Protein AF-0000000065867847 (afdb_homodimer)

Solvent-accessible surface area (backbone atoms only — not comparable to full-atom values): 26052 Å² total; per-residue (Å²): 119,19,42,40,33,36,26,6,38,6,36,16,68,46,39,30,23,50,47,39,52,52,51,56,52,70,34,74,40,40,34,34,45,67,56,89,46,85,42,88,63,54,46,64,68,50,50,22,69,75,50,74,44,76,64,41,81,28,45,65,56,43,55,71,71,40,41,62,62,57,48,52,43,28,74,72,52,37,27,36,26,41,36,22,58,10,28,38,37,70,42,68,63,51,45,54,48,44,36,54,42,40,75,72,60,28,46,66,44,76,40,67,28,38,24,68,70,54,44,50,42,33,68,47,36,39,63,61,52,34,30,27,49,38,40,58,48,62,77,57,57,95,83,38,75,74,63,60,43,58,53,49,48,37,54,23,43,76,70,51,14,22,25,47,35,42,50,35,69,50,96,89,42,73,46,44,62,27,59,50,48,46,53,51,43,51,50,29,70,73,69,60,80,76,69,64,49,56,80,37,56,32,35,41,36,24,32,62,65,43,95,81,40,41,40,41,67,43,36,40,60,63,40,53,75,46,86,71,74,64,71,58,36,38,37,33,42,59,29,89,71,65,52,70,66,32,56,46,25,43,68,62,45,90,117,18,41,39,35,35,26,6,38,6,38,17,68,44,39,31,25,50,48,38,52,53,52,56,54,69,33,73,42,40,34,34,46,67,56,89,46,84,42,88,63,55,47,65,68,50,50,23,69,74,49,72,44,76,64,42,80,28,44,65,56,42,55,74,70,40,43,62,61,58,48,52,42,27,74,72,51,36,27,36,28,43,37,21,58,10,26,37,37,70,42,69,63,49,45,54,48,44,38,53,41,40,75,74,59,29,47,64,45,75,39,68,29,38,23,67,70,53,42,49,42,34,70,46,37,38,64,61,52,36,30,24,48,38,40,58,49,63,79,59,55,95,83,37,76,77,62,60,42,58,53,48,46,37,56,23,43,77,69,52,14,20,25,47,37,42,51,34,69,47,96,88,41,72,46,44,62,27,57,51,48,46,53,51,43,49,50,30,70,72,71,60,78,75,68,62,48,55,80,37,58,34,36,40,36,25,29,64,66,41,95,82,40,41,40,39,67,44,37,39,58,63,41,54,73,45,85,70,74,64,71,59,37,39,37,34,43,57,30,89,72,65,52,70,64,32,55,46,25,43,69,64,44,92

Nearest PDB structures (foldseek):
  2e07-assembly1_B  TM=9.415E-01  e=4.630E-27  Pyrococcus horikoshii OT3
  2dek-assembly1_A  TM=9.414E-01  e=4.630E-27  Pyrococcus horikoshii OT3
  2egl-assembly1_B  TM=9.397E-01  e=9.757E-27  Pyrococcus horikoshii OT3
  2ehl-assembly1_B  TM=9.394E-01  e=4.073E-26  Pyrococcus horikoshii OT3
  1wde-assembly1_A  TM=8.751E-01  e=3.514E-20  Aeropyrum pernix

Structure (mmCIF, N/CA/C/O backbone):
data_AF-0000000065867847-model_v1
#
loop_
_entity.id
_entity.type
_entity.pdbx_description
1 polymer 'Diphthine synthase'
#
loop_
_atom_site.group_PDB
_atom_site.id
_atom_site.type_symbol
_atom_site.label_atom_id
_atom_site.label_alt_id
_atom_site.label_comp_id
_atom_site.label_asym_id
_atom_site.label_entity_id
_atom_site.label_seq_id
_atom_site.pdbx_PDB_ins_code
_atom_site.Cartn_x
_atom_site.Cartn_y
_atom_site.Cartn_z
_atom_site.occupancy
_atom_site.B_iso_or_equiv
_atom_site.auth_seq_id
_atom_site.auth_comp_id
_atom_site.auth_asym_id
_atom_site.auth_atom_id
_atom_site.pdbx_PDB_model_num
ATOM 1 N N . MET A 1 1 ? 9.438 -19.25 -25.078 1 91.31 1 MET A N 1
ATOM 2 C CA . MET A 1 1 ? 9.273 -18.547 -23.812 1 91.31 1 MET A CA 1
ATOM 3 C C . MET A 1 1 ? 8.547 -17.219 -24.016 1 91.31 1 MET A C 1
ATOM 5 O O . MET A 1 1 ? 8.844 -16.469 -24.953 1 91.31 1 MET A O 1
ATOM 9 N N . ALA A 1 2 ? 7.453 -17.047 -23.375 1 97.12 2 ALA A N 1
ATOM 10 C CA . ALA A 1 2 ? 6.664 -15.82 -23.469 1 97.12 2 ALA A CA 1
ATOM 11 C C . ALA A 1 2 ? 6.562 -15.117 -22.109 1 97.12 2 ALA A C 1
ATOM 13 O O . ALA A 1 2 ? 7.09 -15.609 -21.109 1 97.12 2 ALA A O 1
ATOM 14 N N . ASP A 1 3 ? 6.012 -13.891 -22.203 1 97.75 3 ASP A N 1
ATOM 15 C CA . ASP A 1 3 ? 5.871 -13.117 -20.969 1 97.75 3 ASP A CA 1
ATOM 16 C C . ASP A 1 3 ? 4.414 -13.07 -20.516 1 97.75 3 ASP A C 1
ATOM 18 O O . ASP A 1 3 ? 3.504 -12.938 -21.344 1 97.75 3 ASP A O 1
ATOM 22 N N . ILE A 1 4 ? 4.258 -13.25 -19.25 1 97.88 4 ILE A N 1
ATOM 23 C CA . ILE A 1 4 ? 2.973 -12.922 -18.641 1 97.88 4 ILE A CA 1
ATOM 24 C C . ILE A 1 4 ? 3.129 -11.719 -17.719 1 97.88 4 ILE A C 1
ATOM 26 O O . ILE A 1 4 ? 4.059 -11.672 -16.906 1 97.88 4 ILE A O 1
ATOM 30 N N . TYR A 1 5 ? 2.227 -10.773 -17.906 1 98.06 5 TYR A N 1
ATOM 31 C CA . TYR A 1 5 ? 2.238 -9.547 -17.125 1 98.06 5 TYR A CA 1
ATOM 32 C C . TYR A 1 5 ? 1.003 -9.453 -16.234 1 98.06 5 TYR A C 1
ATOM 34 O O . TYR A 1 5 ? -0.123 -9.625 -16.703 1 98.06 5 TYR A O 1
ATOM 42 N N . PHE A 1 6 ? 1.246 -9.258 -15 1 97.69 6 PHE A N 1
ATOM 43 C CA . PHE A 1 6 ? 0.174 -8.898 -14.078 1 97.69 6 PHE A CA 1
ATOM 44 C C . PHE A 1 6 ? 0.155 -7.395 -13.828 1 97.69 6 PHE A C 1
ATOM 46 O O . PHE A 1 6 ? 1.041 -6.859 -13.164 1 97.69 6 PHE A O 1
ATOM 53 N N . VAL A 1 7 ? -0.908 -6.793 -14.305 1 97.94 7 VAL A N 1
ATOM 54 C CA . VAL A 1 7 ? -0.878 -5.34 -14.43 1 97.94 7 VAL A CA 1
ATOM 55 C C . VAL A 1 7 ? -1.904 -4.719 -13.484 1 97.94 7 VAL A C 1
ATOM 57 O O . VAL A 1 7 ? -3.107 -4.945 -13.633 1 97.94 7 VAL A O 1
ATOM 60 N N . GLY A 1 8 ? -1.404 -3.918 -12.531 1 97.69 8 GLY A N 1
ATOM 61 C CA . GLY A 1 8 ? -2.287 -3.131 -11.68 1 97.69 8 GLY A CA 1
ATOM 62 C C . GLY A 1 8 ? -2.785 -1.865 -12.352 1 97.69 8 GLY A C 1
ATOM 63 O O . GLY A 1 8 ? -1.987 -1.031 -12.789 1 97.69 8 GLY A O 1
ATOM 64 N N . LEU A 1 9 ? -4.066 -1.638 -12.336 1 97.69 9 LEU A N 1
ATOM 65 C CA . LEU A 1 9 ? -4.672 -0.511 -13.039 1 97.69 9 LEU A CA 1
ATOM 66 C C . LEU A 1 9 ? -4.953 0.641 -12.078 1 97.69 9 LEU A C 1
ATOM 68 O O . LEU A 1 9 ? -5.355 1.726 -12.508 1 97.69 9 LEU A O 1
ATOM 72 N N . GLY A 1 10 ? -4.734 0.391 -10.82 1 97.19 10 GLY A N 1
ATOM 73 C CA . GLY A 1 10 ? -5.23 1.342 -9.836 1 97.19 10 GLY A CA 1
ATOM 74 C C . GLY A 1 10 ? -6.734 1.259 -9.633 1 97.19 10 GLY A C 1
ATOM 75 O O . GLY A 1 10 ? -7.398 0.401 -10.219 1 97.19 10 GLY A O 1
ATOM 76 N N . LEU A 1 11 ? -7.254 2.189 -8.844 1 97.31 11 LEU A N 1
ATOM 77 C CA . LEU A 1 11 ? -8.641 2.049 -8.398 1 97.31 11 LEU A CA 1
ATOM 78 C C . LEU A 1 11 ? -9.594 2.666 -9.414 1 97.31 11 LEU A C 1
ATOM 80 O O . LEU A 1 11 ? -10.797 2.373 -9.398 1 97.31 11 LEU A O 1
ATOM 84 N N . SER A 1 12 ? -9.164 3.555 -10.188 1 97.31 12 SER A N 1
ATOM 85 C CA . SER A 1 12 ? -9.93 4.223 -11.234 1 97.31 12 SER A CA 1
ATOM 86 C C . SER A 1 12 ? -9.016 4.738 -12.344 1 97.31 12 SER A C 1
ATOM 88 O O . SER A 1 12 ? -7.789 4.672 -12.227 1 97.31 12 SER A O 1
ATOM 90 N N . LYS A 1 13 ? -9.594 5.293 -13.383 1 96.31 13 LYS A N 1
ATOM 91 C CA . LYS A 1 13 ? -8.828 5.832 -14.5 1 96.31 13 LYS A CA 1
ATOM 92 C C . LYS A 1 13 ? -7.863 6.922 -14.031 1 96.31 13 LYS A C 1
ATOM 94 O O . LYS A 1 13 ? -6.781 7.082 -14.602 1 96.31 13 LYS A O 1
ATOM 99 N N . ARG A 1 14 ? -8.234 7.504 -12.984 1 96.81 14 ARG A N 1
ATOM 100 C CA . ARG A 1 14 ? -7.41 8.578 -12.438 1 96.81 14 ARG A CA 1
ATOM 101 C C . ARG A 1 14 ? -6.074 8.047 -11.938 1 96.81 14 ARG A C 1
ATOM 103 O O . ARG A 1 14 ? -5.086 8.781 -11.891 1 96.81 14 ARG A O 1
ATOM 110 N N . PHE A 1 15 ? -6.039 6.77 -11.68 1 97.94 15 PHE A N 1
ATOM 111 C CA . PHE A 1 15 ? -4.852 6.242 -11.016 1 97.94 15 PHE A CA 1
ATOM 112 C C . PHE A 1 15 ? -4.129 5.242 -11.914 1 97.94 15 PHE A C 1
ATOM 114 O O . PHE A 1 15 ? -3.332 4.434 -11.43 1 97.94 15 PHE A O 1
ATOM 121 N N . LEU A 1 16 ? -4.465 5.281 -13.172 1 97.5 16 LEU A N 1
ATOM 122 C CA . LEU A 1 16 ? -3.666 4.547 -14.148 1 97.5 16 LEU A CA 1
ATOM 123 C C . LEU A 1 16 ? -2.24 5.086 -14.203 1 97.5 16 LEU A C 1
ATOM 125 O O . LEU A 1 16 ? -2.025 6.297 -14.133 1 97.5 16 LEU A O 1
ATOM 129 N N . THR A 1 17 ? -1.284 4.156 -14.312 1 97.38 17 THR A N 1
ATOM 130 C CA . THR A 1 17 ? 0.112 4.566 -14.406 1 97.38 17 THR A CA 1
ATOM 131 C C . THR A 1 17 ? 0.62 4.434 -15.844 1 97.38 17 THR A C 1
ATOM 133 O O . THR A 1 17 ? 0.03 3.719 -16.656 1 97.38 17 THR A O 1
ATOM 136 N N . ASN A 1 18 ? 1.753 5.117 -16.156 1 95.88 18 ASN A N 1
ATOM 137 C CA . ASN A 1 18 ? 2.389 4.961 -17.453 1 95.88 18 ASN A CA 1
ATOM 138 C C . ASN A 1 18 ? 2.848 3.525 -17.688 1 95.88 18 ASN A C 1
ATOM 140 O O . ASN A 1 18 ? 2.752 3.012 -18.797 1 95.88 18 ASN A O 1
ATOM 144 N N . ALA A 1 19 ? 3.301 2.91 -16.656 1 97.31 19 ALA A N 1
ATOM 145 C CA . ALA A 1 19 ? 3.781 1.535 -16.75 1 97.31 19 ALA A CA 1
ATOM 146 C C . ALA A 1 19 ? 2.656 0.587 -17.156 1 97.31 19 ALA A C 1
ATOM 148 O O . ALA A 1 19 ? 2.838 -0.267 -18.031 1 97.31 19 ALA A O 1
ATOM 149 N N . SER A 1 20 ? 1.491 0.756 -16.453 1 97.81 20 SER A N 1
ATOM 150 C CA . SER A 1 20 ? 0.362 -0.113 -16.766 1 97.81 20 SER A CA 1
ATOM 151 C C . SER A 1 20 ? -0.088 0.071 -18.219 1 97.81 20 SER A C 1
ATOM 153 O O . SER A 1 20 ? -0.344 -0.907 -18.922 1 97.81 20 SER A O 1
ATOM 155 N N . LEU A 1 21 ? -0.145 1.297 -18.703 1 97 21 LEU A N 1
ATOM 156 C CA . LEU A 1 21 ? -0.57 1.593 -20.062 1 97 21 LEU A CA 1
ATOM 157 C C . LEU A 1 21 ? 0.403 1.001 -21.078 1 97 21 LEU A C 1
ATOM 159 O O . LEU A 1 21 ? -0.015 0.375 -22.047 1 97 21 LEU A O 1
ATOM 163 N N . GLU A 1 22 ? 1.654 1.201 -20.812 1 97.06 22 GLU A N 1
ATOM 164 C CA . GLU A 1 22 ? 2.693 0.713 -21.719 1 97.06 22 GLU A CA 1
ATOM 165 C C . GLU A 1 22 ? 2.633 -0.805 -21.859 1 97.06 22 GLU A C 1
ATOM 167 O O . GLU A 1 22 ? 2.654 -1.331 -22.969 1 97.06 22 GLU A O 1
ATOM 172 N N . VAL A 1 23 ? 2.529 -1.495 -20.766 1 97.94 23 VAL A N 1
ATOM 173 C CA . VAL A 1 23 ? 2.545 -2.955 -20.766 1 97.94 23 VAL A CA 1
ATOM 174 C C . VAL A 1 23 ? 1.278 -3.482 -21.438 1 97.94 23 VAL A C 1
ATOM 176 O O . VAL A 1 23 ? 1.336 -4.426 -22.234 1 97.94 23 VAL A O 1
ATOM 179 N N . LEU A 1 24 ? 0.141 -2.873 -21.156 1 98.12 24 LEU A N 1
ATOM 180 C CA . LEU A 1 24 ? -1.104 -3.311 -21.766 1 98.12 24 LEU A CA 1
ATOM 181 C C . LEU A 1 24 ? -1.035 -3.156 -23.281 1 98.12 24 LEU A C 1
ATOM 183 O O . LEU A 1 24 ? -1.349 -4.094 -24.031 1 98.12 24 LEU A O 1
ATOM 187 N N . LYS A 1 25 ? -0.609 -2.047 -23.75 1 97.75 25 LYS A N 1
ATOM 188 C CA . LYS A 1 25 ? -0.525 -1.769 -25.188 1 97.75 25 LYS A CA 1
ATOM 189 C C . LYS A 1 25 ? 0.481 -2.691 -25.859 1 97.75 25 LYS A C 1
ATOM 191 O O . LYS A 1 25 ? 0.323 -3.033 -27.031 1 97.75 25 LYS A O 1
ATOM 196 N N . GLY A 1 26 ? 1.477 -3.104 -25.141 1 97.69 26 GLY A N 1
ATOM 197 C CA . GLY A 1 26 ? 2.535 -3.924 -25.703 1 97.69 26 GLY A CA 1
ATOM 198 C C . GLY A 1 26 ? 2.23 -5.41 -25.656 1 97.69 26 GLY A C 1
ATOM 199 O O . GLY A 1 26 ? 2.98 -6.219 -26.203 1 97.69 26 GLY A O 1
ATOM 200 N N . SER A 1 27 ? 1.202 -5.828 -25.062 1 98.12 27 SER A N 1
ATOM 201 C CA . SER A 1 27 ? 0.863 -7.238 -24.906 1 98.12 27 SER A CA 1
ATOM 202 C C . SER A 1 27 ? 0.049 -7.746 -26.094 1 98.12 27 SER A C 1
ATOM 204 O O . SER A 1 27 ? -0.672 -6.977 -26.734 1 98.12 27 SER A O 1
ATOM 206 N N . ASP A 1 28 ? 0.19 -9.031 -26.391 1 98.19 28 ASP A N 1
ATOM 207 C CA . ASP A 1 28 ? -0.556 -9.633 -27.5 1 98.19 28 ASP A CA 1
ATOM 208 C C . ASP A 1 28 ? -2.012 -9.883 -27.109 1 98.19 28 ASP A C 1
ATOM 210 O O . ASP A 1 28 ? -2.92 -9.672 -27.906 1 98.19 28 ASP A O 1
ATOM 214 N N . VAL A 1 29 ? -2.223 -10.406 -25.953 1 97.94 29 VAL A N 1
ATOM 215 C CA . VAL A 1 29 ? -3.547 -10.727 -25.438 1 97.94 29 VAL A CA 1
ATOM 216 C C . VAL A 1 29 ? -3.748 -10.055 -24.078 1 97.94 29 VAL A C 1
ATOM 218 O O . VAL A 1 29 ? -2.834 -10.023 -23.25 1 97.94 29 VAL A O 1
ATOM 221 N N . ILE A 1 30 ? -4.945 -9.508 -23.875 1 98.19 30 ILE A N 1
ATOM 222 C CA . ILE A 1 30 ? -5.242 -8.836 -22.609 1 98.19 30 ILE A CA 1
ATOM 223 C C . ILE A 1 30 ? -6.48 -9.469 -21.969 1 98.19 30 ILE A C 1
ATOM 225 O O . ILE A 1 30 ? -7.559 -9.477 -22.562 1 98.19 30 ILE A O 1
ATOM 229 N N . TYR A 1 31 ? -6.277 -10.031 -20.781 1 97 31 TYR A N 1
ATOM 230 C CA . TYR A 1 31 ? -7.379 -10.453 -19.922 1 97 31 TYR A CA 1
ATOM 231 C C . TYR A 1 31 ? -7.711 -9.383 -18.891 1 97 31 TYR A C 1
ATOM 233 O O . TYR A 1 31 ? -6.809 -8.797 -18.281 1 97 31 TYR A O 1
ATOM 241 N N . ALA A 1 32 ? -8.984 -9.086 -18.719 1 96.56 32 ALA A N 1
ATOM 242 C CA . ALA A 1 32 ? -9.438 -8.18 -17.656 1 96.56 32 ALA A CA 1
ATOM 243 C C . ALA A 1 32 ? -10.078 -8.953 -16.516 1 96.56 32 ALA A C 1
ATOM 245 O O . ALA A 1 32 ? -11.109 -9.602 -16.703 1 96.56 32 ALA A O 1
ATOM 246 N N . ASP A 1 33 ? -9.43 -8.844 -15.344 1 93.88 33 ASP A N 1
ATOM 247 C CA . ASP A 1 33 ? -10.031 -9.445 -14.156 1 93.88 33 ASP A CA 1
ATOM 248 C C . ASP A 1 33 ? -11.312 -8.719 -13.758 1 93.88 33 ASP A C 1
ATOM 250 O O . ASP A 1 33 ? -11.273 -7.539 -13.383 1 93.88 33 ASP A O 1
ATOM 254 N N . ILE A 1 34 ? -12.484 -9.398 -13.75 1 87.19 34 ILE A N 1
ATOM 255 C CA . ILE A 1 34 ? -13.75 -8.719 -13.477 1 87.19 34 ILE A CA 1
ATOM 256 C C . ILE A 1 34 ? -14.375 -9.297 -12.211 1 87.19 34 ILE A C 1
ATOM 258 O O . ILE A 1 34 ? -15.57 -9.102 -11.953 1 87.19 34 ILE A O 1
ATOM 262 N N . TYR A 1 35 ? -13.578 -9.906 -11.469 1 82.5 35 TYR A N 1
ATOM 263 C CA . TYR A 1 35 ? -14.234 -10.562 -10.336 1 82.5 35 TYR A CA 1
ATOM 264 C C . TYR A 1 35 ? -13.562 -10.18 -9.023 1 82.5 35 TYR A C 1
ATOM 266 O O . TYR A 1 35 ? -14.203 -10.203 -7.969 1 82.5 35 TYR A O 1
ATOM 274 N N . THR A 1 36 ? -12.289 -9.797 -8.961 1 79.38 36 THR A N 1
ATOM 275 C CA . THR A 1 36 ? -11.562 -9.57 -7.711 1 79.38 36 THR A CA 1
ATOM 276 C C . THR A 1 36 ? -11.82 -8.172 -7.18 1 79.38 36 THR A C 1
ATOM 278 O O . THR A 1 36 ? -11.641 -7.906 -5.988 1 79.38 36 THR A O 1
ATOM 281 N N . SER A 1 37 ? -12.109 -7.262 -8.039 1 83.38 37 SER A N 1
ATOM 282 C CA . SER A 1 37 ? -12.344 -5.883 -7.629 1 83.38 37 SER A CA 1
ATOM 283 C C . SER A 1 37 ? -13.242 -5.156 -8.625 1 83.38 37 SER A C 1
ATOM 285 O O . SER A 1 37 ? -13.461 -5.641 -9.742 1 83.38 37 SER A O 1
ATOM 287 N N . ILE A 1 38 ? -13.797 -4.055 -8.125 1 86.62 38 ILE A N 1
ATOM 288 C CA . ILE A 1 38 ? -14.703 -3.258 -8.938 1 86.62 38 ILE A CA 1
ATOM 289 C C . ILE A 1 38 ? -14.242 -1.803 -8.953 1 86.62 38 ILE A C 1
ATOM 291 O O . ILE A 1 38 ? -13.852 -1.257 -7.922 1 86.62 38 ILE A O 1
ATOM 295 N N . SER A 1 39 ? -14.203 -1.267 -10.172 1 93.12 39 SER A N 1
ATOM 296 C CA . SER A 1 39 ? -13.914 0.154 -10.352 1 93.12 39 SER A CA 1
ATOM 297 C C . SER A 1 39 ? -15.148 0.906 -10.836 1 93.12 39 SER A C 1
ATOM 299 O O . SER A 1 39 ? -16.031 0.323 -11.484 1 93.12 39 SER A O 1
ATOM 301 N N . CYS A 1 40 ? -15.156 2.152 -10.547 1 93.5 40 CYS A N 1
ATOM 302 C CA . CYS A 1 40 ? -16.281 2.967 -11 1 93.5 40 CYS A CA 1
ATOM 303 C C . CYS A 1 40 ? -16.172 3.256 -12.492 1 93.5 40 CYS A C 1
ATOM 305 O O . CYS A 1 40 ? -17.172 3.561 -13.141 1 93.5 40 CYS A O 1
ATOM 307 N N . ASP A 1 41 ? -14.953 3.146 -13.047 1 95.44 41 ASP A N 1
ATOM 308 C CA . ASP A 1 41 ? -14.867 3.633 -14.414 1 95.44 41 ASP A CA 1
ATOM 309 C C . ASP A 1 41 ? -13.852 2.828 -15.227 1 95.44 41 ASP A C 1
ATOM 311 O O . ASP A 1 41 ? -13.492 3.207 -16.344 1 95.44 41 ASP A O 1
ATOM 315 N N . ILE A 1 42 ? -13.312 1.814 -14.648 1 95.88 42 ILE A N 1
ATOM 316 C CA . ILE A 1 42 ? -12.469 0.889 -15.398 1 95.88 42 ILE A CA 1
ATOM 317 C C . ILE A 1 42 ? -13.25 -0.389 -15.695 1 95.88 42 ILE A C 1
ATOM 319 O O . ILE A 1 42 ? -13.641 -1.115 -14.781 1 95.88 42 ILE A O 1
ATOM 323 N N . ASN A 1 43 ? -13.5 -0.597 -16.922 1 94.75 43 ASN A N 1
ATOM 324 C CA . ASN A 1 43 ? -14.164 -1.802 -17.422 1 94.75 43 ASN A CA 1
ATOM 325 C C . ASN A 1 43 ? -13.633 -2.219 -18.781 1 94.75 43 ASN A C 1
ATOM 327 O O . ASN A 1 43 ? -12.656 -1.648 -19.281 1 94.75 43 ASN A O 1
ATOM 331 N N . GLU A 1 44 ? -14.25 -3.254 -19.328 1 95.25 44 GLU A N 1
ATOM 332 C CA . GLU A 1 44 ? -13.773 -3.77 -20.594 1 95.25 44 GLU A CA 1
ATOM 333 C C . GLU A 1 44 ? -13.797 -2.689 -21.672 1 95.25 44 GLU A C 1
ATOM 335 O O . GLU A 1 44 ? -12.852 -2.564 -22.469 1 95.25 44 GLU A O 1
ATOM 340 N N . LYS A 1 45 ? -14.852 -1.947 -21.688 1 95.69 45 LYS A N 1
ATOM 341 C CA . LYS A 1 45 ? -15 -0.894 -22.688 1 95.69 45 LYS A CA 1
ATOM 342 C C . LYS A 1 45 ? -13.883 0.135 -22.578 1 95.69 45 LYS A C 1
ATOM 344 O O . LYS A 1 45 ? -13.258 0.487 -23.578 1 95.69 45 LYS A O 1
ATOM 349 N N . THR A 1 46 ? -13.672 0.568 -21.375 1 95.75 46 THR A N 1
ATOM 350 C CA . THR A 1 46 ? -12.633 1.57 -21.156 1 95.75 46 THR A CA 1
ATOM 351 C C . THR A 1 46 ? -11.266 1.014 -21.531 1 95.75 46 THR A C 1
ATOM 353 O O . THR A 1 46 ? -10.438 1.722 -22.109 1 95.75 46 THR A O 1
ATOM 356 N N . LEU A 1 47 ? -10.953 -0.237 -21.203 1 97.12 47 LEU A N 1
ATOM 357 C CA . LEU A 1 47 ? -9.672 -0.86 -21.516 1 97.12 47 LEU A CA 1
ATOM 358 C C . LEU A 1 47 ? -9.484 -0.976 -23.031 1 97.12 47 LEU A C 1
ATOM 360 O O . LEU A 1 47 ? -8.383 -0.78 -23.531 1 97.12 47 LEU A O 1
ATOM 364 N N . ARG A 1 48 ? -10.562 -1.271 -23.719 1 97.38 48 ARG A N 1
ATOM 365 C CA . ARG A 1 48 ? -10.5 -1.321 -25.188 1 97.38 48 ARG A CA 1
ATOM 366 C C . ARG A 1 48 ? -10.156 0.045 -25.766 1 97.38 48 ARG A C 1
ATOM 368 O O . ARG A 1 48 ? -9.336 0.145 -26.688 1 97.38 48 ARG A O 1
ATOM 375 N N . GLU A 1 49 ? -10.758 1.013 -25.219 1 96.69 49 GLU A N 1
ATOM 376 C CA . GLU A 1 49 ? -10.531 2.373 -25.703 1 96.69 49 GLU A CA 1
ATOM 377 C C . GLU A 1 49 ? -9.086 2.807 -25.453 1 96.69 49 GLU A C 1
ATOM 379 O O . GLU A 1 49 ? -8.469 3.441 -26.328 1 96.69 49 GLU A O 1
ATOM 384 N N . ILE A 1 50 ? -8.594 2.441 -24.359 1 94.5 50 ILE A N 1
ATOM 385 C CA . ILE A 1 50 ? -7.27 2.895 -23.938 1 94.5 50 ILE A CA 1
ATOM 386 C C . ILE A 1 50 ? -6.191 2.125 -24.703 1 94.5 50 ILE A C 1
ATOM 388 O O . ILE A 1 50 ? -5.16 2.688 -25.062 1 94.5 50 ILE A O 1
ATOM 392 N N . THR A 1 51 ? -6.453 0.847 -25.031 1 96.25 51 THR A N 1
ATOM 393 C CA . THR A 1 51 ? -5.398 -0.006 -25.578 1 96.25 51 THR A CA 1
ATOM 394 C C . THR A 1 51 ? -5.574 -0.192 -27.078 1 96.25 51 THR A C 1
ATOM 396 O O . THR A 1 51 ? -4.625 -0.542 -27.781 1 96.25 51 THR A O 1
ATOM 399 N N . GLY A 1 52 ? -6.801 -0.043 -27.5 1 95.94 52 GLY A N 1
ATOM 400 C CA . GLY A 1 52 ? -7.125 -0.347 -28.891 1 95.94 52 GLY A CA 1
ATOM 401 C C . GLY A 1 52 ? -7.129 -1.835 -29.188 1 95.94 52 GLY A C 1
ATOM 402 O O . GLY A 1 52 ? -6.98 -2.242 -30.344 1 95.94 52 GLY A O 1
ATOM 403 N N . LYS A 1 53 ? -7.227 -2.609 -28.188 1 96.88 53 LYS A N 1
ATOM 404 C CA . LYS A 1 53 ? -7.145 -4.059 -28.344 1 96.88 53 LYS A CA 1
ATOM 405 C C . LYS A 1 53 ? -8.406 -4.738 -27.828 1 96.88 53 LYS A C 1
ATOM 407 O O . LYS A 1 53 ? -9.219 -4.117 -27.141 1 96.88 53 LYS A O 1
ATOM 412 N N . GLU A 1 54 ? -8.539 -5.941 -28.281 1 96.19 54 GLU A N 1
ATOM 413 C CA . GLU A 1 54 ? -9.617 -6.746 -27.703 1 96.19 54 GLU A CA 1
ATOM 414 C C . GLU A 1 54 ? -9.32 -7.105 -26.25 1 96.19 54 GLU A C 1
ATOM 416 O O . GLU A 1 54 ? -8.172 -7.395 -25.891 1 96.19 54 GLU A O 1
ATOM 421 N N . ILE A 1 55 ? -10.359 -7.078 -25.453 1 97.69 55 ILE A N 1
ATOM 422 C CA . ILE A 1 55 ? -10.242 -7.395 -24.031 1 97.69 55 ILE A CA 1
ATOM 423 C C . ILE A 1 55 ? -11.062 -8.648 -23.719 1 97.69 55 ILE A C 1
ATOM 425 O O . ILE A 1 55 ? -12.25 -8.719 -24.047 1 97.69 55 ILE A O 1
ATOM 429 N N . ILE A 1 56 ? -10.445 -9.602 -23.109 1 96.31 56 ILE A N 1
ATOM 430 C CA . ILE A 1 56 ? -11.133 -10.836 -22.719 1 96.31 56 ILE A CA 1
ATOM 431 C C . ILE A 1 56 ? -11.484 -10.773 -21.234 1 96.31 56 ILE A C 1
ATOM 433 O O . ILE A 1 56 ? -10.602 -10.719 -20.375 1 96.31 56 ILE A O 1
ATOM 437 N N . PRO A 1 57 ? -12.781 -10.797 -20.906 1 94.44 57 PRO A N 1
ATOM 438 C CA . PRO A 1 57 ? -13.133 -10.828 -19.5 1 94.44 57 PRO A CA 1
ATOM 439 C C . PRO A 1 57 ? -12.672 -12.102 -18.797 1 94.44 57 PRO A C 1
ATOM 441 O O . PRO A 1 57 ? -12.875 -13.203 -19.312 1 94.44 57 PRO A O 1
ATOM 444 N N . ALA A 1 58 ? -12.016 -11.93 -17.719 1 92.81 58 ALA A N 1
ATOM 445 C CA . ALA A 1 58 ? -11.562 -13.078 -16.938 1 92.81 58 ALA A CA 1
ATOM 446 C C . ALA A 1 58 ? -12.367 -13.203 -15.648 1 92.81 58 ALA A C 1
ATOM 448 O O . ALA A 1 58 ? -12.219 -12.391 -14.734 1 92.81 58 ALA A O 1
ATOM 449 N N . THR A 1 59 ? -13.18 -14.211 -15.547 1 87.62 59 THR A N 1
ATOM 450 C CA . THR A 1 59 ? -13.938 -14.547 -14.352 1 87.62 59 THR A CA 1
ATOM 451 C C . THR A 1 59 ? -13.117 -15.422 -13.414 1 87.62 59 THR A C 1
ATOM 453 O O . THR A 1 59 ? -11.953 -15.719 -13.695 1 87.62 59 THR A O 1
ATOM 456 N N . ARG A 1 60 ? -13.695 -15.75 -12.312 1 85.06 60 ARG A N 1
ATOM 457 C CA . ARG A 1 60 ? -13.062 -16.672 -11.375 1 85.06 60 ARG A CA 1
ATOM 458 C C . ARG A 1 60 ? -12.711 -17.984 -12.062 1 85.06 60 ARG A C 1
ATOM 460 O O . ARG A 1 60 ? -11.625 -18.531 -11.844 1 85.06 60 ARG A O 1
ATOM 467 N N . GLU A 1 61 ? -13.539 -18.406 -12.867 1 85.25 61 GLU A N 1
ATOM 468 C CA . GLU A 1 61 ? -13.336 -19.672 -13.57 1 85.25 61 GLU A CA 1
ATOM 469 C C . GLU A 1 61 ? -12.102 -19.609 -14.469 1 85.25 61 GLU A C 1
ATOM 471 O O . GLU A 1 61 ? -11.273 -20.516 -14.469 1 85.25 61 GLU A O 1
ATOM 476 N N . VAL A 1 62 ? -11.914 -18.562 -15.141 1 85.88 62 VAL A N 1
ATOM 477 C CA . VAL A 1 62 ? -10.812 -18.406 -16.078 1 85.88 62 VAL A CA 1
ATOM 478 C C . VAL A 1 62 ? -9.492 -18.297 -15.312 1 85.88 62 VAL A C 1
ATOM 480 O O . VAL A 1 62 ? -8.516 -18.953 -15.664 1 85.88 62 VAL A O 1
ATOM 483 N N . LEU A 1 63 ? -9.484 -17.578 -14.211 1 86.31 63 LEU A N 1
ATOM 484 C CA . LEU A 1 63 ? -8.25 -17.266 -13.508 1 86.31 63 LEU A CA 1
ATOM 485 C C . LEU A 1 63 ? -7.859 -18.375 -12.539 1 86.31 63 LEU A C 1
ATOM 487 O O . LEU A 1 63 ? -6.684 -18.531 -12.211 1 86.31 63 LEU A O 1
ATOM 491 N N . GLU A 1 64 ? -8.82 -19.156 -12.109 1 83.12 64 GLU A N 1
ATOM 492 C CA . GLU A 1 64 ? -8.516 -20.109 -11.039 1 83.12 64 GLU A CA 1
ATOM 493 C C . GLU A 1 64 ? -8.734 -21.547 -11.508 1 83.12 64 GLU A C 1
ATOM 495 O O . GLU A 1 64 ? -8.117 -22.469 -10.984 1 83.12 64 GLU A O 1
ATOM 500 N N . THR A 1 65 ? -9.641 -21.797 -12.539 1 83.12 65 THR A N 1
ATOM 501 C CA . THR A 1 65 ? -10 -23.156 -12.914 1 83.12 65 THR A CA 1
ATOM 502 C C . THR A 1 65 ? -9.562 -23.453 -14.344 1 83.12 65 THR A C 1
ATOM 504 O O . THR A 1 65 ? -9.242 -24.609 -14.672 1 83.12 65 THR A O 1
ATOM 507 N N . LYS A 1 66 ? -9.539 -22.438 -15.148 1 86.88 66 LYS A N 1
ATOM 508 C CA . LYS A 1 66 ? -9.188 -22.641 -16.547 1 86.88 66 LYS A CA 1
ATOM 509 C C . LYS A 1 66 ? -7.898 -21.906 -16.906 1 86.88 66 LYS A C 1
ATOM 511 O O . LYS A 1 66 ? -7.789 -21.312 -17.984 1 86.88 66 LYS A O 1
ATOM 516 N N . GLU A 1 67 ? -6.992 -21.875 -16 1 90.19 67 GLU A N 1
ATOM 517 C CA . GLU A 1 67 ? -5.711 -21.203 -16.203 1 90.19 67 GLU A CA 1
ATOM 518 C C . GLU A 1 67 ? -4.98 -21.766 -17.422 1 90.19 67 GLU A C 1
ATOM 520 O O . GLU A 1 67 ? -4.152 -21.094 -18.031 1 90.19 67 GLU A O 1
ATOM 525 N N . LYS A 1 68 ? -5.305 -23.031 -17.766 1 91.94 68 LYS A N 1
ATOM 526 C CA . LYS A 1 68 ? -4.664 -23.734 -18.875 1 91.94 68 LYS A CA 1
ATOM 527 C C . LYS A 1 68 ? -4.832 -22.969 -20.188 1 91.94 68 LYS A C 1
ATOM 529 O O . LYS A 1 68 ? -3.953 -23 -21.047 1 91.94 68 LYS A O 1
ATOM 534 N N . GLU A 1 69 ? -5.922 -22.328 -20.281 1 93.81 69 GLU A N 1
ATOM 535 C CA . GLU A 1 69 ? -6.156 -21.531 -21.484 1 93.81 69 GLU A CA 1
ATOM 536 C C . GLU A 1 69 ? -5.137 -20.391 -21.609 1 93.81 69 GLU A C 1
ATOM 538 O O . GLU A 1 69 ? -4.676 -20.094 -22.703 1 93.81 69 GLU A O 1
ATOM 543 N N . ILE A 1 70 ? -4.797 -19.797 -20.547 1 95.62 70 ILE A N 1
ATOM 544 C CA . ILE A 1 70 ? -3.809 -18.734 -20.531 1 95.62 70 ILE A CA 1
ATOM 545 C C . ILE A 1 70 ? -2.42 -19.297 -20.797 1 95.62 70 ILE A C 1
ATOM 547 O O . ILE A 1 70 ? -1.656 -18.734 -21.594 1 95.62 70 ILE A O 1
ATOM 551 N N . TYR A 1 71 ? -2.158 -20.453 -20.219 1 96.62 71 TYR A N 1
ATOM 552 C CA . TYR A 1 71 ? -0.862 -21.094 -20.422 1 96.62 71 TYR A CA 1
ATOM 553 C C . TYR A 1 71 ? -0.676 -21.5 -21.875 1 96.62 71 TYR A C 1
ATOM 555 O O . TYR A 1 71 ? 0.433 -21.422 -22.406 1 96.62 71 TYR A O 1
ATOM 563 N N . LYS A 1 72 ? -1.729 -21.969 -22.438 1 96.56 72 LYS A N 1
ATOM 564 C CA . LYS A 1 72 ? -1.657 -22.359 -23.844 1 96.56 72 LYS A CA 1
ATOM 565 C C . LYS A 1 72 ? -1.252 -21.172 -24.719 1 96.56 72 LYS A C 1
ATOM 567 O O . LYS A 1 72 ? -0.479 -21.328 -25.672 1 96.56 72 LYS A O 1
ATOM 572 N N . LEU A 1 73 ? -1.813 -20.031 -24.453 1 97.19 73 LEU A N 1
ATOM 573 C CA . LEU A 1 73 ? -1.435 -18.812 -25.172 1 97.19 73 LEU A CA 1
ATOM 574 C C . LEU A 1 73 ? 0.047 -18.516 -24.984 1 97.19 73 LEU A C 1
ATOM 576 O O . LEU A 1 73 ? 0.755 -18.219 -25.953 1 97.19 73 LEU A O 1
ATOM 580 N N . LEU A 1 74 ? 0.527 -18.578 -23.766 1 97.88 74 LEU A N 1
ATOM 581 C CA . LEU A 1 74 ? 1.938 -18.344 -23.469 1 97.88 74 LEU A CA 1
ATOM 582 C C . LEU A 1 74 ? 2.814 -19.359 -24.203 1 97.88 74 LEU A C 1
ATOM 584 O O . LEU A 1 74 ? 3.826 -18.969 -24.797 1 97.88 74 LEU A O 1
ATOM 588 N N . ASP A 1 75 ? 2.387 -20.609 -24.188 1 97.38 75 ASP A N 1
ATOM 589 C CA . ASP A 1 75 ? 3.131 -21.672 -24.844 1 97.38 75 ASP A CA 1
ATOM 590 C C . ASP A 1 75 ? 3.244 -21.422 -26.344 1 97.38 75 ASP A C 1
ATOM 592 O O . ASP A 1 75 ? 4.199 -21.859 -26.984 1 97.38 75 ASP A O 1
ATOM 596 N N . SER A 1 76 ? 2.303 -20.75 -26.859 1 97.75 76 SER A N 1
ATOM 597 C CA . SER A 1 76 ? 2.303 -20.453 -28.297 1 97.75 76 SER A CA 1
ATOM 598 C C . SER A 1 76 ? 3.17 -19.234 -28.609 1 97.75 76 SER A C 1
ATOM 600 O O . SER A 1 76 ? 3.285 -18.828 -29.766 1 97.75 76 SER A O 1
ATOM 602 N N . GLY A 1 77 ? 3.645 -18.547 -27.578 1 97.75 77 GLY A N 1
ATOM 603 C CA . GLY A 1 77 ? 4.582 -17.453 -27.766 1 97.75 77 GLY A CA 1
ATOM 604 C C . GLY A 1 77 ? 3.939 -16.078 -27.609 1 97.75 77 GLY A C 1
ATOM 605 O O . GLY A 1 77 ? 4.582 -15.055 -27.844 1 97.75 77 GLY A O 1
ATOM 606 N N . LYS A 1 78 ? 2.711 -16.078 -27.219 1 98.25 78 LYS A N 1
ATOM 607 C CA . LYS A 1 78 ? 1.996 -14.82 -27.047 1 98.25 78 LYS A CA 1
ATOM 608 C C . LYS A 1 78 ? 2.229 -14.234 -25.656 1 98.25 78 LYS A C 1
ATOM 610 O O . LYS A 1 78 ? 2.139 -14.945 -24.656 1 98.25 78 LYS A O 1
ATOM 615 N N . ASN A 1 79 ? 2.518 -12.961 -25.641 1 98.5 79 ASN A N 1
ATOM 616 C CA . ASN A 1 79 ? 2.572 -12.25 -24.359 1 98.5 79 ASN A CA 1
ATOM 617 C C . ASN A 1 79 ? 1.178 -11.898 -23.859 1 98.5 79 ASN A C 1
ATOM 619 O O . ASN A 1 79 ? 0.372 -11.32 -24.594 1 98.5 79 ASN A O 1
ATOM 623 N N . VAL A 1 80 ? 0.984 -12.273 -22.609 1 98.25 80 VAL A N 1
ATOM 624 C CA . VAL A 1 80 ? -0.356 -12.125 -22.062 1 98.25 80 VAL A CA 1
ATOM 625 C C . VAL A 1 80 ? -0.321 -11.148 -20.891 1 98.25 80 VAL A C 1
ATOM 627 O O . VAL A 1 80 ? 0.562 -11.227 -20.031 1 98.25 80 VAL A O 1
ATOM 630 N N . ALA A 1 81 ? -1.256 -10.234 -20.875 1 98.31 81 ALA A N 1
ATOM 631 C CA . ALA A 1 81 ? -1.437 -9.336 -19.734 1 98.31 81 ALA A CA 1
ATOM 632 C C . ALA A 1 81 ? -2.734 -9.648 -19 1 98.31 81 ALA A C 1
ATOM 634 O O . ALA A 1 81 ? -3.787 -9.812 -19.625 1 98.31 81 ALA A O 1
ATOM 635 N N . ILE A 1 82 ? -2.58 -9.789 -17.719 1 97.5 82 ILE A N 1
ATOM 636 C CA . ILE A 1 82 ? -3.736 -9.859 -16.828 1 97.5 82 ILE A CA 1
ATOM 637 C C . ILE A 1 82 ? -3.947 -8.5 -16.156 1 97.5 82 ILE A C 1
ATOM 639 O O . ILE A 1 82 ? -3.193 -8.125 -15.25 1 97.5 82 ILE A O 1
ATOM 643 N N . ALA A 1 83 ? -5.004 -7.793 -16.578 1 97.5 83 ALA A N 1
ATOM 644 C CA . ALA A 1 83 ? -5.301 -6.465 -16.047 1 97.5 83 ALA A CA 1
ATOM 645 C C . ALA A 1 83 ? -6.203 -6.551 -14.82 1 97.5 83 ALA A C 1
ATOM 647 O O . ALA A 1 83 ? -7.262 -7.18 -14.859 1 97.5 83 ALA A O 1
ATOM 648 N N . VAL A 1 84 ? -5.754 -5.926 -13.766 1 96.62 84 VAL A N 1
ATOM 649 C CA . VAL A 1 84 ? -6.445 -6.062 -12.484 1 96.62 84 VAL A CA 1
ATOM 650 C C . VAL A 1 84 ? -6.73 -4.68 -11.906 1 96.62 84 VAL A C 1
ATOM 652 O O . VAL A 1 84 ? -5.832 -3.838 -11.82 1 96.62 84 VAL A O 1
ATOM 655 N N . VAL A 1 85 ? -8.039 -4.398 -11.508 1 95.94 85 VAL A N 1
ATOM 656 C CA . VAL A 1 85 ? -8.352 -3.176 -10.766 1 95.94 85 VAL A CA 1
ATOM 657 C C . VAL A 1 85 ? -7.609 -3.178 -9.43 1 95.94 85 VAL A C 1
ATOM 659 O O . VAL A 1 85 ? -7.668 -4.156 -8.688 1 95.94 85 VAL A O 1
ATOM 662 N N . GLY A 1 86 ? -6.922 -2.111 -9.133 1 96.19 86 GLY A N 1
ATOM 663 C CA . GLY A 1 86 ? -6.055 -2.061 -7.965 1 96.19 86 GLY A CA 1
ATOM 664 C C . GLY A 1 86 ? -4.656 -2.586 -8.234 1 96.19 86 GLY A C 1
ATOM 665 O O . GLY A 1 86 ? -3.988 -2.133 -9.172 1 96.19 86 GLY A O 1
ATOM 666 N N . ASP A 1 87 ? -4.207 -3.488 -7.477 1 96.44 87 ASP A N 1
ATOM 667 C CA . ASP A 1 87 ? -2.916 -4.156 -7.582 1 96.44 87 ASP A CA 1
ATOM 668 C C . ASP A 1 87 ? -3.084 -5.672 -7.645 1 96.44 87 ASP A C 1
ATOM 670 O O . ASP A 1 87 ? -3.791 -6.258 -6.824 1 96.44 87 ASP A O 1
ATOM 674 N N . PRO A 1 88 ? -2.432 -6.309 -8.609 1 95.12 88 PRO A N 1
ATOM 675 C CA . PRO A 1 88 ? -2.709 -7.723 -8.875 1 95.12 88 PRO A CA 1
ATOM 676 C C . PRO A 1 88 ? -2.32 -8.625 -7.703 1 95.12 88 PRO A C 1
ATOM 678 O O . PRO A 1 88 ? -2.957 -9.656 -7.48 1 95.12 88 PRO A O 1
ATOM 681 N N . MET A 1 89 ? -1.329 -8.219 -6.926 1 93 89 MET A N 1
ATOM 682 C CA . MET A 1 89 ? -0.771 -9.188 -5.984 1 93 89 MET A CA 1
ATOM 683 C C . MET A 1 89 ? -1.382 -9.008 -4.598 1 93 89 MET A C 1
ATOM 685 O O . MET A 1 89 ? -0.987 -9.688 -3.652 1 93 89 MET A O 1
ATOM 689 N N . ILE A 1 90 ? -2.359 -8.141 -4.461 1 87.88 90 ILE A N 1
ATOM 690 C CA . ILE A 1 90 ? -3.111 -8.016 -3.217 1 87.88 90 ILE A CA 1
ATOM 691 C C . ILE A 1 90 ? -4.074 -9.195 -3.076 1 87.88 90 ILE A C 1
ATOM 693 O O . ILE A 1 90 ? -4.406 -9.602 -1.961 1 87.88 90 ILE A O 1
ATOM 697 N N . ALA A 1 91 ? -4.402 -9.766 -4.215 1 79.75 91 ALA A N 1
ATOM 698 C CA . ALA A 1 91 ? -5.242 -10.961 -4.223 1 79.75 91 ALA A CA 1
ATOM 699 C C . ALA A 1 91 ? -4.406 -12.219 -4.469 1 79.75 91 ALA A C 1
ATOM 701 O O . ALA A 1 91 ? -3.504 -12.211 -5.312 1 79.75 91 ALA A O 1
ATOM 702 N N . THR A 1 92 ? -4.773 -13.328 -3.889 1 77.12 92 THR A N 1
ATOM 703 C CA . THR A 1 92 ? -4.02 -14.578 -3.916 1 77.12 92 THR A CA 1
ATOM 704 C C . THR A 1 92 ? -4.156 -15.266 -5.273 1 77.12 92 THR A C 1
ATOM 706 O O . THR A 1 92 ? -3.23 -15.938 -5.727 1 77.12 92 THR A O 1
ATOM 709 N N . THR A 1 93 ? -5.184 -15.102 -5.898 1 80.81 93 THR A N 1
ATOM 710 C CA . THR A 1 93 ? -5.461 -15.797 -7.152 1 80.81 93 THR A CA 1
ATOM 711 C C . THR A 1 93 ? -4.406 -15.461 -8.203 1 80.81 93 THR A C 1
ATOM 713 O O . THR A 1 93 ? -3.984 -16.328 -8.969 1 80.81 93 THR A O 1
ATOM 716 N N . HIS A 1 94 ? -3.898 -14.359 -8.25 1 90.69 94 HIS A N 1
ATOM 717 C CA . HIS A 1 94 ? -2.951 -13.945 -9.273 1 90.69 94 HIS A CA 1
ATOM 718 C C . HIS A 1 94 ? -1.561 -14.508 -9 1 90.69 94 HIS A C 1
ATOM 720 O O . HIS A 1 94 ? -0.794 -14.758 -9.938 1 90.69 94 HIS A O 1
ATOM 726 N N . VAL A 1 95 ? -1.324 -14.766 -7.734 1 91.06 95 VAL A N 1
ATOM 727 C CA . VAL A 1 95 ? -0.04 -15.367 -7.387 1 91.06 95 VAL A CA 1
ATOM 728 C C . VAL A 1 95 ? 0.022 -16.797 -7.91 1 91.06 95 VAL A C 1
ATOM 730 O O . VAL A 1 95 ? 1.05 -17.234 -8.438 1 91.06 95 VAL A O 1
ATOM 733 N N . SER A 1 96 ? -1.071 -17.484 -7.812 1 90.81 96 SER A N 1
ATOM 734 C CA . SER A 1 96 ? -1.13 -18.859 -8.312 1 90.81 96 SER A CA 1
ATOM 735 C C . SER A 1 96 ? -0.903 -18.906 -9.82 1 90.81 96 SER A C 1
ATOM 737 O O . SER A 1 96 ? -0.151 -19.75 -10.32 1 90.81 96 SER A O 1
ATOM 739 N N . LEU A 1 97 ? -1.532 -18.047 -10.484 1 93.62 97 LEU A 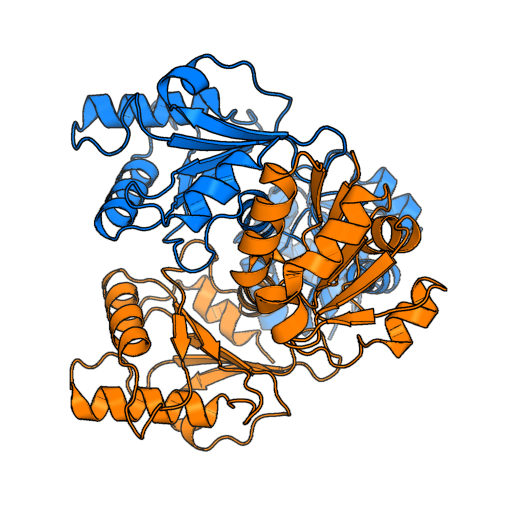N 1
ATOM 740 C CA . LEU A 1 97 ? -1.372 -17.969 -11.938 1 93.62 97 LEU A CA 1
ATOM 741 C C . LEU A 1 97 ? 0.069 -17.625 -12.305 1 93.62 97 LEU A C 1
ATOM 743 O O . LEU A 1 97 ? 0.63 -18.219 -13.234 1 93.62 97 LEU A O 1
ATOM 747 N N . ALA A 1 98 ? 0.684 -16.734 -11.602 1 95.12 98 ALA A N 1
ATOM 748 C CA . ALA A 1 98 ? 2.07 -16.328 -11.828 1 95.12 98 ALA A CA 1
ATOM 749 C C . ALA A 1 98 ? 3.023 -17.5 -11.625 1 95.12 98 ALA A C 1
ATOM 751 O O . ALA A 1 98 ? 3.896 -17.766 -12.461 1 95.12 98 ALA A O 1
ATOM 752 N N . THR A 1 99 ? 2.814 -18.203 -10.562 1 93.94 99 THR A N 1
ATOM 753 C CA . THR A 1 99 ? 3.717 -19.297 -10.227 1 93.94 99 THR A CA 1
ATOM 754 C C . THR A 1 99 ? 3.561 -20.453 -11.219 1 93.94 99 THR A C 1
ATOM 756 O O . THR A 1 99 ? 4.535 -21.125 -11.555 1 93.94 99 THR A O 1
ATOM 759 N N . GLY A 1 100 ? 2.35 -20.688 -11.648 1 93.19 100 GLY A N 1
ATOM 760 C CA . GLY A 1 100 ? 2.129 -21.703 -12.68 1 93.19 100 GLY A CA 1
ATOM 761 C C . GLY A 1 100 ? 2.818 -21.375 -13.984 1 93.19 100 GLY A C 1
ATOM 762 O O . GLY A 1 100 ? 3.393 -22.25 -14.633 1 93.19 100 GLY A O 1
ATOM 763 N N . ALA A 1 101 ? 2.744 -20.125 -14.375 1 95.88 101 ALA A N 1
ATOM 764 C CA . ALA A 1 101 ? 3.412 -19.672 -15.594 1 95.88 101 ALA A CA 1
ATOM 765 C C . ALA A 1 101 ? 4.926 -19.812 -15.477 1 95.88 101 ALA A C 1
ATOM 767 O O . ALA A 1 101 ? 5.586 -20.281 -16.406 1 95.88 101 ALA A O 1
ATOM 768 N N . ARG A 1 102 ? 5.449 -19.422 -14.312 1 94.94 102 ARG A N 1
ATOM 769 C CA . ARG A 1 102 ? 6.883 -19.547 -14.07 1 94.94 102 ARG A CA 1
ATOM 770 C C . ARG A 1 102 ? 7.34 -21 -14.164 1 94.94 102 ARG A C 1
ATOM 772 O O . ARG A 1 102 ? 8.383 -21.281 -14.75 1 94.94 102 ARG A O 1
ATOM 779 N N . ALA A 1 103 ? 6.562 -21.859 -13.578 1 93.25 103 ALA A N 1
ATOM 780 C CA . ALA A 1 103 ? 6.879 -23.281 -13.57 1 93.25 103 ALA A CA 1
ATOM 781 C C . ALA A 1 103 ? 6.938 -23.844 -14.984 1 93.25 103 ALA A C 1
ATOM 783 O O . ALA A 1 103 ? 7.652 -24.812 -15.25 1 93.25 103 ALA A O 1
ATOM 784 N N . ARG A 1 104 ? 6.277 -23.203 -15.891 1 94.81 104 ARG A N 1
ATOM 785 C CA . ARG A 1 104 ? 6.219 -23.656 -17.281 1 94.81 104 ARG A CA 1
ATOM 786 C C . ARG A 1 104 ? 7.32 -23 -18.109 1 94.81 104 ARG A C 1
ATOM 788 O O . ARG A 1 104 ? 7.406 -23.219 -19.328 1 94.81 104 ARG A O 1
ATOM 795 N N . GLY A 1 105 ? 8.086 -22.078 -17.422 1 95.31 105 GLY A N 1
ATOM 796 C CA . GLY A 1 105 ? 9.258 -21.516 -18.078 1 95.31 105 GLY A CA 1
ATOM 797 C C . GLY A 1 105 ? 9.016 -20.125 -18.641 1 95.31 105 GLY A C 1
ATOM 798 O O . GLY A 1 105 ? 9.859 -19.578 -19.344 1 95.31 105 GLY A O 1
ATOM 799 N N . HIS A 1 106 ? 7.887 -19.578 -18.406 1 97.19 106 HIS A N 1
ATOM 800 C CA . HIS A 1 106 ? 7.578 -18.234 -18.922 1 97.19 106 HIS A CA 1
ATOM 801 C C . HIS A 1 106 ? 8.055 -17.156 -17.953 1 97.19 106 HIS A C 1
ATOM 803 O O . HIS A 1 106 ? 8.312 -17.438 -16.781 1 97.19 106 HIS A O 1
ATOM 809 N N . ARG A 1 107 ? 8.258 -16.031 -18.5 1 96.06 107 ARG A N 1
ATOM 810 C CA . ARG A 1 107 ? 8.688 -14.898 -17.672 1 96.06 107 ARG A CA 1
ATOM 811 C C . ARG A 1 107 ? 7.484 -14.211 -17.031 1 96.06 107 ARG A C 1
ATOM 813 O O . ARG A 1 107 ? 6.473 -13.969 -17.703 1 96.06 107 ARG A O 1
ATOM 820 N N . VAL A 1 108 ? 7.625 -13.953 -15.727 1 96.69 108 VAL A N 1
ATOM 821 C CA . VAL A 1 108 ? 6.551 -13.32 -14.969 1 96.69 108 VAL A CA 1
ATOM 822 C C . VAL A 1 108 ? 6.961 -11.898 -14.594 1 96.69 108 VAL A C 1
ATOM 824 O O . VAL A 1 108 ? 8.039 -11.68 -14.039 1 96.69 108 VAL A O 1
ATOM 827 N N . SER A 1 109 ? 6.129 -10.977 -14.938 1 96.25 109 SER A N 1
ATOM 828 C CA . SER A 1 109 ? 6.355 -9.586 -14.562 1 96.25 109 SER A CA 1
ATOM 829 C C . SER A 1 109 ? 5.133 -8.992 -13.867 1 96.25 109 SER A C 1
ATOM 831 O O . SER A 1 109 ? 4.004 -9.156 -14.344 1 96.25 109 SER A O 1
ATOM 833 N N . VAL A 1 110 ? 5.398 -8.328 -12.766 1 97 110 VAL A N 1
ATOM 834 C CA . VAL A 1 110 ? 4.324 -7.691 -12.016 1 97 110 VAL A CA 1
ATOM 835 C C . VAL A 1 110 ? 4.461 -6.172 -12.109 1 97 110 VAL A C 1
ATOM 837 O O . VAL A 1 110 ? 5.523 -5.617 -11.828 1 97 110 VAL A O 1
ATOM 840 N N . ILE A 1 111 ? 3.449 -5.527 -12.562 1 97.56 111 ILE A N 1
ATOM 841 C CA . ILE A 1 111 ? 3.338 -4.074 -12.578 1 97.56 111 ILE A CA 1
ATOM 842 C C . ILE A 1 111 ? 2.365 -3.613 -11.5 1 97.56 111 ILE A C 1
ATOM 844 O O . ILE A 1 111 ? 1.151 -3.59 -11.711 1 97.56 111 ILE A O 1
ATOM 848 N N . PRO A 1 112 ? 2.893 -3.176 -10.367 1 97.5 112 PRO A N 1
ATOM 849 C CA . PRO A 1 112 ? 2.021 -2.793 -9.258 1 97.5 112 PRO A CA 1
ATOM 850 C C . PRO A 1 112 ? 1.138 -1.591 -9.586 1 97.5 112 PRO A C 1
ATOM 852 O O . PRO A 1 112 ? 1.478 -0.793 -10.461 1 97.5 112 PRO A O 1
ATOM 855 N N . GLY A 1 113 ? 0.02 -1.492 -9 1 97.5 113 GLY A N 1
ATOM 856 C CA . GLY A 1 113 ? -0.875 -0.348 -9.062 1 97.5 113 GLY A CA 1
ATOM 857 C C . GLY A 1 113 ? -1.282 0.172 -7.699 1 97.5 113 GLY A C 1
ATOM 858 O O . GLY A 1 113 ? -0.907 -0.399 -6.676 1 97.5 113 GLY A O 1
ATOM 859 N N . VAL A 1 114 ? -2.023 1.284 -7.703 1 97 114 VAL A N 1
ATOM 860 C CA . VAL A 1 114 ? -2.543 1.829 -6.453 1 97 114 VAL A CA 1
ATOM 861 C C . VAL A 1 114 ? -3.662 0.935 -5.926 1 97 114 VAL A C 1
ATOM 863 O O . VAL A 1 114 ? -4.797 1.009 -6.398 1 97 114 VAL A O 1
ATOM 866 N N . SER A 1 115 ? -3.318 0.161 -4.992 1 95.31 115 SER A N 1
ATOM 867 C CA . SER A 1 115 ? -4.281 -0.772 -4.414 1 95.31 115 SER A CA 1
ATOM 868 C C . SER A 1 115 ? -5.191 -0.074 -3.41 1 95.31 115 SER A C 1
ATOM 870 O O . SER A 1 115 ? -4.863 1.004 -2.91 1 95.31 115 SER A O 1
ATOM 872 N N . VAL A 1 116 ? -6.316 -0.706 -3.098 1 95.62 116 VAL A N 1
ATOM 873 C CA . VAL A 1 116 ? -7.227 -0.185 -2.084 1 95.62 116 VAL A CA 1
ATOM 874 C C . VAL A 1 116 ? -6.527 -0.157 -0.727 1 95.62 116 VAL A C 1
ATOM 876 O O . VAL A 1 116 ? -6.773 0.736 0.087 1 95.62 116 VAL A O 1
ATOM 879 N N . HIS A 1 117 ? -5.66 -1.121 -0.486 1 94.75 117 HIS A N 1
ATOM 880 C CA . HIS A 1 117 ? -4.902 -1.231 0.754 1 94.75 117 HIS A CA 1
ATOM 881 C C . HIS A 1 117 ? -4.066 0.019 1.001 1 94.75 117 HIS A C 1
ATOM 883 O O . HIS A 1 117 ? -4.195 0.661 2.047 1 94.75 117 HIS A O 1
ATOM 889 N N . CYS A 1 118 ? -3.32 0.364 0.064 1 94.06 118 CYS A N 1
ATOM 890 C CA . CYS A 1 118 ? -2.416 1.498 0.217 1 94.06 118 CYS A CA 1
ATOM 891 C C . CYS A 1 118 ? -3.172 2.816 0.119 1 94.06 118 CYS A C 1
ATOM 893 O O . CYS A 1 118 ? -2.84 3.781 0.811 1 94.06 118 CYS A O 1
ATOM 895 N N . TYR A 1 119 ? -4.16 2.83 -0.789 1 97.38 119 TYR A N 1
ATOM 896 C CA . TYR A 1 119 ? -4.984 4.027 -0.938 1 97.38 119 TYR A CA 1
ATOM 897 C C . TYR A 1 119 ? -5.641 4.406 0.384 1 97.38 119 TYR A C 1
ATOM 899 O O . TYR A 1 119 ? -5.613 5.57 0.786 1 97.38 119 TYR A O 1
ATOM 907 N N . MET A 1 120 ? -6.145 3.406 1.083 1 97.38 120 MET A N 1
ATOM 908 C CA . MET A 1 120 ? -6.875 3.65 2.322 1 97.38 120 MET A CA 1
ATOM 909 C C . MET A 1 120 ? -5.922 4.043 3.447 1 97.38 120 MET A C 1
ATOM 911 O O . MET A 1 120 ? -6.254 4.891 4.281 1 97.38 120 MET A O 1
ATOM 915 N N . ILE A 1 121 ? -4.77 3.463 3.498 1 96.62 121 ILE A N 1
ATOM 916 C CA . ILE A 1 121 ? -3.771 3.889 4.473 1 96.62 121 ILE A CA 1
ATOM 917 C C . ILE A 1 121 ? -3.451 5.367 4.27 1 96.62 121 ILE A C 1
ATOM 919 O O . ILE A 1 121 ? -3.463 6.148 5.223 1 96.62 121 ILE A O 1
ATOM 923 N N . SER A 1 122 ? -3.27 5.715 3.066 1 96.5 122 SER A N 1
ATOM 924 C CA . SER A 1 122 ? -2.906 7.09 2.736 1 96.5 122 SER A CA 1
ATOM 925 C C . SER A 1 122 ? -4.035 8.055 3.076 1 96.5 122 SER A C 1
ATOM 927 O O . SER A 1 122 ? -3.834 9.016 3.828 1 96.5 122 SER A O 1
ATOM 929 N N . ARG A 1 123 ? -5.188 7.77 2.639 1 96.75 123 ARG A N 1
ATOM 930 C CA . ARG A 1 123 ? -6.336 8.656 2.795 1 96.75 123 ARG A CA 1
ATOM 931 C C . ARG A 1 123 ? -6.762 8.75 4.258 1 96.75 123 ARG A C 1
ATOM 933 O O . ARG A 1 123 ? -7.348 9.75 4.676 1 96.75 123 ARG A O 1
ATOM 940 N N . SER A 1 124 ? -6.473 7.734 5.02 1 96.69 124 SER A N 1
ATOM 941 C CA . SER A 1 124 ? -6.867 7.738 6.422 1 96.69 124 SER A CA 1
ATOM 942 C C . SER A 1 124 ? -5.957 8.641 7.25 1 96.69 124 SER A C 1
ATOM 944 O O . SER A 1 124 ? -6.293 9 8.383 1 96.69 124 SER A O 1
ATOM 946 N N . MET A 1 125 ? -4.766 8.82 6.801 1 94.5 125 MET A N 1
ATOM 947 C CA . MET A 1 125 ? -3.73 9.617 7.445 1 94.5 125 MET A CA 1
ATOM 948 C C . MET A 1 125 ? -3.283 8.977 8.758 1 94.5 125 MET A C 1
ATOM 950 O O . MET A 1 125 ? -2.658 9.633 9.594 1 94.5 125 MET A O 1
ATOM 954 N N . LEU A 1 126 ? -3.715 7.723 8.953 1 96.06 126 LEU A N 1
ATOM 955 C CA . LEU A 1 126 ? -3.156 6.949 10.062 1 96.06 126 LEU A CA 1
ATOM 956 C C . LEU A 1 126 ? -1.74 6.488 9.734 1 96.06 126 LEU A C 1
ATOM 958 O O . LEU A 1 126 ? -1.39 6.32 8.562 1 96.06 126 LEU A O 1
ATOM 962 N N . SER A 1 127 ? -0.967 6.309 10.758 1 94.81 127 SER A N 1
ATOM 963 C CA . SER A 1 127 ? 0.426 5.93 10.547 1 94.81 127 SER A CA 1
ATOM 964 C C . SER A 1 127 ? 0.533 4.547 9.914 1 94.81 127 SER A C 1
ATOM 966 O O . SER A 1 127 ? 0.01 3.568 10.445 1 94.81 127 SER A O 1
ATOM 968 N N . SER A 1 128 ? 1.248 4.473 8.805 1 93.62 128 SER A N 1
ATOM 969 C CA . SER A 1 128 ? 1.467 3.205 8.117 1 93.62 128 SER A CA 1
ATOM 970 C C . SER A 1 128 ? 2.254 2.234 8.984 1 93.62 128 SER A C 1
ATOM 972 O O . SER A 1 128 ? 2.182 1.019 8.797 1 93.62 128 SER A O 1
ATOM 974 N N . TYR A 1 129 ? 2.936 2.697 10 1 94.62 129 TYR A N 1
ATOM 975 C CA . TYR A 1 129 ? 3.773 1.899 10.883 1 94.62 129 TYR A CA 1
ATOM 976 C C . TYR A 1 129 ? 2.928 1.184 11.93 1 94.62 129 TYR A C 1
ATOM 978 O O . TYR A 1 129 ? 3.43 0.326 12.664 1 94.62 129 TYR A O 1
ATOM 986 N N . LYS A 1 130 ? 1.698 1.488 11.969 1 96.38 130 LYS A N 1
ATOM 987 C CA . LYS A 1 130 ? 0.875 0.984 13.062 1 96.38 130 LYS A CA 1
ATOM 988 C C . LYS A 1 130 ? -0.201 0.033 12.547 1 96.38 130 LYS A C 1
ATOM 990 O O . LYS A 1 130 ? -1.193 -0.221 13.234 1 96.38 130 LYS A O 1
ATOM 995 N N . PHE A 1 131 ? -0.032 -0.449 11.391 1 97.62 131 PHE A N 1
ATOM 996 C CA . PHE A 1 131 ? -0.993 -1.426 10.891 1 97.62 131 PHE A CA 1
ATOM 997 C C . PHE A 1 131 ? -0.532 -2.846 11.203 1 97.62 131 PHE A C 1
ATOM 999 O O . PHE A 1 131 ? 0.657 -3.154 11.094 1 97.62 131 PHE A O 1
ATOM 1006 N N . GLY A 1 132 ? -1.423 -3.674 11.602 1 98.25 132 GLY A N 1
ATOM 1007 C CA . GLY A 1 132 ? -1.172 -5.094 11.797 1 98.25 132 GLY A CA 1
ATOM 1008 C C . GLY A 1 132 ? -1.779 -5.961 10.711 1 98.25 132 GLY A C 1
ATOM 1009 O O . GLY A 1 132 ? -1.979 -5.504 9.586 1 98.25 132 GLY A O 1
ATOM 1010 N N . LYS A 1 133 ? -1.943 -7.219 11.117 1 98.06 133 LYS A N 1
ATOM 1011 C CA . LYS A 1 133 ? -2.539 -8.203 10.211 1 98.06 133 LYS A CA 1
ATOM 1012 C C . LYS A 1 133 ? -3.877 -7.707 9.664 1 98.06 133 LYS A C 1
ATOM 1014 O O . LYS A 1 133 ? -4.684 -7.141 10.406 1 98.06 133 LYS A O 1
ATOM 1019 N N . SER A 1 134 ? -4.113 -7.828 8.359 1 97.69 134 SER A N 1
ATOM 1020 C CA . SER A 1 134 ? -5.391 -7.484 7.742 1 97.69 134 SER A CA 1
ATOM 1021 C C . SER A 1 134 ? -6.34 -8.68 7.738 1 97.69 134 SER A C 1
ATOM 1023 O O . SER A 1 134 ? -5.918 -9.812 7.941 1 97.69 134 SER A O 1
ATOM 1025 N N . VAL A 1 135 ? -7.605 -8.344 7.453 1 97.81 135 VAL A N 1
ATOM 1026 C CA . VAL A 1 135 ? -8.586 -9.43 7.473 1 97.81 135 VAL A CA 1
ATOM 1027 C C . VAL A 1 135 ? -9.781 -9.062 6.602 1 97.81 135 VAL A C 1
ATOM 1029 O O . VAL A 1 135 ? -10.008 -7.887 6.312 1 97.81 135 VAL A O 1
ATOM 1032 N N . THR A 1 136 ? -10.492 -10.062 6.141 1 96.19 136 THR A N 1
ATOM 1033 C CA . THR A 1 136 ? -11.711 -9.875 5.371 1 96.19 136 THR A CA 1
ATOM 1034 C C . THR A 1 136 ? -12.93 -10.336 6.164 1 96.19 136 THR A C 1
ATOM 1036 O O . THR A 1 136 ? -12.922 -11.414 6.754 1 96.19 136 THR A O 1
ATOM 1039 N N . VAL A 1 137 ? -13.922 -9.516 6.277 1 97.69 137 VAL A N 1
ATOM 1040 C CA . VAL A 1 137 ? -15.227 -9.977 6.734 1 97.69 137 VAL A CA 1
ATOM 1041 C C . VAL A 1 137 ? -16 -10.586 5.562 1 97.69 137 VAL A C 1
ATOM 1043 O O . VAL A 1 137 ? -16.219 -9.922 4.547 1 97.69 137 VAL A O 1
ATOM 1046 N N . THR A 1 138 ? -16.375 -11.812 5.688 1 95.88 138 THR A N 1
ATOM 1047 C CA . THR A 1 138 ? -17.078 -12.508 4.613 1 95.88 138 THR A CA 1
ATOM 1048 C C . THR A 1 138 ? -18.547 -12.727 4.969 1 95.88 138 THR A C 1
ATOM 1050 O O . THR A 1 138 ? -18.906 -12.703 6.148 1 95.88 138 THR A O 1
ATOM 1053 N N . PHE A 1 139 ? -19.328 -12.891 3.908 1 95.88 139 PHE A N 1
ATOM 1054 C CA . PHE A 1 139 ? -20.703 -13.305 4.145 1 95.88 139 PHE A CA 1
ATOM 1055 C C . PHE A 1 139 ? -20.75 -14.656 4.852 1 95.88 139 PHE A C 1
ATOM 1057 O O . PHE A 1 139 ? -19.906 -15.516 4.605 1 95.88 139 PHE A O 1
ATOM 1064 N N . PRO A 1 140 ? -21.766 -14.836 5.723 1 94.31 140 PRO A N 1
ATOM 1065 C CA . PRO A 1 140 ? -21.906 -16.141 6.371 1 94.31 140 PRO A CA 1
ATOM 1066 C C . PRO A 1 140 ? -22.125 -17.281 5.375 1 94.31 140 PRO A C 1
ATOM 1068 O O . PRO A 1 140 ? -22.75 -17.078 4.328 1 94.31 140 PRO A O 1
ATOM 1071 N N . VAL A 1 141 ? -21.5 -18.391 5.652 1 91.94 141 VAL A N 1
ATOM 1072 C CA . VAL A 1 141 ? -21.719 -19.609 4.883 1 91.94 141 VAL A CA 1
ATOM 1073 C C . VAL A 1 141 ? -22.562 -20.594 5.691 1 91.94 141 VAL A C 1
ATOM 1075 O O . VAL A 1 141 ? -22.219 -20.953 6.816 1 91.94 141 VAL A O 1
ATOM 1078 N N . LEU A 1 142 ? -23.625 -21.062 5.062 1 93.38 142 LEU A N 1
ATOM 1079 C CA . LEU A 1 142 ? -24.547 -21.938 5.766 1 93.38 142 LEU A CA 1
ATOM 1080 C C . LEU A 1 142 ? -24.938 -21.344 7.117 1 93.38 142 LEU A C 1
ATOM 1082 O O . LEU A 1 142 ? -24.875 -22.031 8.141 1 93.38 142 LEU A O 1
ATOM 1086 N N . ASP A 1 143 ? -25.016 -20.094 7.219 1 90.5 143 ASP A N 1
ATOM 1087 C CA . ASP A 1 143 ? -25.469 -19.328 8.375 1 90.5 143 ASP A CA 1
ATOM 1088 C C . ASP A 1 143 ? -24.422 -19.312 9.477 1 90.5 143 ASP A C 1
ATOM 1090 O O . ASP A 1 143 ? -24.734 -19.125 10.648 1 90.5 143 ASP A O 1
ATOM 1094 N N . LYS A 1 144 ? -23.328 -19.625 9.062 1 95.38 144 LYS A N 1
ATOM 1095 C CA . LYS A 1 144 ? -22.234 -19.609 10.031 1 95.38 144 LYS A CA 1
ATOM 1096 C C . LYS A 1 144 ? -21.266 -18.453 9.742 1 95.38 144 LYS A C 1
ATOM 1098 O O . LYS A 1 144 ? -20.781 -18.312 8.617 1 95.38 144 LYS A O 1
ATOM 1103 N N . LEU A 1 145 ? -21.047 -17.688 10.828 1 96.12 145 LEU A N 1
ATOM 1104 C CA . LEU A 1 145 ? -20.125 -16.547 10.719 1 96.12 145 LEU A CA 1
ATOM 1105 C C . LEU A 1 145 ? -18.688 -17.016 10.898 1 96.12 145 LEU A C 1
ATOM 1107 O O . LEU A 1 145 ? -18.406 -17.922 11.68 1 96.12 145 LEU A O 1
ATOM 1111 N N . ASP A 1 146 ? -17.781 -16.453 10.125 1 97.38 146 ASP A N 1
ATOM 1112 C CA . ASP A 1 146 ? -16.344 -16.594 10.352 1 97.38 146 ASP A CA 1
ATOM 1113 C C . ASP A 1 146 ? -15.844 -15.617 11.414 1 97.38 146 ASP A C 1
ATOM 1115 O O . ASP A 1 146 ? -15.883 -14.406 11.211 1 97.38 146 ASP A O 1
ATOM 1119 N N . TYR A 1 147 ? -15.273 -16.094 12.539 1 98.38 147 TYR A N 1
ATOM 1120 C CA . TYR A 1 147 ? -14.914 -15.242 13.672 1 98.38 147 TYR A CA 1
ATOM 1121 C C . TYR A 1 147 ? -13.469 -14.766 13.555 1 98.38 147 TYR A C 1
ATOM 1123 O O . TYR A 1 147 ? -12.969 -14.062 14.438 1 98.38 147 TYR A O 1
ATOM 1131 N N . THR A 1 148 ? -12.812 -15.094 12.445 1 98.19 148 THR A N 1
ATOM 1132 C CA . THR A 1 148 ? -11.414 -14.727 12.234 1 98.19 148 THR A CA 1
ATOM 1133 C C . THR A 1 148 ? -11.242 -13.211 12.281 1 98.19 148 THR A C 1
ATOM 1135 O O . THR A 1 148 ? -10.328 -12.711 12.945 1 98.19 148 THR A O 1
ATOM 1138 N N . PRO A 1 149 ? -12.133 -12.43 11.695 1 98.56 149 PRO A N 1
ATOM 1139 C CA . PRO A 1 149 ? -11.953 -10.977 11.766 1 98.56 149 PRO A CA 1
ATOM 1140 C C . PRO A 1 149 ? -11.961 -10.445 13.195 1 98.56 149 PRO A C 1
ATOM 1142 O O . PRO A 1 149 ? -11.133 -9.602 13.539 1 98.56 149 PRO A O 1
ATOM 1145 N N . TYR A 1 150 ? -12.82 -10.984 14.023 1 98.81 150 TYR A N 1
ATOM 1146 C CA . TYR A 1 150 ? -12.898 -10.57 15.422 1 98.81 150 TYR A CA 1
ATOM 1147 C C . TYR A 1 150 ? -11.602 -10.883 16.156 1 98.81 150 TYR A C 1
ATOM 1149 O O . TYR A 1 150 ? -11.086 -10.039 16.906 1 98.81 150 TYR A O 1
ATOM 1157 N N . ARG A 1 151 ? -11.086 -12.016 15.914 1 98.56 151 ARG A N 1
ATOM 1158 C CA . ARG A 1 151 ? -9.867 -12.445 16.594 1 98.56 151 ARG A CA 1
ATOM 1159 C C . ARG A 1 151 ? -8.664 -11.633 16.125 1 98.56 151 ARG A C 1
ATOM 1161 O O . ARG A 1 151 ? -7.793 -11.297 16.922 1 98.56 151 ARG A O 1
ATOM 1168 N N . VAL A 1 152 ? -8.633 -11.344 14.836 1 98.62 152 VAL A N 1
ATOM 1169 C CA . VAL A 1 152 ? -7.535 -10.555 14.289 1 98.62 152 VAL A CA 1
ATOM 1170 C C . VAL A 1 152 ? -7.586 -9.141 14.859 1 98.62 152 VAL A C 1
ATOM 1172 O O . VAL A 1 152 ? -6.562 -8.602 15.289 1 98.62 152 VAL A O 1
ATOM 1175 N N . ILE A 1 153 ? -8.719 -8.531 14.922 1 98.81 153 ILE A N 1
ATOM 1176 C CA . ILE A 1 153 ? -8.867 -7.191 15.469 1 98.81 153 ILE A CA 1
ATOM 1177 C C . ILE A 1 153 ? -8.445 -7.184 16.938 1 98.81 153 ILE A C 1
ATOM 1179 O O . ILE A 1 153 ? -7.777 -6.258 17.391 1 98.81 153 ILE A O 1
ATOM 1183 N N . LYS A 1 154 ? -8.828 -8.219 17.609 1 98.75 154 LYS A N 1
ATOM 1184 C CA . LYS A 1 154 ? -8.445 -8.344 19.016 1 98.75 154 LYS A CA 1
ATOM 1185 C C . LYS A 1 154 ? -6.926 -8.344 19.172 1 98.75 154 LYS A C 1
ATOM 1187 O O . LYS A 1 154 ? -6.375 -7.57 19.969 1 98.75 154 LYS A O 1
ATOM 1192 N N . THR A 1 155 ? -6.297 -9.227 18.438 1 98.44 155 THR A N 1
ATOM 1193 C CA . THR A 1 155 ? -4.844 -9.352 18.516 1 98.44 155 THR A CA 1
ATOM 1194 C C . THR A 1 155 ? -4.172 -8.023 18.172 1 98.44 155 THR A C 1
ATOM 1196 O O . THR A 1 155 ? -3.248 -7.598 18.875 1 98.44 155 THR A O 1
ATOM 1199 N N . ASN A 1 156 ? -4.633 -7.359 17.125 1 98.62 156 ASN A N 1
ATOM 1200 C CA . ASN A 1 156 ? -4.074 -6.066 16.734 1 98.62 156 ASN A CA 1
ATOM 1201 C C . ASN A 1 156 ? -4.273 -5.023 17.828 1 98.62 156 ASN A C 1
ATOM 1203 O O . ASN A 1 156 ? -3.363 -4.25 18.125 1 98.62 156 ASN A O 1
ATOM 1207 N N . ARG A 1 157 ? -5.426 -5.008 18.406 1 97.94 157 ARG A N 1
ATOM 1208 C CA . ARG A 1 157 ? -5.707 -4.055 19.484 1 97.94 157 ARG A CA 1
ATOM 1209 C C . ARG A 1 157 ? -4.766 -4.27 20.656 1 97.94 157 ARG A C 1
ATOM 1211 O O . ARG A 1 157 ? -4.289 -3.303 21.266 1 97.94 157 ARG A O 1
ATOM 1218 N N . GLU A 1 158 ? -4.551 -5.453 21 1 97.5 158 GLU A N 1
ATOM 1219 C CA . GLU A 1 158 ? -3.662 -5.785 22.125 1 97.5 158 GLU A CA 1
ATOM 1220 C C . GLU A 1 158 ? -2.238 -5.305 21.844 1 97.5 158 GLU A C 1
ATOM 1222 O O . GLU A 1 158 ? -1.488 -5.012 22.781 1 97.5 158 GLU A O 1
ATOM 1227 N N . LEU A 1 159 ? -1.93 -5.168 20.594 1 97.56 159 LEU A N 1
ATOM 1228 C CA . LEU A 1 159 ? -0.589 -4.742 20.219 1 97.56 159 LEU A CA 1
ATOM 1229 C C . LEU A 1 159 ? -0.566 -3.252 19.891 1 97.56 159 LEU A C 1
ATOM 1231 O O . LEU A 1 159 ? 0.464 -2.719 19.469 1 97.56 159 LEU A O 1
ATOM 1235 N N . GLY A 1 160 ? -1.708 -2.576 20.031 1 97.69 160 GLY A N 1
ATOM 1236 C CA . GLY A 1 160 ? -1.796 -1.156 19.734 1 97.69 160 GLY A CA 1
ATOM 1237 C C . GLY A 1 160 ? -1.748 -0.859 18.25 1 97.69 160 GLY A C 1
ATOM 1238 O O . GLY A 1 160 ? -1.191 0.159 17.828 1 97.69 160 GLY A O 1
ATOM 1239 N N . LEU A 1 161 ? -2.309 -1.762 17.422 1 98.62 161 LEU A N 1
ATOM 1240 C CA . LEU A 1 161 ? -2.193 -1.638 15.977 1 98.62 161 LEU A CA 1
ATOM 1241 C C . LEU A 1 161 ? -3.559 -1.4 15.344 1 98.62 161 LEU A C 1
ATOM 1243 O O . LEU A 1 161 ? -4.586 -1.765 15.914 1 98.62 161 LEU A O 1
ATOM 1247 N N . HIS A 1 162 ? -3.58 -0.714 14.211 1 98.69 162 HIS A N 1
ATOM 1248 C CA . HIS A 1 162 ? -4.766 -0.595 13.375 1 98.69 162 HIS A CA 1
ATOM 1249 C C . HIS A 1 162 ? -5.039 -1.892 12.617 1 98.69 162 HIS A C 1
ATOM 1251 O O . HIS A 1 162 ? -4.117 -2.668 12.359 1 98.69 162 HIS A O 1
ATOM 1257 N N . THR A 1 163 ? -6.281 -2.127 12.242 1 98.88 163 THR A N 1
ATOM 1258 C CA . THR A 1 163 ? -6.645 -3.281 11.422 1 98.88 163 THR A CA 1
ATOM 1259 C C . THR A 1 163 ? -7.324 -2.842 10.133 1 98.88 163 THR A C 1
ATOM 1261 O O . THR A 1 163 ? -8.32 -2.109 10.164 1 98.88 163 THR A O 1
ATOM 1264 N N . MET A 1 164 ? -6.719 -3.219 9.016 1 98.44 164 MET A N 1
ATOM 1265 C CA . MET A 1 164 ? -7.406 -3.098 7.734 1 98.44 164 MET A CA 1
ATOM 1266 C C . MET A 1 164 ? -8.43 -4.211 7.559 1 98.44 164 MET A C 1
ATOM 1268 O O . MET A 1 164 ? -8.094 -5.395 7.641 1 98.44 164 MET A O 1
ATOM 1272 N N . VAL A 1 165 ? -9.68 -3.855 7.293 1 98.62 165 VAL A N 1
ATOM 1273 C CA . VAL A 1 165 ? -10.758 -4.832 7.156 1 98.62 165 VAL A CA 1
ATOM 1274 C C . VAL A 1 165 ? -11.352 -4.75 5.754 1 98.62 165 VAL A C 1
ATOM 1276 O O . VAL A 1 165 ? -12.07 -3.801 5.426 1 98.62 165 VAL A O 1
ATOM 1279 N N . TYR A 1 166 ? -11.047 -5.766 4.988 1 96.56 166 TYR A N 1
ATOM 1280 C CA . TYR A 1 166 ? -11.641 -5.902 3.66 1 96.56 166 TYR A CA 1
ATOM 1281 C C . TYR A 1 166 ? -13.047 -6.477 3.748 1 96.56 166 TYR A C 1
ATOM 128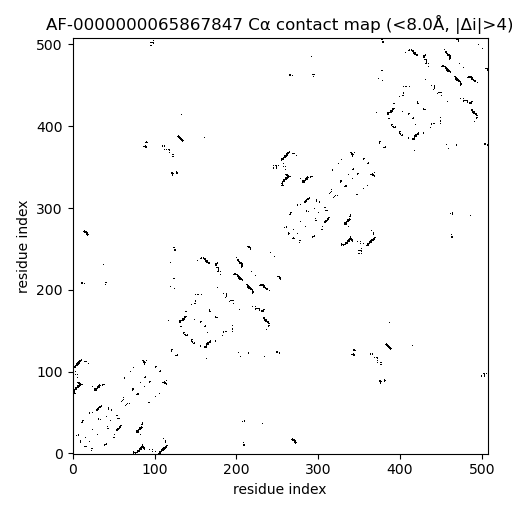3 O O . TYR A 1 166 ? -13.383 -7.172 4.711 1 96.56 1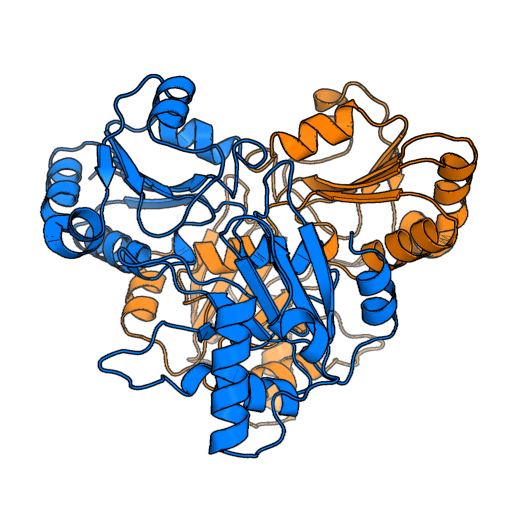66 TYR A O 1
ATOM 1291 N N . LEU A 1 167 ? -13.82 -6.156 2.746 1 96.19 167 LEU A N 1
ATOM 1292 C CA . LEU A 1 167 ? -15.195 -6.625 2.746 1 96.19 167 LEU A CA 1
ATOM 1293 C C . LEU A 1 167 ? -15.469 -7.52 1.541 1 96.19 167 LEU A C 1
ATOM 1295 O O . LEU A 1 167 ? -14.977 -7.254 0.441 1 96.19 167 LEU A O 1
ATOM 1299 N N . ASP A 1 168 ? -16.188 -8.43 1.719 1 91.44 168 ASP A N 1
ATOM 1300 C CA . ASP A 1 168 ? -16.484 -9.484 0.75 1 91.44 168 ASP A CA 1
ATOM 1301 C C . ASP A 1 168 ? -17.219 -8.922 -0.469 1 91.44 168 ASP A C 1
ATOM 1303 O O . ASP A 1 168 ? -18.109 -8.078 -0.332 1 91.44 168 ASP A O 1
ATOM 1307 N N . LEU A 1 169 ? -16.656 -9.328 -1.604 1 83.94 169 LEU A N 1
ATOM 1308 C CA . LEU A 1 169 ? -17.297 -9.062 -2.889 1 83.94 169 LEU A CA 1
ATOM 1309 C C . LEU A 1 169 ? -17.672 -10.367 -3.586 1 83.94 169 LEU A C 1
ATOM 1311 O O . LEU A 1 169 ? -16.797 -11.172 -3.914 1 83.94 169 LEU A O 1
ATOM 1315 N N . LYS A 1 170 ? -18.875 -10.828 -3.539 1 73.31 170 LYS A N 1
ATOM 1316 C CA . LYS A 1 170 ? -19.25 -12.094 -4.168 1 73.31 170 LYS A CA 1
ATOM 1317 C C . LYS A 1 170 ? -20.297 -11.875 -5.258 1 73.31 170 LYS A C 1
ATOM 1319 O O . LYS A 1 170 ? -20.797 -10.766 -5.434 1 73.31 170 LYS A O 1
ATOM 1324 N N . GLU A 1 171 ? -20.344 -12.969 -5.957 1 63.72 171 GLU A N 1
ATOM 1325 C CA . GLU A 1 171 ? -21.359 -12.992 -7.004 1 63.72 171 GLU A CA 1
ATOM 1326 C C . GLU A 1 171 ? -22.75 -12.727 -6.43 1 63.72 171 GLU A C 1
ATOM 1328 O O . GLU A 1 171 ? -23.594 -12.117 -7.09 1 63.72 171 GLU A O 1
ATOM 1333 N N . THR A 1 172 ? -22.844 -13.039 -5.242 1 64.31 172 THR A N 1
ATOM 1334 C CA . THR A 1 172 ? -24.172 -12.992 -4.621 1 64.31 172 THR A CA 1
ATOM 1335 C C . THR A 1 172 ? -24.422 -11.625 -3.996 1 64.31 172 THR A C 1
ATOM 1337 O O . THR A 1 172 ? -25.562 -11.289 -3.674 1 64.31 172 THR A O 1
ATOM 1340 N N . GLY A 1 173 ? -23.328 -10.875 -3.875 1 81.44 173 GLY A N 1
ATOM 1341 C CA . GLY A 1 173 ? -23.547 -9.562 -3.285 1 81.44 173 GLY A CA 1
ATOM 1342 C C . GLY A 1 173 ? -22.266 -8.844 -2.918 1 81.44 173 GLY A C 1
ATOM 1343 O O . GLY A 1 173 ? -21.188 -9.461 -2.865 1 81.44 173 GLY A O 1
ATOM 1344 N N . ILE A 1 174 ? -22.422 -7.531 -2.752 1 90.94 174 ILE A N 1
ATOM 1345 C CA . ILE A 1 174 ? -21.328 -6.664 -2.314 1 90.94 174 ILE A CA 1
ATOM 1346 C C . ILE A 1 174 ? -21.594 -6.184 -0.888 1 90.94 174 ILE A C 1
ATOM 1348 O O . ILE A 1 174 ? -22.594 -5.52 -0.625 1 90.94 174 ILE A O 1
ATOM 1352 N N . MET A 1 175 ? -20.719 -6.605 0.003 1 94.94 175 MET A N 1
ATOM 1353 C CA . MET A 1 175 ? -20.922 -6.273 1.41 1 94.94 175 MET A CA 1
ATOM 1354 C C . MET A 1 175 ? -20.719 -4.781 1.653 1 94.94 175 MET A C 1
ATOM 1356 O O . MET A 1 175 ? -19.766 -4.195 1.146 1 94.94 175 MET A O 1
ATOM 1360 N N . THR A 1 176 ? -21.609 -4.215 2.406 1 95.62 176 THR A N 1
ATOM 1361 C CA . THR A 1 176 ? -21.5 -2.814 2.793 1 95.62 176 THR A CA 1
ATOM 1362 C C . THR A 1 176 ? -20.891 -2.686 4.184 1 95.62 176 THR A C 1
ATOM 1364 O O . THR A 1 176 ? -20.859 -3.652 4.949 1 95.62 176 THR A O 1
ATOM 1367 N N . ALA A 1 177 ? -20.438 -1.478 4.461 1 97.81 177 ALA A N 1
ATOM 1368 C CA . ALA A 1 177 ? -19.719 -1.248 5.719 1 97.81 177 ALA A CA 1
ATOM 1369 C C . ALA A 1 177 ? -20.656 -1.478 6.914 1 97.81 177 ALA A C 1
ATOM 1371 O O . ALA A 1 177 ? -20.234 -2.062 7.918 1 97.81 177 ALA A O 1
ATOM 1372 N N . ASP A 1 178 ? -21.891 -1.01 6.781 1 97.5 178 ASP A N 1
ATOM 1373 C CA . ASP A 1 178 ? -22.828 -1.188 7.887 1 97.5 178 ASP A CA 1
ATOM 1374 C C . ASP A 1 178 ? -23.094 -2.668 8.148 1 97.5 178 ASP A C 1
ATOM 1376 O O . ASP A 1 178 ? -23.141 -3.102 9.305 1 97.5 178 ASP A O 1
ATOM 1380 N N . LEU A 1 179 ? -23.234 -3.416 7.086 1 96.56 179 LEU A N 1
ATOM 1381 C CA . LEU A 1 179 ? -23.469 -4.848 7.234 1 96.56 179 LEU A CA 1
ATOM 1382 C C . LEU A 1 179 ? -22.281 -5.531 7.895 1 96.56 179 LEU A C 1
ATOM 1384 O O . LEU A 1 179 ? -22.438 -6.352 8.797 1 96.56 179 LEU A O 1
ATOM 1388 N N . ALA A 1 180 ? -21.078 -5.215 7.465 1 98 180 ALA A N 1
ATOM 1389 C CA . ALA A 1 180 ? -19.859 -5.785 8.039 1 98 180 ALA A CA 1
ATOM 1390 C C . ALA A 1 180 ? -19.75 -5.477 9.531 1 98 180 ALA A C 1
ATOM 1392 O O . ALA A 1 180 ? -19.422 -6.352 10.336 1 98 180 ALA A O 1
ATOM 1393 N N . LEU A 1 181 ? -20.047 -4.258 9.883 1 98.56 181 LEU A N 1
ATOM 1394 C CA . LEU A 1 181 ? -19.969 -3.846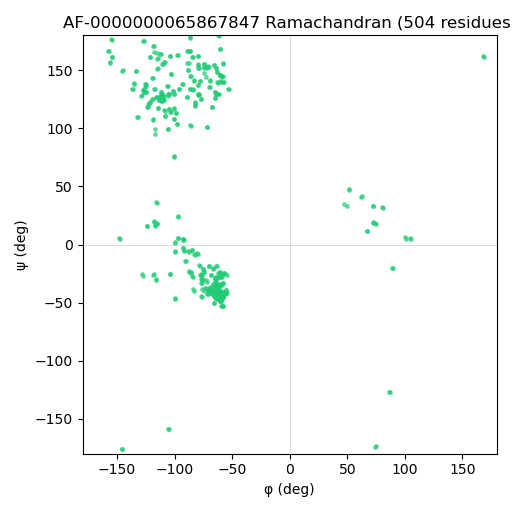 11.281 1 98.56 181 LEU A CA 1
ATOM 1395 C C . LEU A 1 181 ? -21.016 -4.559 12.117 1 98.56 181 LEU A C 1
ATOM 1397 O O . LEU A 1 181 ? -20.797 -4.863 13.289 1 98.56 181 LEU A O 1
ATOM 1401 N N . ASN A 1 182 ? -22.172 -4.793 11.516 1 98.19 182 ASN A N 1
ATOM 1402 C CA . ASN A 1 182 ? -23.172 -5.578 12.211 1 98.19 182 ASN A CA 1
ATOM 1403 C C . ASN A 1 182 ? -22.703 -7 12.484 1 98.19 182 ASN A C 1
ATOM 1405 O O . ASN A 1 182 ? -22.953 -7.555 13.555 1 98.19 182 ASN A O 1
ATOM 1409 N N . TYR A 1 183 ? -22.031 -7.609 11.508 1 98.25 183 TYR A N 1
ATOM 1410 C CA . TYR A 1 183 ? -21.438 -8.922 11.734 1 98.25 183 TYR A CA 1
ATOM 1411 C C . TYR A 1 183 ? -20.422 -8.883 12.867 1 98.25 183 TYR A C 1
ATOM 1413 O O . TYR A 1 183 ? -20.422 -9.758 13.742 1 98.25 183 TYR A O 1
ATOM 1421 N N . LEU A 1 184 ? -19.578 -7.848 12.867 1 98.69 184 LEU A N 1
ATOM 1422 C CA . LEU A 1 184 ? -18.562 -7.723 13.914 1 98.69 184 LEU A CA 1
ATOM 1423 C C . LEU A 1 184 ? -19.203 -7.527 15.281 1 98.69 184 LEU A C 1
ATOM 1425 O O . LEU A 1 184 ? -18.75 -8.086 16.281 1 98.69 184 LEU A O 1
ATOM 1429 N N . LYS A 1 185 ? -20.266 -6.738 15.305 1 98.56 185 LYS A N 1
ATOM 1430 C CA . LYS A 1 185 ? -20.984 -6.527 16.562 1 98.56 185 LYS A CA 1
ATOM 1431 C C . LYS A 1 185 ? -21.656 -7.812 17.031 1 98.56 185 LYS A C 1
ATOM 1433 O O . LYS A 1 185 ? -21.719 -8.07 18.234 1 98.56 185 LYS A O 1
ATOM 1438 N N . LYS A 1 186 ? -22.172 -8.539 16.125 1 98.19 186 LYS A N 1
ATOM 1439 C CA . LYS A 1 186 ? -22.719 -9.844 16.484 1 98.19 186 LYS A CA 1
ATOM 1440 C C . LYS A 1 186 ? -21.641 -10.734 17.094 1 98.19 186 LYS A C 1
ATOM 1442 O O . LYS A 1 186 ? -21.875 -11.398 18.109 1 98.19 186 LYS A O 1
ATOM 1447 N N . MET A 1 187 ? -20.438 -10.758 16.516 1 98.38 187 MET A N 1
ATOM 1448 C CA . MET A 1 187 ? -19.328 -11.516 17.062 1 98.38 187 MET A CA 1
ATOM 1449 C C . MET A 1 187 ? -19 -11.039 18.484 1 98.38 187 MET A C 1
ATOM 1451 O O . MET A 1 187 ? -18.703 -11.852 19.359 1 98.38 187 MET A O 1
ATOM 1455 N N . GLU A 1 188 ? -19.016 -9.703 18.641 1 98.62 188 GLU A N 1
ATOM 1456 C CA . GLU A 1 188 ? -18.766 -9.125 19.953 1 98.62 188 GLU A CA 1
ATOM 1457 C C . GLU A 1 188 ? -19.797 -9.609 20.969 1 98.62 188 GLU A C 1
ATOM 1459 O O . GLU A 1 188 ? -19.453 -9.961 22.094 1 98.62 188 GLU A O 1
ATOM 1464 N N . SER A 1 189 ? -21.031 -9.617 20.547 1 98.12 189 SER A N 1
ATOM 1465 C CA . SER A 1 189 ? -22.094 -10.094 21.438 1 98.12 189 SER A CA 1
ATOM 1466 C C . SER A 1 189 ? -21.906 -11.555 21.797 1 98.12 189 SER A C 1
ATOM 1468 O O . SER A 1 189 ? -22.172 -11.961 22.938 1 98.12 189 SER A O 1
ATOM 1470 N N . ASP A 1 190 ? -21.453 -12.344 20.891 1 98.12 190 ASP A N 1
ATOM 1471 C CA . ASP A 1 190 ? -21.266 -13.781 21.078 1 98.12 190 ASP A CA 1
ATOM 1472 C C . ASP A 1 190 ? -20.094 -14.07 22.016 1 98.12 190 ASP A C 1
ATOM 1474 O O . ASP A 1 190 ? -20.172 -14.961 22.859 1 98.12 190 ASP A O 1
ATOM 1478 N N . ILE A 1 191 ? -19 -13.367 21.859 1 97.94 191 ILE A N 1
ATOM 1479 C CA . ILE A 1 191 ? -17.75 -13.711 22.531 1 97.94 191 ILE A CA 1
ATOM 1480 C C . ILE A 1 191 ? -17.562 -12.828 23.766 1 97.94 191 ILE A C 1
ATOM 1482 O O . ILE A 1 191 ? -17.125 -13.305 24.812 1 97.94 191 ILE A O 1
ATOM 1486 N N . GLY A 1 192 ? -17.766 -11.555 23.656 1 97.94 192 GLY A N 1
ATOM 1487 C CA . GLY A 1 192 ? -17.781 -10.641 24.781 1 97.94 192 GLY A CA 1
ATOM 1488 C C . GLY A 1 192 ? -16.375 -10.234 25.234 1 97.94 192 GLY A C 1
ATOM 1489 O O . GLY A 1 192 ? -16.156 -10 26.422 1 97.94 192 GLY A O 1
ATOM 1490 N N . ASP A 1 193 ? -15.375 -10.141 24.375 1 98.19 193 ASP A N 1
ATOM 1491 C CA . ASP A 1 193 ? -14.008 -9.789 24.75 1 98.19 193 ASP A CA 1
ATOM 1492 C C . ASP A 1 193 ? -13.773 -8.289 24.656 1 98.19 193 ASP A C 1
ATOM 1494 O O . ASP A 1 193 ? -12.641 -7.824 24.75 1 98.19 193 ASP A O 1
ATOM 1498 N N . LYS A 1 194 ? -14.82 -7.492 24.344 1 98.31 194 LYS A N 1
ATOM 1499 C CA . LYS A 1 194 ? -14.773 -6.035 24.25 1 98.31 194 LYS A CA 1
ATOM 1500 C C . LYS A 1 194 ? -13.82 -5.582 23.156 1 98.31 194 LYS A C 1
ATOM 1502 O O . LYS A 1 194 ? -13.008 -4.68 23.359 1 98.31 194 LYS A O 1
ATOM 1507 N N . VAL A 1 195 ? -13.805 -6.211 22.047 1 98.12 195 VAL A N 1
ATOM 1508 C CA . VAL A 1 195 ? -12.922 -5.961 20.906 1 98.12 195 VAL A CA 1
ATOM 1509 C C . VAL A 1 195 ? -13.484 -4.828 20.062 1 98.12 195 VAL A C 1
ATOM 1511 O O . VAL A 1 195 ? -12.734 -4.016 19.516 1 98.12 195 VAL A O 1
ATOM 1514 N N . ILE A 1 196 ? -14.742 -4.801 19.891 1 98.25 196 ILE A N 1
ATOM 1515 C CA . ILE A 1 196 ? -15.43 -3.777 19.109 1 98.25 196 ILE A CA 1
ATOM 1516 C C . ILE A 1 196 ? -16.625 -3.238 19.906 1 98.25 196 ILE A C 1
ATOM 1518 O O . ILE A 1 196 ? -17.625 -3.936 20.094 1 98.25 196 ILE A O 1
ATOM 1522 N N . LEU A 1 197 ? -16.484 -2.035 20.328 1 98.19 197 LEU A N 1
ATOM 1523 C CA . LEU A 1 197 ? -17.484 -1.41 21.188 1 98.19 197 LEU A CA 1
ATOM 1524 C C . LEU A 1 197 ? -18.188 -0.275 20.438 1 98.19 197 LEU A C 1
ATOM 1526 O O . LEU A 1 197 ? -17.703 0.191 19.406 1 98.19 197 LEU A O 1
ATOM 1530 N N . ASP A 1 198 ? -19.312 0.133 20.969 1 97.94 198 ASP A N 1
ATOM 1531 C CA . ASP A 1 198 ? -20.141 1.149 20.344 1 97.94 198 ASP A CA 1
ATOM 1532 C C . ASP A 1 198 ? -19.375 2.457 20.172 1 97.94 198 ASP A C 1
ATOM 1534 O O . ASP A 1 198 ? -19.531 3.143 19.156 1 97.94 198 ASP A O 1
ATOM 1538 N N . ASP A 1 199 ? -18.531 2.797 21.062 1 97.44 199 ASP A N 1
ATOM 1539 C CA . ASP A 1 199 ? -17.859 4.094 21.078 1 97.44 199 ASP A CA 1
ATOM 1540 C C . ASP A 1 199 ? -16.531 4.027 20.328 1 97.44 199 ASP A C 1
ATOM 1542 O O . ASP A 1 199 ? -15.859 5.047 20.156 1 97.44 199 ASP A O 1
ATOM 1546 N N . ASP A 1 200 ? -16.156 2.834 19.906 1 98.06 200 ASP A N 1
ATOM 1547 C CA . ASP A 1 200 ? -14.922 2.713 19.141 1 98.06 200 ASP A CA 1
ATOM 1548 C C . ASP A 1 200 ? -15.023 3.475 17.812 1 98.06 200 ASP A C 1
ATOM 1550 O O . ASP A 1 200 ? -16.109 3.6 17.25 1 98.06 200 ASP A O 1
ATOM 1554 N N . LEU A 1 201 ? -13.922 3.945 17.438 1 97.62 201 LEU A N 1
ATOM 1555 C CA . LEU A 1 201 ? -13.844 4.625 16.141 1 97.62 201 LEU A CA 1
ATOM 1556 C C . LEU A 1 201 ? -13.609 3.629 15.016 1 97.62 201 LEU A C 1
ATOM 1558 O O . LEU A 1 201 ? -12.906 2.633 15.195 1 97.62 201 LEU A O 1
ATOM 1562 N N . VAL A 1 202 ? -14.188 3.898 13.859 1 98.5 202 VAL A N 1
ATOM 1563 C CA . VAL A 1 202 ? -13.867 3.215 12.609 1 98.5 202 VAL A CA 1
ATOM 1564 C C . VAL A 1 202 ? -13.695 4.238 11.492 1 98.5 202 VAL A C 1
ATOM 1566 O O . VAL A 1 202 ? -14.25 5.336 11.555 1 98.5 202 VAL A O 1
ATOM 1569 N N . VAL A 1 203 ? -12.883 3.947 10.578 1 98.62 203 VAL A N 1
ATOM 1570 C CA . VAL A 1 203 ? -12.719 4.738 9.359 1 98.62 203 VAL A CA 1
ATOM 1571 C C . VAL A 1 203 ? -13.281 3.975 8.164 1 98.62 203 VAL A C 1
ATOM 1573 O O . VAL A 1 203 ? -12.883 2.836 7.906 1 98.62 203 VAL A O 1
ATOM 1576 N N . ILE A 1 204 ? -14.203 4.586 7.449 1 98.44 204 ILE A N 1
ATOM 1577 C CA . ILE A 1 204 ? -14.891 3.928 6.344 1 98.44 204 ILE A CA 1
ATOM 1578 C C . ILE A 1 204 ? -14.516 4.605 5.027 1 98.44 204 ILE A C 1
ATOM 1580 O O . ILE A 1 204 ? -14.625 5.828 4.898 1 98.44 204 ILE A O 1
ATOM 1584 N N . G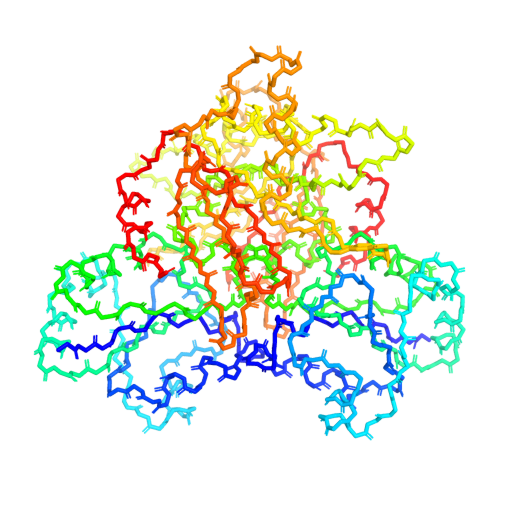LY A 1 205 ? -14.023 3.789 4.141 1 97.81 205 GLY A N 1
ATOM 1585 C CA . GLY A 1 205 ? -13.805 4.246 2.779 1 97.81 205 GLY A CA 1
ATOM 1586 C C . GLY A 1 205 ? -14.891 3.803 1.818 1 97.81 205 GLY A C 1
ATOM 1587 O O . GLY A 1 205 ? -15.273 2.629 1.8 1 97.81 205 GLY A O 1
ATOM 1588 N N . GLU A 1 206 ? -15.43 4.805 1.058 1 96.69 206 GLU A N 1
ATOM 1589 C CA . GLU A 1 206 ? -16.453 4.543 0.055 1 96.69 206 GLU A CA 1
ATOM 1590 C C . GLU A 1 206 ? -15.984 4.945 -1.339 1 96.69 206 GLU A C 1
ATOM 1592 O O . GLU A 1 206 ? -15.594 6.09 -1.56 1 96.69 206 GLU A O 1
ATOM 1597 N N . ARG A 1 207 ? -16.078 3.926 -2.23 1 95.44 207 ARG A N 1
ATOM 1598 C CA . ARG A 1 207 ? -15.812 4.18 -3.643 1 95.44 207 ARG A CA 1
ATOM 1599 C C . ARG A 1 207 ? -14.477 4.895 -3.832 1 95.44 207 ARG A C 1
ATOM 1601 O O . ARG A 1 207 ? -14.398 5.895 -4.543 1 95.44 207 ARG A O 1
ATOM 1608 N N . LEU A 1 208 ? -13.539 4.371 -3.178 1 96.44 208 LEU A N 1
ATOM 1609 C CA . LEU A 1 208 ? -12.211 4.988 -3.186 1 96.44 208 LEU A CA 1
ATOM 1610 C C . LEU A 1 208 ? -11.68 5.109 -4.605 1 96.44 208 LEU A C 1
ATOM 1612 O O . LEU A 1 208 ? -11.812 4.18 -5.406 1 96.44 208 LEU A O 1
ATOM 1616 N N . GLY A 1 209 ? -11.031 6.234 -4.91 1 95.62 209 GLY A N 1
ATOM 1617 C CA . GLY A 1 209 ? -10.477 6.504 -6.227 1 95.62 209 GLY A CA 1
ATOM 1618 C C . GLY A 1 209 ? -11.453 7.191 -7.156 1 95.62 209 GLY A C 1
ATOM 1619 O O . GLY A 1 209 ? -11.062 7.762 -8.172 1 95.62 209 GLY A O 1
ATOM 1620 N N . CYS A 1 210 ? -12.703 7.105 -6.871 1 95.06 210 CYS A N 1
ATOM 1621 C CA . CYS A 1 210 ? -13.742 7.711 -7.699 1 95.06 210 CYS A CA 1
ATOM 1622 C C . CYS A 1 210 ? -13.977 9.164 -7.297 1 95.06 210 CYS A C 1
ATOM 1624 O O . CYS A 1 210 ? -13.539 9.594 -6.227 1 95.06 210 CYS A O 1
ATOM 1626 N N . ALA A 1 211 ? -14.672 9.859 -8.148 1 91.88 211 ALA A N 1
ATOM 1627 C CA . ALA A 1 211 ? -14.961 11.273 -7.898 1 91.88 211 ALA A CA 1
ATOM 1628 C C . ALA A 1 211 ? -15.836 11.453 -6.664 1 91.88 211 ALA A C 1
ATOM 1630 O O . ALA A 1 211 ? -15.719 12.445 -5.949 1 91.88 211 ALA A O 1
ATOM 1631 N N . ASP A 1 212 ? -16.688 10.508 -6.422 1 93.81 212 ASP A N 1
ATOM 1632 C CA . ASP A 1 212 ? -17.609 10.609 -5.297 1 93.81 212 ASP A CA 1
ATOM 1633 C C . ASP A 1 212 ? -17.078 9.859 -4.078 1 93.81 212 ASP A C 1
ATOM 1635 O O . ASP A 1 212 ? -17.859 9.422 -3.225 1 93.81 212 ASP A O 1
ATOM 1639 N N . GLU A 1 213 ? -15.773 9.688 -4.039 1 96.19 213 GLU A N 1
ATOM 1640 C CA . GLU A 1 213 ? -15.148 9.016 -2.906 1 96.19 213 GLU A CA 1
ATOM 1641 C C . GLU A 1 213 ? -15.453 9.727 -1.595 1 96.19 213 GLU A C 1
ATOM 1643 O O . GLU A 1 213 ? -15.594 10.953 -1.567 1 96.19 213 GLU A O 1
ATOM 1648 N N . ARG A 1 214 ? -15.609 8.938 -0.505 1 95.75 214 ARG A N 1
ATOM 1649 C CA . ARG A 1 214 ? -15.695 9.469 0.851 1 95.75 214 ARG A CA 1
ATOM 1650 C C . ARG A 1 214 ? -14.867 8.641 1.821 1 95.75 214 ARG A C 1
ATOM 1652 O O . ARG A 1 214 ? -14.82 7.414 1.719 1 95.75 214 ARG A O 1
ATOM 1659 N N . VAL A 1 215 ? -14.156 9.289 2.59 1 97 215 VAL A N 1
ATOM 1660 C CA . VAL A 1 215 ? -13.484 8.68 3.734 1 97 215 VAL A CA 1
ATOM 1661 C C . VAL A 1 215 ? -13.93 9.367 5.02 1 97 215 VAL A C 1
ATOM 1663 O O . VAL A 1 215 ? -13.734 10.578 5.184 1 97 215 VAL A O 1
ATOM 1666 N N . ARG A 1 216 ? -14.469 8.617 5.965 1 95.25 216 ARG A N 1
ATOM 1667 C CA . ARG A 1 216 ? -15.055 9.188 7.172 1 95.25 216 ARG A CA 1
ATOM 1668 C C . ARG A 1 216 ? -14.617 8.414 8.414 1 95.25 216 ARG A C 1
ATOM 1670 O O . ARG A 1 216 ? -14.531 7.184 8.383 1 95.25 216 ARG A O 1
ATOM 1677 N N . ALA A 1 217 ? -14.352 9.148 9.32 1 97.38 217 ALA A N 1
ATOM 1678 C CA . ALA A 1 217 ? -14.164 8.578 10.656 1 97.38 217 ALA A CA 1
ATOM 1679 C C . ALA A 1 217 ? -15.406 8.781 11.516 1 97.38 217 ALA A C 1
ATOM 1681 O O . ALA A 1 217 ? -15.977 9.875 11.547 1 97.38 217 ALA A O 1
ATOM 1682 N N . MET A 1 218 ? -15.859 7.727 12.164 1 97 218 MET A N 1
ATOM 1683 C CA . MET A 1 218 ? -17.047 7.832 13 1 97 218 MET A CA 1
ATOM 1684 C C . MET A 1 218 ? -17.078 6.727 14.047 1 97 218 MET A C 1
ATOM 1686 O O . MET A 1 218 ? -16.266 5.797 14 1 97 218 MET A O 1
ATOM 1690 N N . LYS A 1 219 ? -17.922 6.891 14.992 1 97.44 219 LYS A N 1
ATOM 1691 C CA . LYS A 1 219 ? -18.094 5.84 15.992 1 97.44 219 LYS A CA 1
ATOM 1692 C C . LYS A 1 219 ? -18.828 4.633 15.398 1 97.44 219 LYS A C 1
ATOM 1694 O O . LYS A 1 219 ? -19.656 4.781 14.5 1 97.44 219 LYS A O 1
ATOM 1699 N N . VAL A 1 220 ? -18.562 3.443 15.953 1 98.44 220 VAL A N 1
ATOM 1700 C CA . VAL A 1 220 ? -19.188 2.201 15.5 1 98.44 220 VAL A CA 1
ATOM 1701 C C . VAL A 1 220 ? -20.703 2.322 15.578 1 98.44 220 VAL A C 1
ATOM 1703 O O . VAL A 1 220 ? -21.406 1.98 14.625 1 98.44 220 VAL A O 1
ATOM 1706 N N . VAL A 1 221 ? -21.234 2.9 16.594 1 97.88 221 VAL A N 1
ATOM 1707 C CA . VAL A 1 221 ? -22.672 2.977 16.828 1 97.88 221 VAL A CA 1
ATOM 1708 C C . VAL A 1 221 ? -23.328 3.807 15.719 1 97.88 221 VAL A C 1
ATOM 1710 O O . VAL A 1 221 ? -24.453 3.516 15.289 1 97.88 221 VAL A O 1
ATOM 1713 N N . ASP A 1 222 ? -22.672 4.84 15.266 1 97.38 222 ASP A N 1
ATOM 1714 C CA . ASP A 1 222 ? -23.188 5.699 14.203 1 97.38 222 ASP A CA 1
ATOM 1715 C C . ASP A 1 222 ? -23.125 5 12.852 1 97.38 222 ASP A C 1
ATOM 1717 O O . ASP A 1 222 ? -23.969 5.242 11.984 1 97.38 222 ASP A O 1
ATOM 1721 N N . ALA A 1 223 ? -22.156 4.145 12.688 1 97.5 223 ALA A N 1
ATOM 1722 C CA . ALA A 1 223 ? -21.922 3.469 11.414 1 97.5 223 ALA A CA 1
ATOM 1723 C C . ALA A 1 223 ? -22.938 2.34 11.203 1 97.5 223 ALA A C 1
ATOM 1725 O O . ALA A 1 223 ? -23.25 1.994 10.062 1 97.5 223 ALA A O 1
ATOM 1726 N N . LEU A 1 224 ? -23.422 1.73 12.25 1 97.25 224 LEU A N 1
ATOM 1727 C CA . LEU A 1 224 ? -24.281 0.546 12.188 1 97.25 224 LEU A CA 1
ATOM 1728 C C . LEU A 1 224 ? -25.547 0.833 11.398 1 97.25 224 LEU A C 1
ATOM 1730 O O . LEU A 1 224 ? -26.109 -0.066 10.766 1 97.25 224 LEU A O 1
ATOM 1734 N N . ASN A 1 225 ? -25.984 2.096 11.383 1 90.88 225 ASN A N 1
ATOM 1735 C CA . ASN A 1 225 ? -27.234 2.438 10.711 1 90.88 225 ASN A CA 1
ATOM 1736 C C . ASN A 1 225 ? -27.031 3.523 9.656 1 90.88 225 ASN A C 1
ATOM 1738 O O . ASN A 1 225 ? -27.984 4.184 9.242 1 90.88 225 ASN A O 1
ATOM 1742 N N . GLN A 1 226 ? -25.859 3.707 9.328 1 92.62 226 GLN A N 1
ATOM 1743 C CA . GLN A 1 226 ? -25.531 4.75 8.367 1 92.62 226 GLN A CA 1
ATOM 1744 C C . GLN A 1 226 ? -25.797 4.285 6.938 1 92.62 226 GLN A C 1
ATOM 1746 O O . GLN A 1 226 ? -25.531 3.133 6.594 1 92.62 226 GLN A O 1
ATOM 1751 N N . LYS A 1 227 ? -26.375 5.156 6.168 1 91.38 227 LYS A N 1
ATOM 1752 C CA . LYS A 1 227 ? -26.484 4.902 4.734 1 91.38 227 LYS A CA 1
ATOM 1753 C C . LYS A 1 227 ? -25.234 5.371 3.996 1 91.38 227 LYS A C 1
ATOM 1755 O O . LYS A 1 227 ? -25.062 6.57 3.762 1 91.38 227 LYS A O 1
ATOM 1760 N N . PHE A 1 228 ? -24.453 4.43 3.672 1 94.06 228 PHE A N 1
ATOM 1761 C CA . PHE A 1 228 ? -23.219 4.73 2.955 1 94.06 228 PHE A CA 1
ATOM 1762 C C . PHE A 1 228 ? -23.469 4.828 1.456 1 94.06 228 PHE A C 1
ATOM 1764 O O . PHE A 1 228 ? -24.547 4.461 0.978 1 94.06 228 PHE A O 1
ATOM 1771 N N . GLY A 1 229 ? -22.5 5.48 0.8 1 91 229 GLY A N 1
ATOM 1772 C CA . GLY A 1 229 ? -22.547 5.5 -0.653 1 91 229 GLY A CA 1
ATOM 1773 C C . GLY A 1 229 ? -22.453 4.117 -1.273 1 91 229 GLY A C 1
ATOM 1774 O O . GLY A 1 229 ? -22.391 3.115 -0.561 1 91 229 GLY A O 1
ATOM 1775 N N . ALA A 1 230 ? -22.5 4.035 -2.561 1 90.88 230 ALA A N 1
ATOM 1776 C CA . ALA A 1 230 ? -22.422 2.762 -3.273 1 90.88 230 ALA A CA 1
ATOM 1777 C C . ALA A 1 230 ? -21.125 2.029 -2.967 1 90.88 230 ALA A C 1
ATOM 1779 O O . ALA A 1 230 ? -20.094 2.658 -2.703 1 90.88 230 ALA A O 1
ATOM 1780 N N . PRO A 1 231 ? -21.203 0.749 -2.916 1 91 231 PRO A N 1
ATOM 1781 C CA . PRO A 1 231 ? -19.953 -0.013 -2.818 1 91 231 PRO A CA 1
ATOM 1782 C C . PRO A 1 231 ? -19.031 0.215 -4.008 1 91 231 PRO A C 1
ATOM 1784 O O . PRO A 1 231 ? -19.453 0.769 -5.027 1 91 231 PRO A O 1
ATOM 1787 N N . PRO A 1 232 ? -17.797 -0.272 -3.812 1 93.5 232 PRO A N 1
ATOM 1788 C CA . PRO A 1 232 ? -17.219 -1.051 -2.713 1 93.5 232 PRO A CA 1
ATOM 1789 C C . PRO A 1 232 ? -16.859 -0.189 -1.507 1 93.5 232 PRO A C 1
ATOM 1791 O O . PRO A 1 232 ? -16.625 1.016 -1.65 1 93.5 232 PRO A O 1
ATOM 1794 N N . HIS A 1 233 ? -16.891 -0.802 -0.317 1 96.69 233 HIS A N 1
ATOM 1795 C CA . HIS A 1 233 ? -16.484 -0.178 0.935 1 96.69 233 HIS A CA 1
ATOM 1796 C C . HIS A 1 233 ? -15.258 -0.878 1.523 1 96.69 233 HIS A C 1
ATOM 1798 O O . HIS A 1 233 ? -14.945 -2.01 1.147 1 96.69 233 HIS A O 1
ATOM 1804 N N . ILE A 1 234 ? -14.562 -0.233 2.371 1 97.75 234 ILE A N 1
ATOM 1805 C CA . ILE A 1 234 ? -13.477 -0.787 3.172 1 97.75 234 ILE A CA 1
ATOM 1806 C C . ILE A 1 234 ? -13.461 -0.127 4.547 1 97.75 234 ILE A C 1
ATOM 1808 O O . ILE A 1 234 ? -13.906 1.012 4.703 1 97.75 234 ILE A O 1
ATOM 1812 N N . ILE A 1 235 ? -12.992 -0.871 5.582 1 98.75 235 ILE A N 1
ATOM 1813 C CA . ILE A 1 235 ? -13.031 -0.363 6.949 1 98.75 235 ILE A CA 1
ATOM 1814 C C . ILE A 1 235 ? -11.641 -0.435 7.562 1 98.75 235 ILE A C 1
ATOM 1816 O O . ILE A 1 235 ? -10.898 -1.398 7.336 1 98.75 235 ILE A O 1
ATOM 1820 N N . ILE A 1 236 ? -11.227 0.586 8.234 1 98.88 236 ILE A N 1
ATOM 1821 C CA . ILE A 1 236 ? -10.141 0.471 9.195 1 98.88 236 ILE A CA 1
ATOM 1822 C C . ILE A 1 236 ? -10.695 0.507 10.617 1 98.88 236 ILE A C 1
ATOM 1824 O O . ILE A 1 236 ? -11.523 1.364 10.945 1 98.88 236 ILE A O 1
ATOM 1828 N N . VAL A 1 237 ? -10.312 -0.431 11.398 1 98.88 237 VAL A N 1
ATOM 1829 C CA . VAL A 1 237 ? -10.508 -0.357 12.836 1 98.88 237 VAL A CA 1
ATOM 1830 C C . VAL A 1 237 ? -9.227 0.131 13.516 1 98.88 237 VAL A C 1
ATOM 1832 O O . VAL A 1 237 ? -8.281 -0.639 13.695 1 98.88 237 VAL A O 1
ATOM 1835 N N . PRO A 1 238 ? -9.203 1.37 13.914 1 98.56 238 PRO A N 1
ATOM 1836 C CA . PRO A 1 238 ? -7.98 1.921 14.508 1 98.56 238 PRO A CA 1
ATOM 1837 C C . PRO A 1 238 ? -7.68 1.352 15.891 1 98.56 238 PRO A C 1
ATOM 1839 O O . PRO A 1 238 ? -8.594 0.915 16.594 1 98.56 238 PRO A O 1
ATOM 1842 N N . SER A 1 239 ? -6.375 1.366 16.203 1 98.12 239 SER A N 1
ATOM 1843 C CA . SER A 1 239 ? -6.008 1.119 17.594 1 98.12 239 SER A CA 1
ATOM 1844 C C . SER A 1 239 ? -6.668 2.129 18.531 1 98.12 239 SER A C 1
ATOM 1846 O O . SER A 1 239 ? -7.055 3.219 18.094 1 98.12 239 SER A O 1
ATOM 1848 N N . ARG A 1 240 ? -6.844 1.765 19.812 1 97.25 240 ARG A N 1
ATOM 1849 C CA . ARG A 1 240 ? -7.434 2.682 20.781 1 97.25 240 ARG A CA 1
ATOM 1850 C C . ARG A 1 240 ? -6.406 3.697 21.266 1 97.25 240 ARG A C 1
ATOM 1852 O O . ARG A 1 240 ? -6.77 4.742 21.812 1 97.25 240 ARG A O 1
ATOM 1859 N N . ASN A 1 241 ? -5.105 3.41 21.062 1 95.69 241 ASN A N 1
ATOM 1860 C CA . ASN A 1 241 ? -4.035 4.332 21.422 1 95.69 241 ASN A CA 1
ATOM 1861 C C . ASN A 1 241 ? -3.512 5.094 20.219 1 95.69 241 ASN A C 1
ATOM 1863 O O . ASN A 1 241 ? -2.379 4.879 19.781 1 95.69 241 ASN A O 1
ATOM 1867 N N . LEU A 1 242 ? -4.238 6.043 19.766 1 96 242 LEU A N 1
ATOM 1868 C CA . LEU A 1 242 ? -3.854 6.84 18.609 1 96 242 LEU A CA 1
ATOM 1869 C C . LEU A 1 242 ? -2.799 7.875 19 1 96 242 LEU A C 1
ATOM 1871 O O . LEU A 1 242 ? -2.865 8.469 20.078 1 96 242 LEU A O 1
ATOM 1875 N N . TYR A 1 243 ? -1.854 8.047 18.094 1 92.88 243 TYR A N 1
ATOM 1876 C CA . TYR A 1 243 ? -0.962 9.188 18.234 1 92.88 243 TYR A CA 1
ATOM 1877 C C . TYR A 1 243 ? -1.722 10.5 18.062 1 92.88 243 TYR A C 1
ATOM 1879 O O . TYR A 1 243 ? -2.766 10.531 17.406 1 92.88 243 TYR A O 1
ATOM 1887 N N . GLU A 1 244 ? -1.176 11.516 18.656 1 92.06 244 GLU A N 1
ATOM 1888 C CA . GLU A 1 244 ? -1.786 12.828 18.5 1 92.06 244 GLU A CA 1
ATOM 1889 C C . GLU A 1 244 ? -1.939 13.211 17.031 1 92.06 244 GLU A C 1
ATOM 1891 O O . GLU A 1 244 ? -2.986 13.711 16.625 1 92.06 244 GLU A O 1
ATOM 1896 N N . MET A 1 245 ? -0.968 12.93 16.266 1 90.56 245 MET A N 1
ATOM 1897 C CA . MET A 1 245 ? -0.988 13.258 14.844 1 90.56 245 MET A CA 1
ATOM 1898 C C . MET A 1 245 ? -2.084 12.484 14.117 1 90.56 245 MET A C 1
ATOM 1900 O O . MET A 1 245 ? -2.684 12.992 13.164 1 90.56 245 MET A O 1
ATOM 1904 N N . GLU A 1 246 ? -2.32 11.242 14.539 1 94.38 246 GLU A N 1
ATOM 1905 C CA . GLU A 1 246 ? -3.387 10.438 13.945 1 94.38 246 GLU A CA 1
ATOM 1906 C C . GLU A 1 246 ? -4.758 11.031 14.25 1 94.38 246 GLU A C 1
ATOM 1908 O O . GLU A 1 246 ? -5.625 11.094 13.375 1 94.38 246 GLU A O 1
ATOM 1913 N N . VAL A 1 247 ? -4.883 11.492 15.477 1 94.5 247 VAL A N 1
ATOM 1914 C CA . VAL A 1 247 ? -6.137 12.133 15.883 1 94.5 247 VAL A CA 1
ATOM 1915 C C . VAL A 1 247 ? -6.402 13.352 15 1 94.5 247 VAL A C 1
ATOM 1917 O O . VAL A 1 247 ? -7.5 13.508 14.461 1 94.5 247 VAL A O 1
ATOM 1920 N N . GLU A 1 248 ? -5.418 14.141 14.852 1 92.69 248 GLU A N 1
ATOM 1921 C CA . GLU A 1 248 ? -5.547 15.336 14.023 1 92.69 248 GLU A CA 1
ATOM 1922 C C . GLU A 1 248 ? -5.773 14.977 12.555 1 92.69 248 GLU A C 1
ATOM 1924 O O . GLU A 1 248 ? -6.527 15.648 11.852 1 92.69 248 GLU A O 1
ATOM 1929 N N . GLY A 1 249 ? -5.039 13.961 12.055 1 94.25 249 GLY A N 1
ATOM 1930 C CA . GLY A 1 249 ? -5.238 13.492 10.695 1 94.25 249 GLY A CA 1
ATOM 1931 C C . GLY A 1 249 ? -6.668 13.07 10.414 1 94.25 249 GLY A C 1
ATOM 1932 O O . GLY A 1 249 ? -7.219 13.398 9.359 1 94.25 249 GLY A O 1
ATOM 1933 N N . LEU A 1 250 ? -7.262 12.383 11.383 1 94.94 250 LEU A N 1
ATOM 1934 C CA . LEU A 1 250 ? -8.625 11.898 11.211 1 94.94 250 LEU A CA 1
ATOM 1935 C C . LEU A 1 250 ? -9.602 13.062 11.078 1 94.94 250 LEU A C 1
ATOM 1937 O O . LEU A 1 250 ? -10.633 12.938 10.414 1 94.94 250 LEU A O 1
ATOM 1941 N N . LYS A 1 251 ? -9.25 14.172 11.664 1 92.12 251 LYS A N 1
ATOM 1942 C CA . LYS A 1 251 ? -10.109 15.352 11.578 1 92.12 251 LYS A CA 1
ATOM 1943 C C . LYS A 1 251 ? -10.109 15.938 10.172 1 92.12 251 LYS A C 1
ATOM 1945 O O . LYS A 1 251 ? -10.969 16.75 9.828 1 92.12 251 LYS A O 1
ATOM 1950 N N . CYS A 1 252 ? -9.109 15.578 9.383 1 91.56 252 CYS A N 1
ATOM 1951 C CA . CYS A 1 252 ? -8.977 16.109 8.031 1 91.56 252 CYS A CA 1
ATOM 1952 C C . CYS A 1 252 ? -9.812 15.305 7.039 1 91.56 252 CYS A C 1
ATOM 1954 O O . CYS A 1 252 ? -9.914 15.664 5.867 1 91.56 252 CYS A O 1
ATOM 1956 N N . LEU A 1 253 ? -10.414 14.219 7.59 1 91.81 253 LEU A N 1
ATOM 1957 C CA . LEU A 1 253 ? -11.18 13.367 6.684 1 91.81 253 LEU A CA 1
ATOM 1958 C C . LEU A 1 253 ? -12.484 14.039 6.27 1 91.81 253 LEU A C 1
ATOM 1960 O O . LEU A 1 253 ? -13 14.891 6.992 1 91.81 253 LEU A O 1
ATOM 1964 N N . SER A 1 254 ? -12.891 13.805 4.996 1 75.12 254 SER A N 1
ATOM 1965 C CA . SER A 1 254 ? -14.07 14.453 4.426 1 75.12 254 SER A CA 1
ATOM 1966 C C . SER A 1 254 ? -15.25 13.484 4.367 1 75.12 254 SER A C 1
ATOM 1968 O O . SER A 1 254 ? -15.062 12.273 4.273 1 75.12 254 SER A O 1
ATOM 1970 N N . MET B 1 1 ? -10 30.969 1.698 1 91.44 1 MET B N 1
ATOM 1971 C CA . MET B 1 1 ? -9.797 29.531 1.833 1 91.44 1 MET B CA 1
ATOM 1972 C C . MET B 1 1 ? -9.133 28.953 0.583 1 91.44 1 MET B C 1
ATOM 1974 O O . MET B 1 1 ? -9.523 29.297 -0.538 1 91.44 1 MET B O 1
ATOM 1978 N N . ALA B 1 2 ? -8.016 28.359 0.734 1 97.19 2 ALA B N 1
ATOM 1979 C CA . ALA B 1 2 ? -7.281 27.75 -0.376 1 97.19 2 ALA B CA 1
ATOM 1980 C C . ALA B 1 2 ? -7.117 26.25 -0.168 1 97.19 2 ALA B C 1
ATOM 1982 O O . ALA B 1 2 ? -7.559 25.703 0.845 1 97.19 2 ALA B O 1
ATOM 1983 N N . ASP B 1 3 ? -6.621 25.625 -1.254 1 97.75 3 ASP B N 1
ATOM 1984 C CA . ASP B 1 3 ? -6.422 24.188 -1.181 1 97.75 3 ASP B CA 1
ATOM 1985 C C . ASP B 1 3 ? -4.941 23.828 -1.055 1 97.75 3 ASP B C 1
ATOM 1987 O O . ASP B 1 3 ? -4.098 24.453 -1.702 1 97.75 3 ASP B O 1
ATOM 1991 N N . ILE B 1 4 ? -4.691 22.906 -0.18 1 97.81 4 ILE B N 1
ATOM 1992 C CA . ILE B 1 4 ? -3.377 22.266 -0.188 1 97.81 4 ILE B CA 1
ATOM 1993 C C . ILE B 1 4 ? -3.514 20.812 -0.621 1 97.81 4 ILE B C 1
ATOM 1995 O O . ILE B 1 4 ? -4.391 20.094 -0.136 1 97.81 4 ILE B O 1
ATOM 1999 N N . TYR B 1 5 ? -2.666 20.453 -1.56 1 98.06 5 TYR B N 1
ATOM 2000 C CA . TYR B 1 5 ? -2.67 19.094 -2.107 1 98.06 5 TYR B CA 1
ATOM 2001 C C . TYR B 1 5 ? -1.382 18.359 -1.752 1 98.06 5 TYR B C 1
ATOM 2003 O O . TYR B 1 5 ? -0.284 18.891 -1.954 1 98.06 5 TYR B O 1
ATOM 2011 N N . PHE B 1 6 ? -1.548 17.234 -1.189 1 97.69 6 PHE B N 1
ATOM 2012 C CA . PHE B 1 6 ? -0.43 16.312 -1.022 1 97.69 6 PHE B CA 1
ATOM 2013 C C . PHE B 1 6 ? -0.446 15.242 -2.107 1 97.69 6 PHE B C 1
ATOM 2015 O O . PHE B 1 6 ? -1.304 14.352 -2.1 1 97.69 6 PHE B O 1
ATOM 2022 N N . VAL B 1 7 ? 0.554 15.32 -2.941 1 97.94 7 VAL B N 1
ATOM 2023 C CA . VAL B 1 7 ? 0.466 14.586 -4.199 1 97.94 7 VAL B CA 1
ATOM 2024 C C . VAL B 1 7 ? 1.531 13.492 -4.234 1 97.94 7 VAL B C 1
ATOM 2026 O O . VAL B 1 7 ? 2.73 13.781 -4.211 1 97.94 7 VAL B O 1
ATOM 2029 N N . GLY B 1 8 ? 1.069 12.227 -4.301 1 97.69 8 GLY B N 1
ATOM 2030 C CA . GLY B 1 8 ? 1.979 11.109 -4.516 1 97.69 8 GLY B CA 1
ATOM 2031 C C . GLY B 1 8 ? 2.387 10.945 -5.969 1 97.69 8 GLY B C 1
ATOM 2032 O O . GLY B 1 8 ? 1.532 10.789 -6.844 1 97.69 8 GLY B O 1
ATOM 2033 N N . LEU B 1 9 ? 3.666 10.852 -6.223 1 97.75 9 LEU B N 1
ATOM 2034 C CA . LEU B 1 9 ? 4.18 10.797 -7.586 1 97.75 9 LEU B CA 1
ATOM 2035 C C . LEU B 1 9 ? 4.488 9.359 -7.992 1 97.75 9 LEU B C 1
ATOM 2037 O O . LEU B 1 9 ? 4.828 9.102 -9.148 1 97.75 9 LEU B O 1
ATOM 2041 N N . GLY B 1 10 ? 4.359 8.461 -7.055 1 97.31 10 GLY B N 1
ATOM 2042 C CA . GLY B 1 10 ? 4.891 7.133 -7.301 1 97.31 10 GLY B CA 1
ATOM 2043 C C . GLY B 1 10 ? 6.402 7.07 -7.219 1 97.31 10 GLY B C 1
ATOM 2044 O O . GLY B 1 10 ? 7.055 8.062 -6.902 1 97.31 10 GLY B O 1
ATOM 2045 N N . LEU B 1 11 ? 6.945 5.895 -7.551 1 97.31 11 LEU B N 1
ATOM 2046 C CA . LEU B 1 11 ? 8.359 5.664 -7.273 1 97.31 11 LEU B CA 1
ATOM 2047 C C . LEU B 1 11 ? 9.227 6.16 -8.422 1 97.31 11 LEU B C 1
ATOM 2049 O O . LEU B 1 11 ? 10.43 6.355 -8.258 1 97.31 11 LEU B O 1
ATOM 2053 N N . SER B 1 12 ? 8.703 6.27 -9.555 1 97.38 12 SER B N 1
ATOM 2054 C CA . SER B 1 12 ? 9.375 6.758 -10.758 1 97.38 12 SER B CA 1
ATOM 2055 C C . SER B 1 12 ? 8.375 7.328 -11.758 1 97.38 12 SER B C 1
ATOM 2057 O O . SER B 1 12 ? 7.164 7.23 -11.555 1 97.38 12 SER B O 1
ATOM 2059 N N . LYS B 1 13 ? 8.875 7.863 -12.852 1 96.38 13 LYS B N 1
ATOM 2060 C CA . LYS B 1 13 ? 8.016 8.438 -13.883 1 96.38 13 LYS B CA 1
ATOM 2061 C C . LYS B 1 13 ? 7.047 7.395 -14.438 1 96.38 13 LYS B C 1
ATOM 2063 O O . LYS B 1 13 ? 5.922 7.723 -14.812 1 96.38 13 LYS B O 1
ATOM 2068 N N . ARG B 1 14 ? 7.469 6.215 -14.344 1 96.81 14 ARG B N 1
ATOM 2069 C CA . ARG B 1 14 ? 6.645 5.125 -14.852 1 96.81 14 ARG B CA 1
ATOM 2070 C C . ARG B 1 14 ? 5.363 4.98 -14.031 1 96.81 14 ARG B C 1
ATOM 2072 O O . ARG B 1 14 ? 4.355 4.477 -14.531 1 96.81 14 ARG B O 1
ATOM 2079 N N . PHE B 1 15 ? 5.391 5.504 -12.836 1 97.94 15 PHE B N 1
ATOM 2080 C CA . PHE B 1 15 ? 4.273 5.227 -11.938 1 97.94 15 PHE B CA 1
ATOM 2081 C C . PHE B 1 15 ? 3.529 6.512 -11.586 1 97.94 15 PHE B C 1
ATOM 2083 O O . PHE B 1 15 ? 2.801 6.562 -10.594 1 97.94 15 PHE B O 1
ATOM 2090 N N . LEU B 1 16 ? 3.773 7.527 -12.367 1 97.5 16 LEU B N 1
ATOM 2091 C CA . LEU B 1 16 ? 2.939 8.719 -12.281 1 97.5 16 LEU B CA 1
ATOM 2092 C C . LEU B 1 16 ? 1.495 8.406 -12.648 1 97.5 16 LEU B C 1
ATOM 2094 O O . LEU B 1 16 ? 1.241 7.645 -13.586 1 97.5 16 LEU B O 1
ATOM 2098 N N . THR B 1 17 ? 0.57 9 -11.883 1 97.38 17 THR B N 1
ATOM 2099 C CA . THR B 1 17 ? -0.844 8.789 -12.172 1 97.38 17 THR B CA 1
ATOM 2100 C C . THR B 1 17 ? -1.444 10.008 -12.859 1 97.38 17 THR B C 1
ATOM 2102 O O . THR B 1 17 ? -0.891 11.109 -12.781 1 97.38 17 THR B O 1
ATOM 2105 N N . ASN B 1 18 ? -2.615 9.82 -13.516 1 95.88 18 ASN B N 1
ATOM 2106 C CA . ASN B 1 18 ? -3.334 10.945 -14.102 1 95.88 18 ASN B CA 1
ATOM 2107 C C . ASN B 1 18 ? -3.764 11.953 -13.039 1 95.88 18 ASN B C 1
ATOM 2109 O O . ASN B 1 18 ? -3.73 13.164 -13.273 1 95.88 18 ASN B O 1
ATOM 2113 N N . ALA B 1 19 ? -4.121 11.453 -11.914 1 97.25 19 ALA B N 1
ATOM 2114 C CA . ALA B 1 19 ? -4.566 12.312 -10.82 1 97.25 19 ALA B CA 1
ATOM 2115 C C . ALA B 1 19 ? -3.443 13.234 -10.352 1 97.25 19 ALA B C 1
ATOM 2117 O O . ALA B 1 19 ? -3.658 14.43 -10.148 1 97.25 19 ALA B O 1
ATOM 2118 N N . SER B 1 20 ? -2.242 12.609 -10.172 1 97.81 20 SER B N 1
ATOM 2119 C CA . SER B 1 20 ? -1.11 13.406 -9.719 1 97.81 20 SER B CA 1
ATOM 2120 C C . SER B 1 20 ? -0.769 14.5 -10.734 1 97.81 20 SER B C 1
ATOM 2122 O O . SER B 1 20 ? -0.529 15.648 -10.359 1 97.81 20 SER B O 1
ATOM 2124 N N . LEU B 1 21 ? -0.793 14.188 -12 1 96.94 21 LEU B N 1
ATOM 2125 C CA . LEU B 1 21 ? -0.474 15.148 -13.055 1 96.94 21 LEU B CA 1
ATOM 2126 C C . LEU B 1 21 ? -1.497 16.281 -13.094 1 96.94 21 LEU B C 1
ATOM 2128 O O . LEU B 1 21 ? -1.128 17.453 -13.18 1 96.94 21 LEU B O 1
ATOM 2132 N N . GLU B 1 22 ? -2.719 15.906 -13.031 1 97.06 22 GLU B N 1
ATOM 2133 C CA . GLU B 1 22 ? -3.803 16.875 -13.078 1 97.06 22 GLU B CA 1
ATOM 2134 C C . GLU B 1 22 ? -3.697 17.875 -11.93 1 97.06 22 GLU B C 1
ATOM 2136 O O . GLU B 1 22 ? -3.779 19.094 -12.141 1 97.06 22 GLU B O 1
ATOM 2141 N N . VAL B 1 23 ? -3.502 17.391 -10.75 1 97.94 23 VAL B N 1
ATOM 2142 C CA . VAL B 1 23 ? -3.467 18.234 -9.562 1 97.94 23 VAL B CA 1
ATOM 2143 C C . VAL B 1 23 ? -2.234 19.141 -9.609 1 97.94 23 VAL B C 1
ATOM 2145 O O . VAL B 1 23 ? -2.316 20.328 -9.297 1 97.94 23 VAL B O 1
ATOM 2148 N N . LEU B 1 24 ? -1.101 18.594 -10.008 1 98.12 24 LEU B N 1
ATOM 2149 C CA . LEU B 1 24 ? 0.111 19.391 -10.094 1 98.12 24 LEU B CA 1
ATOM 2150 C C . LEU B 1 24 ? -0.068 20.547 -11.086 1 98.12 24 LEU B C 1
ATOM 2152 O O . LEU B 1 24 ? 0.226 21.688 -10.773 1 98.12 24 LEU B O 1
ATOM 2156 N N . LYS B 1 25 ? -0.562 20.266 -12.227 1 97.69 25 LYS B N 1
ATOM 2157 C CA . LYS B 1 25 ? -0.754 21.266 -13.273 1 97.69 25 LYS B CA 1
ATOM 2158 C C . LYS B 1 25 ? -1.771 22.312 -12.836 1 97.69 25 LYS B C 1
ATOM 2160 O O . LYS B 1 25 ? -1.686 23.484 -13.25 1 97.69 25 LYS B O 1
ATOM 2165 N N . GLY B 1 26 ? -2.691 21.922 -12.016 1 97.62 26 GLY B N 1
ATOM 2166 C CA . GLY B 1 26 ? -3.756 22.828 -11.602 1 97.62 26 GLY B CA 1
ATOM 2167 C C . GLY B 1 26 ? -3.396 23.656 -10.383 1 97.62 26 GLY B C 1
ATOM 2168 O O . GLY B 1 26 ? -4.156 24.531 -9.977 1 97.62 26 GLY B O 1
ATOM 2169 N N . SER B 1 27 ? -2.318 23.453 -9.773 1 98.12 27 SER B N 1
ATOM 2170 C CA . SER B 1 27 ? -1.917 24.156 -8.555 1 98.12 27 SER B CA 1
ATOM 2171 C C . SER B 1 27 ? -1.166 25.438 -8.883 1 98.12 27 SER B C 1
ATOM 2173 O O . SER B 1 27 ? -0.521 25.531 -9.93 1 98.12 27 SER B O 1
ATOM 2175 N N . ASP B 1 28 ? -1.272 26.438 -8 1 98.19 28 ASP B N 1
ATOM 2176 C CA . ASP B 1 28 ? -0.582 27.703 -8.195 1 98.19 28 ASP B CA 1
ATOM 2177 C C . ASP B 1 28 ? 0.905 27.578 -7.875 1 98.19 28 ASP B C 1
ATOM 2179 O O . ASP B 1 28 ? 1.749 28.141 -8.57 1 98.19 28 ASP B O 1
ATOM 2183 N N . VAL B 1 29 ? 1.211 26.953 -6.805 1 97.94 29 VAL B N 1
ATOM 2184 C CA . VAL B 1 29 ? 2.578 26.766 -6.328 1 97.94 29 VAL B CA 1
ATOM 2185 C C . VAL B 1 29 ? 2.848 25.281 -6.109 1 97.94 29 VAL B C 1
ATOM 2187 O O . VAL B 1 29 ? 1.99 24.547 -5.594 1 97.94 29 VAL B O 1
ATOM 2190 N N . ILE B 1 30 ? 4.027 24.828 -6.52 1 98.19 30 ILE B N 1
ATOM 2191 C CA . ILE B 1 30 ? 4.387 23.422 -6.355 1 98.19 30 ILE B CA 1
ATOM 2192 C C . ILE B 1 30 ? 5.684 23.312 -5.559 1 98.19 30 ILE B C 1
ATOM 2194 O O . ILE B 1 30 ? 6.719 23.844 -5.969 1 98.19 30 ILE B O 1
ATOM 2198 N N . TYR B 1 31 ? 5.586 22.656 -4.402 1 97.06 31 TYR B N 1
ATOM 2199 C CA . TYR B 1 31 ? 6.758 22.234 -3.639 1 97.06 31 TYR B CA 1
ATOM 2200 C C . TYR B 1 31 ? 7.117 20.797 -3.941 1 97.06 31 TYR B C 1
ATOM 2202 O O . TYR B 1 31 ? 6.238 19.938 -4.016 1 97.06 31 TYR B O 1
ATOM 2210 N N . ALA B 1 32 ? 8.391 20.516 -4.176 1 96.56 32 ALA B N 1
ATOM 2211 C CA . ALA B 1 32 ? 8.875 19.156 -4.332 1 96.56 32 ALA B CA 1
ATOM 2212 C C . ALA B 1 32 ? 9.625 18.688 -3.084 1 96.56 32 ALA B C 1
ATOM 2214 O O . ALA B 1 32 ? 10.656 19.25 -2.727 1 96.56 32 ALA B O 1
ATOM 2215 N N . ASP B 1 33 ? 9.055 17.656 -2.449 1 94 33 ASP B N 1
ATOM 2216 C CA . ASP B 1 33 ? 9.75 17.062 -1.314 1 94 33 ASP B CA 1
ATOM 2217 C C . ASP B 1 33 ? 11.031 16.359 -1.764 1 94 33 ASP B C 1
ATOM 2219 O O . ASP B 1 33 ? 10.977 15.367 -2.496 1 94 33 ASP B O 1
ATOM 2223 N N . ILE B 1 34 ? 12.227 16.797 -1.289 1 87.19 34 ILE B N 1
ATOM 2224 C CA . ILE B 1 34 ? 13.484 16.219 -1.765 1 87.19 34 ILE B CA 1
ATOM 2225 C C . ILE B 1 34 ? 14.211 15.555 -0.606 1 87.19 34 ILE B C 1
ATOM 2227 O O . ILE B 1 34 ? 15.414 15.281 -0.698 1 87.19 34 ILE B O 1
ATOM 2231 N N . TYR B 1 35 ? 13.492 15.273 0.367 1 82.5 35 TYR B N 1
ATOM 2232 C CA . TYR B 1 35 ? 14.227 14.766 1.517 1 82.5 35 TYR B CA 1
ATOM 2233 C C . TYR B 1 35 ? 13.648 13.438 1.999 1 82.5 35 TYR B C 1
ATOM 2235 O O . TYR B 1 35 ? 14.359 12.617 2.58 1 82.5 35 TYR B O 1
ATOM 2243 N N . THR B 1 36 ? 12.375 13.109 1.812 1 79.5 36 THR B N 1
ATOM 2244 C CA . THR B 1 36 ? 11.727 11.938 2.395 1 79.5 36 THR B CA 1
ATOM 2245 C C . THR B 1 36 ? 11.969 10.703 1.533 1 79.5 36 THR B C 1
ATOM 2247 O O . THR B 1 36 ? 11.844 9.57 2.008 1 79.5 36 THR B O 1
ATOM 2250 N N . SER B 1 37 ? 12.18 10.891 0.282 1 83.75 37 SER B N 1
ATOM 2251 C CA . SER B 1 37 ? 12.391 9.766 -0.626 1 83.75 37 SER B CA 1
ATOM 2252 C C . SER B 1 37 ? 13.203 10.188 -1.85 1 83.75 37 SER B C 1
ATOM 2254 O O . SER B 1 37 ? 13.375 11.383 -2.102 1 83.75 37 SER B O 1
ATOM 2256 N N . ILE B 1 38 ? 13.742 9.156 -2.492 1 86.69 38 ILE B N 1
ATOM 2257 C CA . ILE B 1 38 ? 14.57 9.383 -3.672 1 86.69 38 ILE B CA 1
ATOM 2258 C C . ILE B 1 38 ? 14.055 8.539 -4.836 1 86.69 38 ILE B C 1
ATOM 2260 O O . ILE B 1 38 ? 13.711 7.371 -4.66 1 86.69 38 ILE B O 1
ATOM 2264 N N . SER B 1 39 ? 13.906 9.219 -5.98 1 93.19 39 SER B N 1
ATOM 2265 C CA . SER B 1 39 ? 13.562 8.531 -7.219 1 93.19 39 SER B CA 1
ATOM 2266 C C . SER B 1 39 ? 14.734 8.539 -8.203 1 93.19 39 SER B C 1
ATOM 2268 O O . SER B 1 39 ? 15.578 9.43 -8.156 1 93.19 39 SER B O 1
ATOM 2270 N N . CYS B 1 40 ? 14.711 7.586 -9.055 1 93.62 40 CYS B N 1
ATOM 2271 C CA . CYS B 1 40 ? 15.773 7.523 -10.055 1 93.62 40 CYS B CA 1
ATOM 2272 C C . CYS B 1 40 ? 15.555 8.57 -11.141 1 93.62 40 CYS B C 1
ATOM 2274 O O . CYS B 1 40 ? 16.5 8.961 -11.828 1 93.62 40 CYS B O 1
ATOM 2276 N N . ASP B 1 41 ? 14.305 9.039 -11.273 1 95.5 41 ASP B N 1
ATOM 2277 C CA . ASP B 1 41 ? 14.109 9.875 -12.461 1 95.5 41 ASP B CA 1
ATOM 2278 C C . ASP B 1 41 ? 13.062 10.953 -12.195 1 95.5 41 ASP B C 1
ATOM 2280 O O . ASP B 1 41 ? 12.617 11.633 -13.125 1 95.5 41 ASP B O 1
ATOM 2284 N N . ILE B 1 42 ? 12.602 11.055 -11 1 95.94 42 ILE B N 1
ATOM 2285 C CA . ILE B 1 42 ? 11.742 12.172 -10.625 1 95.94 42 ILE B CA 1
ATOM 2286 C C . ILE B 1 42 ? 12.539 13.18 -9.812 1 95.94 42 ILE B C 1
ATOM 2288 O O . ILE B 1 42 ? 13.023 12.867 -8.719 1 95.94 42 ILE B O 1
ATOM 2292 N N . ASN B 1 43 ? 12.711 14.312 -10.367 1 94.81 43 ASN B N 1
ATOM 2293 C CA . ASN B 1 43 ? 13.383 15.43 -9.711 1 94.81 43 ASN B CA 1
ATOM 2294 C C . ASN B 1 43 ? 12.773 16.766 -10.125 1 94.81 43 ASN B C 1
ATOM 2296 O O . ASN B 1 43 ? 11.742 16.812 -10.797 1 94.81 43 ASN B O 1
ATOM 2300 N N . GLU B 1 44 ? 13.391 17.828 -9.625 1 95.31 44 GLU B N 1
ATOM 2301 C CA . GLU B 1 44 ? 12.844 19.141 -9.914 1 95.31 44 GLU B CA 1
ATOM 2302 C C . GLU B 1 44 ? 12.758 19.391 -11.414 1 95.31 44 GLU B C 1
ATOM 2304 O O . GLU B 1 44 ? 11.758 19.938 -11.898 1 95.31 44 GLU B O 1
ATOM 2309 N N . LYS B 1 45 ? 13.781 19.016 -12.094 1 95.69 45 LYS B N 1
ATOM 2310 C CA . LYS B 1 45 ? 13.828 19.219 -13.539 1 95.69 45 LYS B CA 1
ATOM 2311 C C . LYS B 1 45 ? 12.68 18.5 -14.234 1 95.69 45 LYS B C 1
ATOM 2313 O O . LYS B 1 45 ? 11.977 19.094 -15.062 1 95.69 45 LYS B O 1
ATOM 2318 N N . THR B 1 46 ? 12.531 17.266 -13.883 1 95.75 46 THR B N 1
ATOM 2319 C CA . THR B 1 46 ? 11.477 16.484 -14.508 1 95.75 46 THR B CA 1
ATOM 2320 C C . THR B 1 46 ? 10.102 17.062 -14.172 1 95.75 46 THR B C 1
ATOM 2322 O O . THR B 1 46 ? 9.219 17.094 -15.023 1 95.75 46 THR B O 1
ATOM 2325 N N . LEU B 1 47 ? 9.867 17.484 -12.938 1 97.12 47 LEU B N 1
ATOM 2326 C CA . LEU B 1 47 ? 8.594 18.062 -12.531 1 97.12 47 LEU B CA 1
ATOM 2327 C C . LEU B 1 47 ? 8.305 19.359 -13.289 1 97.12 47 LEU B C 1
ATOM 2329 O O . LEU B 1 47 ? 7.164 19.625 -13.672 1 97.12 47 LEU B O 1
ATOM 2333 N N . ARG B 1 48 ? 9.344 20.141 -13.523 1 97.38 48 ARG B N 1
ATOM 2334 C CA . ARG B 1 48 ? 9.188 21.359 -14.312 1 97.38 48 ARG B CA 1
ATOM 2335 C C . ARG B 1 48 ? 8.75 21.031 -15.742 1 97.38 48 ARG B C 1
ATOM 2337 O O . ARG B 1 48 ? 7.875 21.688 -16.297 1 97.38 48 ARG B O 1
ATOM 2344 N N . GLU B 1 49 ? 9.352 20.047 -16.266 1 96.62 49 GLU B N 1
ATOM 2345 C CA . GLU B 1 49 ? 9.047 19.641 -17.625 1 96.62 49 GLU B CA 1
ATOM 2346 C C . GLU B 1 49 ? 7.609 19.156 -17.75 1 96.62 49 GLU B C 1
ATOM 2348 O O . GLU B 1 49 ? 6.918 19.469 -18.719 1 96.62 49 GLU B O 1
ATOM 2353 N N . ILE B 1 50 ? 7.199 18.453 -16.781 1 94.5 50 ILE B N 1
ATOM 2354 C CA . ILE B 1 50 ? 5.895 17.797 -16.828 1 94.5 50 ILE B CA 1
ATOM 2355 C C . ILE B 1 50 ? 4.801 18.828 -16.562 1 94.5 50 ILE B C 1
ATOM 2357 O O . IL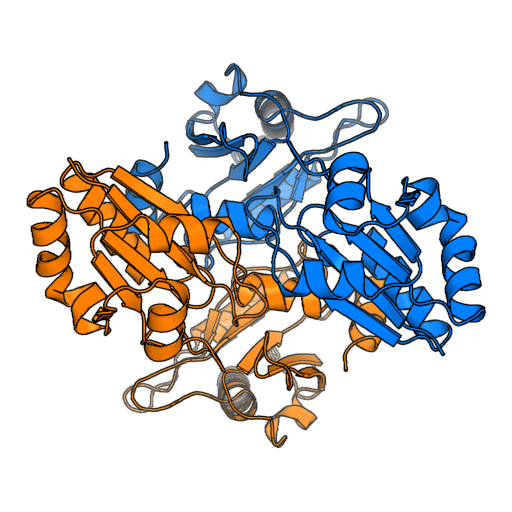E B 1 50 ? 3.723 18.781 -17.156 1 94.5 50 ILE B O 1
ATOM 2361 N N . THR B 1 51 ? 5.082 19.844 -15.719 1 96.19 51 THR B N 1
ATOM 2362 C CA . THR B 1 51 ? 4.027 20.75 -15.266 1 96.19 51 THR B CA 1
ATOM 2363 C C . THR B 1 51 ? 4.105 22.078 -15.984 1 96.19 51 THR B C 1
ATOM 2365 O O . THR B 1 51 ? 3.125 22.828 -16.031 1 96.19 51 THR B O 1
ATOM 2368 N N . GLY B 1 52 ? 5.285 22.391 -16.438 1 95.81 52 GLY B N 1
ATOM 2369 C CA . GLY B 1 52 ? 5.531 23.703 -17 1 95.81 52 GLY B CA 1
ATOM 2370 C C . GLY B 1 52 ? 5.566 24.812 -15.961 1 95.81 52 GLY B C 1
ATOM 2371 O O . GLY B 1 52 ? 5.348 25.984 -16.281 1 95.81 52 GLY B O 1
ATOM 2372 N N . LYS B 1 53 ? 5.758 24.453 -14.773 1 96.88 53 LYS B N 1
ATOM 2373 C CA . LYS B 1 53 ? 5.715 25.406 -13.672 1 96.88 53 LYS B CA 1
ATOM 2374 C C . LYS B 1 53 ? 7.035 25.422 -12.906 1 96.88 53 LYS B C 1
ATOM 2376 O O . LYS B 1 53 ? 7.867 24.531 -13.078 1 96.88 53 LYS B O 1
ATOM 2381 N N . GLU B 1 54 ? 7.184 26.484 -12.195 1 96.19 54 GLU B N 1
ATOM 2382 C CA . GLU B 1 54 ? 8.32 26.516 -11.289 1 96.19 54 GLU B CA 1
ATOM 2383 C C . GLU B 1 54 ? 8.141 25.531 -10.133 1 96.19 54 GLU B C 1
ATOM 2385 O O . GLU B 1 54 ? 7.035 25.375 -9.617 1 96.19 54 GLU B O 1
ATOM 2390 N N . ILE B 1 55 ? 9.227 24.891 -9.773 1 97.69 55 ILE B N 1
ATOM 2391 C CA . ILE B 1 55 ? 9.227 23.922 -8.695 1 97.69 55 ILE B CA 1
ATOM 2392 C C . ILE B 1 55 ? 10.102 24.422 -7.547 1 97.69 55 ILE B C 1
ATOM 2394 O O . ILE B 1 55 ? 11.266 24.766 -7.754 1 97.69 55 ILE B O 1
ATOM 2398 N N . ILE B 1 56 ? 9.57 24.453 -6.371 1 96.38 56 ILE B N 1
ATOM 2399 C CA . ILE B 1 56 ? 10.32 24.875 -5.191 1 96.38 56 ILE B CA 1
ATOM 2400 C C . ILE B 1 56 ? 10.773 23.641 -4.406 1 96.38 56 ILE B C 1
ATOM 2402 O O . ILE B 1 56 ? 9.945 22.875 -3.898 1 96.38 56 ILE B O 1
ATOM 2406 N N . PRO B 1 57 ? 12.086 23.438 -4.301 1 94.5 57 PRO B N 1
ATOM 2407 C CA . PRO B 1 57 ? 12.539 22.312 -3.486 1 94.5 57 PRO B CA 1
ATOM 2408 C C . PRO B 1 57 ? 12.172 22.469 -2.01 1 94.5 57 PRO B C 1
ATOM 2410 O O . PRO B 1 57 ? 12.383 23.531 -1.431 1 94.5 57 PRO B O 1
ATOM 2413 N N . ALA B 1 58 ? 11.586 21.469 -1.482 1 92.81 58 ALA B N 1
ATOM 2414 C CA . ALA B 1 58 ? 11.227 21.469 -0.066 1 92.81 58 ALA B CA 1
ATOM 2415 C C . ALA B 1 58 ? 12.125 20.516 0.729 1 92.81 58 ALA B C 1
ATOM 2417 O O . ALA B 1 58 ? 12.016 19.297 0.595 1 92.81 58 ALA B O 1
ATOM 2418 N N . THR B 1 59 ? 12.969 21.047 1.546 1 87.75 59 THR B N 1
ATOM 2419 C CA . THR B 1 59 ? 13.82 20.297 2.455 1 87.75 59 THR B CA 1
ATOM 2420 C C . THR B 1 59 ? 13.094 20.016 3.766 1 87.75 59 THR B C 1
ATOM 2422 O O . THR B 1 59 ? 11.93 20.375 3.928 1 87.75 59 THR B O 1
ATOM 2425 N N . ARG B 1 60 ? 13.766 19.312 4.625 1 84.94 60 ARG B N 1
ATOM 2426 C CA . ARG B 1 60 ? 13.234 19.047 5.957 1 84.94 60 ARG B CA 1
ATOM 2427 C C . ARG B 1 60 ? 12.875 20.359 6.668 1 84.94 60 ARG B C 1
ATOM 2429 O O . ARG B 1 60 ? 11.828 20.453 7.301 1 84.94 60 ARG B O 1
ATOM 2436 N N . GLU B 1 61 ? 13.664 21.281 6.488 1 85.38 61 GLU B N 1
ATOM 2437 C CA . GLU B 1 61 ? 13.461 22.594 7.125 1 85.38 61 GLU B CA 1
ATOM 2438 C C . GLU B 1 61 ? 12.172 23.234 6.637 1 85.38 61 GLU B C 1
ATOM 2440 O O . GLU B 1 61 ? 11.375 23.734 7.438 1 85.38 61 GLU B O 1
ATOM 2445 N N . VAL B 1 62 ? 11.906 23.172 5.414 1 85.88 62 VAL B N 1
ATOM 2446 C CA . VAL B 1 62 ? 10.742 23.812 4.816 1 85.88 62 VAL B CA 1
ATOM 2447 C C . VAL B 1 62 ? 9.477 23.094 5.262 1 85.88 62 VAL B C 1
ATOM 2449 O O . VAL B 1 62 ? 8.492 23.719 5.656 1 85.88 62 VAL B O 1
ATOM 2452 N N . LEU B 1 63 ? 9.508 21.766 5.324 1 86.25 63 LEU B N 1
ATOM 2453 C CA . LEU B 1 63 ? 8.312 20.969 5.547 1 86.25 63 LEU B CA 1
ATOM 2454 C C . LEU B 1 63 ? 8.023 20.828 7.039 1 86.25 63 LEU B C 1
ATOM 2456 O O . LEU B 1 63 ? 6.875 20.625 7.438 1 86.25 63 LEU B O 1
ATOM 2460 N N . GLU B 1 64 ? 9.031 20.953 7.863 1 83.38 64 GLU B N 1
ATOM 2461 C CA . GLU B 1 64 ? 8.828 20.625 9.273 1 83.38 64 GLU B CA 1
ATOM 2462 C C . GLU B 1 64 ? 9.062 21.844 10.164 1 83.38 64 GLU B C 1
ATOM 2464 O O . GLU B 1 64 ? 8.5 21.938 11.258 1 83.38 64 GLU B O 1
ATOM 2469 N N . THR B 1 65 ? 9.906 22.844 9.688 1 83.31 65 THR B N 1
ATOM 2470 C CA . THR B 1 65 ? 10.281 23.953 10.562 1 83.31 65 THR B CA 1
ATOM 2471 C C . THR B 1 65 ? 9.758 25.281 10.016 1 83.31 65 THR B C 1
ATOM 2473 O O . THR B 1 65 ? 9.461 26.203 10.781 1 83.31 65 THR B O 1
ATOM 2476 N N . LYS B 1 66 ? 9.656 25.359 8.727 1 86.44 66 LYS B N 1
ATOM 2477 C CA . LYS B 1 66 ? 9.219 26.594 8.109 1 86.44 66 LYS B CA 1
ATOM 2478 C C . LYS B 1 66 ? 7.883 26.422 7.391 1 86.44 66 LYS B C 1
ATOM 2480 O O . LYS B 1 66 ? 7.68 26.953 6.301 1 86.44 66 LYS B O 1
ATOM 2485 N N . GLU B 1 67 ? 7.039 25.625 7.941 1 90.19 67 GLU B N 1
ATOM 2486 C CA . GLU B 1 67 ? 5.723 25.359 7.359 1 90.19 67 GLU B CA 1
ATOM 2487 C C . GLU B 1 67 ? 4.934 26.656 7.188 1 90.19 67 GLU B C 1
ATOM 2489 O O . GLU B 1 67 ? 4.035 26.734 6.352 1 90.19 67 GLU B O 1
ATOM 2494 N N . LYS B 1 68 ? 5.277 27.688 8 1 92 68 LYS B N 1
ATOM 2495 C CA . LYS B 1 68 ? 4.59 28.969 7.98 1 92 68 LYS B CA 1
ATOM 2496 C C . LYS B 1 68 ? 4.641 29.594 6.59 1 92 68 LYS B C 1
ATOM 2498 O O . LYS B 1 68 ? 3.707 30.297 6.184 1 92 68 LYS B O 1
ATOM 2503 N N . GLU B 1 69 ? 5.695 29.344 5.938 1 93.81 69 GLU B N 1
ATOM 2504 C CA . GLU B 1 69 ? 5.82 29.875 4.582 1 93.81 69 GLU B CA 1
ATOM 2505 C C . GLU B 1 69 ? 4.758 29.297 3.66 1 93.81 69 GLU B C 1
ATOM 2507 O O . GLU B 1 69 ? 4.211 30 2.807 1 93.81 69 GLU B O 1
ATOM 2512 N N . ILE B 1 70 ? 4.469 28.078 3.801 1 95.62 70 ILE B N 1
ATOM 2513 C CA . ILE B 1 70 ? 3.451 27.391 3.008 1 95.62 70 ILE B CA 1
ATOM 2514 C C . ILE B 1 70 ? 2.066 27.906 3.406 1 95.62 70 ILE B C 1
ATOM 2516 O O . ILE B 1 70 ? 1.234 28.203 2.547 1 95.62 70 ILE B O 1
ATOM 2520 N N . TYR B 1 71 ? 1.887 28.094 4.695 1 96.69 71 TYR B N 1
ATOM 2521 C CA . TYR B 1 71 ? 0.602 28.578 5.184 1 96.69 71 TYR B CA 1
ATOM 2522 C C . TYR B 1 71 ? 0.331 29.984 4.691 1 96.69 71 TYR B C 1
ATOM 2524 O O . TYR B 1 71 ? -0.813 30.344 4.395 1 96.69 71 TYR B O 1
ATOM 2532 N N . LYS B 1 72 ? 1.364 30.766 4.684 1 96.56 72 LYS B N 1
ATOM 2533 C CA . LYS B 1 72 ? 1.21 32.125 4.191 1 96.56 72 LYS B CA 1
ATOM 2534 C C . LYS B 1 72 ? 0.708 32.156 2.75 1 96.56 72 LYS B C 1
ATOM 2536 O O . LYS B 1 72 ? -0.12 32.969 2.385 1 96.56 72 LYS B O 1
ATOM 2541 N N . LEU B 1 73 ? 1.24 31.266 1.938 1 97.25 73 LEU B N 1
ATOM 2542 C CA . LEU B 1 73 ? 0.772 31.156 0.561 1 97.25 73 LEU B CA 1
ATOM 2543 C C . LEU B 1 73 ? -0.703 30.766 0.521 1 97.25 73 LEU B C 1
ATOM 2545 O O . LEU B 1 73 ? -1.484 31.375 -0.222 1 97.25 73 LEU B O 1
ATOM 2549 N N . LEU B 1 74 ? -1.1 29.797 1.306 1 97.88 74 LEU B N 1
ATOM 2550 C CA . LEU B 1 74 ? -2.494 29.375 1.391 1 97.88 74 LEU B CA 1
ATOM 2551 C C . LEU B 1 74 ? -3.383 30.516 1.841 1 97.88 74 LEU B C 1
ATOM 2553 O O . LEU B 1 74 ? -4.445 30.75 1.26 1 97.88 74 LEU B O 1
ATOM 2557 N N . ASP B 1 75 ? -2.906 31.25 2.848 1 97.44 75 ASP B N 1
ATOM 2558 C CA . ASP B 1 75 ? -3.654 32.375 3.389 1 97.44 75 ASP B CA 1
ATOM 2559 C C . ASP B 1 75 ? -3.877 33.469 2.324 1 97.44 75 ASP B C 1
ATOM 2561 O O . ASP B 1 75 ? -4.855 34.188 2.379 1 97.44 75 ASP B O 1
ATOM 2565 N N . SER B 1 76 ? -2.998 33.531 1.417 1 97.81 76 SER B N 1
ATOM 2566 C CA . SER B 1 76 ? -3.104 34.5 0.352 1 97.81 76 SER B CA 1
ATOM 2567 C C . SER B 1 76 ? -4.035 34.031 -0.758 1 97.81 76 SER B C 1
ATOM 2569 O O . SER B 1 76 ? -4.238 34.75 -1.748 1 97.81 76 SER B O 1
ATOM 2571 N N . GLY B 1 77 ? -4.461 32.781 -0.698 1 97.75 77 GLY B N 1
ATOM 2572 C CA . GLY B 1 77 ? -5.445 32.281 -1.638 1 97.75 77 GLY B CA 1
ATOM 2573 C C . GLY B 1 77 ? -4.848 31.375 -2.699 1 97.75 77 GLY B C 1
ATOM 2574 O O . GLY B 1 77 ? -5.539 30.953 -3.627 1 97.75 77 GLY B O 1
ATOM 2575 N N . LYS B 1 78 ? -3.6 31.094 -2.57 1 98.25 78 LYS B N 1
ATOM 2576 C CA . LYS B 1 78 ? -2.922 30.25 -3.553 1 98.25 78 LYS B CA 1
ATOM 2577 C C . LYS B 1 78 ? -3.078 28.781 -3.209 1 98.25 78 LYS B C 1
ATOM 2579 O O . LYS B 1 78 ? -2.904 28.375 -2.055 1 98.25 78 LYS B O 1
ATOM 2584 N N . ASN B 1 79 ? -3.414 28 -4.219 1 98.5 79 ASN B N 1
ATOM 2585 C CA . ASN B 1 79 ? -3.406 26.547 -4.062 1 98.5 79 ASN B CA 1
ATOM 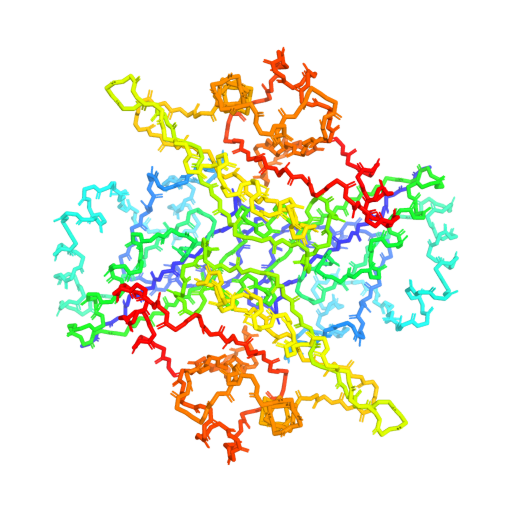2586 C C . ASN B 1 79 ? -1.992 25.984 -4.152 1 98.5 79 ASN B C 1
ATOM 2588 O O . ASN B 1 79 ? -1.259 26.281 -5.098 1 98.5 79 ASN B O 1
ATOM 2592 N N . VAL B 1 80 ? -1.696 25.203 -3.145 1 98.25 80 VAL B N 1
ATOM 2593 C CA . VAL B 1 80 ? -0.328 24.703 -3.033 1 98.25 80 VAL B CA 1
ATOM 2594 C C . VAL B 1 80 ? -0.317 23.188 -3.152 1 98.25 80 VAL B C 1
ATOM 2596 O O . VAL B 1 80 ? -1.137 22.5 -2.533 1 98.25 80 VAL B O 1
ATOM 2599 N N . ALA B 1 81 ? 0.577 22.672 -3.945 1 98.31 81 ALA B N 1
ATOM 2600 C CA . ALA B 1 81 ? 0.803 21.234 -4.035 1 98.31 81 ALA B CA 1
ATOM 2601 C C . ALA B 1 81 ? 2.16 20.859 -3.445 1 98.31 81 ALA B C 1
ATOM 2603 O O . ALA B 1 81 ? 3.172 21.5 -3.744 1 98.31 81 ALA B O 1
ATOM 2604 N N . ILE B 1 82 ? 2.094 19.891 -2.576 1 97.5 82 ILE B N 1
ATOM 2605 C CA . ILE B 1 82 ? 3.309 19.25 -2.09 1 97.5 82 ILE B CA 1
ATOM 2606 C C . ILE B 1 82 ? 3.518 17.922 -2.818 1 97.5 82 ILE B C 1
ATOM 2608 O O . ILE B 1 82 ? 2.816 16.953 -2.553 1 97.5 82 ILE B O 1
ATOM 2612 N N . ALA B 1 83 ? 4.516 17.891 -3.713 1 97.5 83 ALA B N 1
ATOM 2613 C CA . ALA B 1 83 ? 4.801 16.703 -4.512 1 97.5 83 ALA B CA 1
ATOM 2614 C C . ALA B 1 83 ? 5.785 15.789 -3.797 1 97.5 83 ALA B C 1
ATOM 2616 O O . ALA B 1 83 ? 6.863 16.219 -3.381 1 97.5 83 ALA B O 1
ATOM 2617 N N . VAL B 1 84 ? 5.398 14.555 -3.672 1 96.69 84 VAL B N 1
ATOM 2618 C CA . VAL B 1 84 ? 6.176 13.617 -2.873 1 96.69 84 VAL B CA 1
ATOM 2619 C C . VAL B 1 84 ? 6.453 12.352 -3.684 1 96.69 84 VAL B C 1
ATOM 2621 O O . VAL B 1 84 ? 5.535 11.766 -4.258 1 96.69 84 VAL B O 1
ATOM 2624 N N . VAL B 1 85 ? 7.785 11.914 -3.779 1 95.94 85 VAL B N 1
ATOM 2625 C CA . VAL B 1 85 ? 8.102 10.617 -4.371 1 95.94 85 VAL B CA 1
ATOM 2626 C C . VAL B 1 85 ? 7.457 9.5 -3.551 1 95.94 85 VAL B C 1
ATOM 2628 O O . VAL B 1 85 ? 7.594 9.461 -2.326 1 95.94 85 VAL B O 1
ATOM 2631 N N . GLY B 1 86 ? 6.758 8.609 -4.203 1 96.25 86 GLY B N 1
ATOM 2632 C CA . GLY B 1 86 ? 5.969 7.598 -3.512 1 96.25 86 GLY B CA 1
ATOM 2633 C C . GLY B 1 86 ? 4.574 8.078 -3.15 1 96.25 86 GLY B C 1
ATOM 2634 O O . GLY B 1 86 ? 3.832 8.547 -4.012 1 96.25 86 GLY B O 1
ATOM 2635 N N . ASP B 1 87 ? 4.207 7.961 -1.938 1 96.44 87 ASP B N 1
ATOM 2636 C CA . ASP B 1 87 ? 2.934 8.391 -1.368 1 96.44 87 ASP B CA 1
ATOM 2637 C C . ASP B 1 87 ? 3.148 9.32 -0.179 1 96.44 87 ASP B C 1
ATOM 2639 O O . ASP B 1 87 ? 3.928 9.016 0.725 1 96.44 87 ASP B O 1
ATOM 2643 N N . PRO B 1 88 ? 2.451 10.453 -0.168 1 95.19 88 PRO B N 1
ATOM 2644 C CA . PRO B 1 88 ? 2.762 11.492 0.816 1 95.19 88 PRO B CA 1
ATOM 2645 C C . PRO B 1 88 ? 2.482 11.047 2.25 1 95.19 88 PRO B C 1
ATOM 2647 O O . PRO B 1 88 ? 3.176 11.469 3.178 1 95.19 88 PRO B O 1
ATOM 2650 N N . MET B 1 89 ? 1.529 10.148 2.428 1 93 89 MET B N 1
ATOM 2651 C CA . MET B 1 89 ? 1.068 9.922 3.795 1 93 89 MET B CA 1
ATOM 2652 C C . MET B 1 89 ? 1.761 8.711 4.406 1 93 89 MET B C 1
ATOM 2654 O O . MET B 1 89 ? 1.458 8.32 5.539 1 93 89 MET B O 1
ATOM 2658 N N . ILE B 1 90 ? 2.713 8.125 3.715 1 88.12 90 ILE B N 1
ATOM 2659 C CA . ILE B 1 90 ? 3.539 7.062 4.277 1 88.12 90 ILE B CA 1
ATOM 2660 C C . ILE B 1 90 ? 4.551 7.66 5.254 1 88.12 90 ILE B C 1
ATOM 2662 O O . ILE B 1 90 ? 4.973 6.992 6.203 1 88.12 90 ILE B O 1
ATOM 2666 N N . ALA B 1 91 ? 4.82 8.93 5.047 1 79.88 91 ALA B N 1
ATOM 2667 C CA . ALA B 1 91 ? 5.695 9.656 5.961 1 79.88 91 ALA B CA 1
ATOM 2668 C C . ALA B 1 91 ? 4.891 10.555 6.898 1 79.88 91 ALA B C 1
ATOM 2670 O O . ALA B 1 91 ? 3.941 11.211 6.469 1 79.88 91 ALA B O 1
ATOM 2671 N N . THR B 1 92 ? 5.34 10.734 8.102 1 77.19 92 THR B N 1
ATOM 2672 C CA . THR B 1 92 ? 4.621 11.445 9.156 1 77.19 92 THR B CA 1
ATOM 2673 C C . THR B 1 92 ? 4.691 12.953 8.93 1 77.19 92 THR B C 1
ATOM 2675 O O . THR B 1 92 ? 3.768 13.688 9.289 1 77.19 92 THR B O 1
ATOM 2678 N N . THR B 1 93 ? 5.672 13.414 8.367 1 80.69 93 THR B N 1
ATOM 2679 C CA . THR B 1 93 ? 5.891 14.844 8.203 1 80.69 93 THR B CA 1
ATOM 2680 C C . THR B 1 93 ? 4.758 15.477 7.398 1 80.69 93 THR B C 1
ATOM 2682 O O . THR B 1 93 ? 4.316 16.578 7.699 1 80.69 93 THR B O 1
ATOM 2685 N N . HIS B 1 94 ? 4.211 14.852 6.504 1 90.56 94 HIS B N 1
ATOM 2686 C CA . HIS B 1 94 ? 3.182 15.414 5.637 1 90.56 94 HIS B CA 1
ATOM 2687 C C . HIS B 1 94 ? 1.834 15.477 6.348 1 90.56 94 HIS B C 1
ATOM 2689 O O . HIS B 1 94 ? 1.015 16.359 6.066 1 90.56 94 HIS B O 1
ATOM 2695 N N . VAL B 1 95 ? 1.694 14.586 7.316 1 90.94 95 VAL B N 1
ATOM 2696 C CA . VAL B 1 95 ? 0.458 14.602 8.086 1 90.94 95 VAL B CA 1
ATOM 2697 C C . VAL B 1 95 ? 0.409 15.852 8.961 1 90.94 95 VAL B C 1
ATOM 2699 O O . VAL B 1 95 ? -0.636 16.5 9.07 1 90.94 95 VAL B O 1
ATOM 2702 N N . SER B 1 96 ? 1.533 16.219 9.5 1 90.62 96 SER B N 1
ATOM 2703 C CA . SER B 1 96 ? 1.604 17.422 10.32 1 90.62 96 SER B CA 1
ATOM 2704 C C . SER B 1 96 ? 1.281 18.672 9.508 1 90.62 96 SER B C 1
ATOM 2706 O O . SER B 1 96 ? 0.53 19.531 9.953 1 90.62 96 SER B O 1
ATOM 2708 N N . LEU B 1 97 ? 1.828 18.734 8.383 1 93.44 97 LEU B N 1
ATOM 2709 C CA . LEU B 1 97 ? 1.57 19.859 7.492 1 93.44 97 LEU B CA 1
ATOM 2710 C C . LEU B 1 97 ? 0.097 19.922 7.102 1 93.44 97 LEU B C 1
ATOM 2712 O O . LEU B 1 97 ? -0.502 21 7.082 1 93.44 97 LEU B O 1
ATOM 2716 N N . ALA B 1 98 ? -0.492 18.812 6.82 1 95.06 98 ALA B N 1
ATOM 2717 C CA . ALA B 1 98 ? -1.903 18.719 6.453 1 95.06 98 ALA B CA 1
ATOM 2718 C C . ALA B 1 98 ? -2.797 19.203 7.594 1 95.06 98 ALA B C 1
ATOM 2720 O O . ALA B 1 98 ? -3.715 20 7.379 1 95.06 98 ALA B O 1
ATOM 2721 N N . THR B 1 99 ? -2.492 18.75 8.766 1 93.88 99 THR B N 1
ATOM 2722 C CA . THR B 1 99 ? -3.328 19.078 9.914 1 93.88 99 THR B CA 1
ATOM 2723 C C . THR B 1 99 ? -3.197 20.562 10.266 1 93.88 99 THR B C 1
ATOM 2725 O O . THR B 1 99 ? -4.168 21.188 10.695 1 93.88 99 THR B O 1
ATOM 2728 N N . GLY B 1 100 ? -2.018 21.094 10.133 1 93.12 100 GLY B N 1
ATOM 2729 C CA . GLY B 1 100 ? -1.831 22.516 10.344 1 93.12 100 GLY B CA 1
ATOM 2730 C C . GLY B 1 100 ? -2.617 23.375 9.367 1 93.12 100 GLY B C 1
ATOM 2731 O O . GLY B 1 100 ? -3.201 24.391 9.758 1 93.12 100 GLY B O 1
ATOM 2732 N N . ALA B 1 101 ? -2.617 22.969 8.117 1 95.88 101 ALA B N 1
ATOM 2733 C CA . ALA B 1 101 ? -3.381 23.672 7.098 1 95.88 101 ALA B CA 1
ATOM 2734 C C . ALA B 1 101 ? -4.879 23.609 7.391 1 95.88 101 ALA B C 1
ATOM 2736 O O . ALA B 1 101 ? -5.582 24.609 7.277 1 95.88 101 ALA B O 1
ATOM 2737 N N . ARG B 1 102 ? -5.328 22.422 7.773 1 94.94 102 ARG B N 1
ATOM 2738 C CA . ARG B 1 102 ? -6.738 22.234 8.109 1 94.94 102 ARG B CA 1
ATOM 2739 C C . ARG B 1 102 ? -7.145 23.141 9.266 1 94.94 102 ARG B C 1
ATOM 2741 O O . ARG B 1 102 ? -8.219 23.75 9.242 1 94.94 102 ARG B O 1
ATOM 2748 N N . ALA B 1 103 ? -6.305 23.188 10.258 1 93.19 103 ALA B N 1
ATOM 2749 C CA . ALA B 1 103 ? -6.566 24 11.445 1 93.19 103 ALA B CA 1
ATOM 2750 C C . ALA B 1 103 ? -6.695 25.469 11.086 1 93.19 103 ALA B C 1
ATOM 2752 O O . ALA B 1 103 ? -7.391 26.219 11.773 1 93.19 103 ALA B O 1
ATOM 2753 N N . ARG B 1 104 ? -6.129 25.859 10 1 94.81 104 ARG B N 1
ATOM 2754 C CA . ARG B 1 104 ? -6.141 27.25 9.555 1 94.81 104 ARG B CA 1
ATOM 2755 C C . ARG B 1 104 ? -7.312 27.516 8.617 1 94.81 104 ARG B C 1
ATOM 2757 O O . ARG B 1 104 ? -7.469 28.625 8.109 1 94.81 104 ARG B O 1
ATOM 2764 N N . GLY B 1 105 ? -8.07 26.406 8.32 1 95.31 105 GLY B N 1
ATOM 2765 C CA . GLY B 1 105 ? -9.297 26.578 7.559 1 95.31 105 GLY B CA 1
ATOM 2766 C C . GLY B 1 105 ? -9.133 26.25 6.086 1 95.31 105 GLY B C 1
ATOM 2767 O O . GLY B 1 105 ? -10.047 26.5 5.289 1 95.31 105 GLY B O 1
ATOM 2768 N N . HIS B 1 106 ? -8.031 25.75 5.695 1 97.19 106 HIS B N 1
ATOM 2769 C CA . HIS B 1 106 ? -7.805 25.406 4.297 1 97.19 106 HIS B CA 1
ATOM 2770 C C . HIS B 1 106 ? -8.25 23.984 4.004 1 97.19 106 HIS B C 1
ATOM 2772 O O . HIS B 1 106 ? -8.422 23.172 4.922 1 97.19 106 HIS B O 1
ATOM 2778 N N . ARG B 1 107 ? -8.531 23.766 2.785 1 96.12 107 ARG B N 1
ATOM 2779 C CA . ARG B 1 107 ? -8.938 22.422 2.371 1 96.12 107 ARG B CA 1
ATOM 2780 C C . ARG B 1 107 ? -7.727 21.547 2.094 1 96.12 107 ARG B C 1
ATOM 2782 O O . ARG B 1 107 ? -6.77 21.984 1.448 1 96.12 107 ARG B O 1
ATOM 2789 N N . VAL B 1 108 ? -7.793 20.328 2.639 1 96.75 108 VAL B N 1
ATOM 2790 C CA . VAL B 1 108 ? -6.691 19.391 2.482 1 96.75 108 VAL B CA 1
ATOM 2791 C C . VAL B 1 108 ? -7.125 18.234 1.572 1 96.75 108 VAL B C 1
ATOM 2793 O O . VAL B 1 108 ? -8.172 17.625 1.789 1 96.75 108 VAL B O 1
ATOM 2796 N N . SER B 1 109 ? -6.348 18.016 0.564 1 96.25 109 SER B N 1
ATOM 2797 C CA . SER B 1 109 ? -6.598 16.891 -0.331 1 96.25 109 SER B CA 1
ATOM 2798 C C . SER B 1 109 ? -5.352 16.031 -0.497 1 96.25 109 SER B C 1
ATOM 2800 O O . SER B 1 109 ? -4.254 16.547 -0.721 1 96.25 109 SER B O 1
ATOM 2802 N N . VAL B 1 110 ? -5.566 14.734 -0.379 1 97 110 VAL B N 1
ATOM 2803 C CA . VAL B 1 110 ? -4.469 13.789 -0.538 1 97 110 VAL B CA 1
ATOM 2804 C C . VAL B 1 110 ? -4.66 12.984 -1.82 1 97 110 VAL B C 1
ATOM 2806 O O . VAL B 1 110 ? -5.723 12.398 -2.037 1 97 110 VAL B O 1
ATOM 2809 N N . ILE B 1 111 ? -3.711 13.008 -2.676 1 97.56 111 ILE B N 1
ATOM 2810 C CA . ILE B 1 111 ? -3.654 12.188 -3.881 1 97.56 111 ILE B CA 1
ATOM 2811 C C . ILE B 1 111 ? -2.625 11.078 -3.697 1 97.56 111 ILE B C 1
ATOM 2813 O O . ILE B 1 111 ? -1.43 11.281 -3.924 1 97.56 111 ILE B O 1
ATOM 2817 N N . PRO B 1 112 ? -3.09 9.883 -3.369 1 97.5 112 PRO B N 1
ATOM 2818 C CA . PRO B 1 112 ? -2.154 8.781 -3.1 1 97.5 112 PRO B CA 1
ATOM 2819 C C . PRO B 1 112 ? -1.342 8.391 -4.332 1 97.5 112 PRO B C 1
ATOM 2821 O O . PRO B 1 112 ? -1.771 8.625 -5.461 1 97.5 112 PRO B O 1
ATOM 2824 N N . GLY B 1 113 ? -0.191 7.898 -4.148 1 97.56 113 GLY B N 1
ATOM 2825 C CA . GLY B 1 113 ? 0.656 7.328 -5.184 1 97.56 113 GLY B CA 1
ATOM 2826 C C . GLY B 1 113 ? 1.138 5.926 -4.855 1 97.56 113 GLY B C 1
ATOM 2827 O O . GLY B 1 113 ? 0.856 5.406 -3.773 1 97.56 113 GLY B O 1
ATOM 2828 N N . VAL B 1 114 ? 1.836 5.316 -5.816 1 97.06 114 VAL B N 1
ATOM 2829 C CA . VAL B 1 114 ? 2.422 4 -5.582 1 97.06 114 VAL B CA 1
ATOM 2830 C C . VAL B 1 114 ? 3.604 4.125 -4.621 1 97.06 114 VAL B C 1
ATOM 2832 O O . VAL B 1 114 ? 4.703 4.508 -5.031 1 97.06 114 VAL B O 1
ATOM 2835 N N . SER B 1 115 ? 3.355 3.799 -3.428 1 95.38 115 SER B N 1
ATOM 2836 C CA . SER B 1 115 ? 4.383 3.9 -2.398 1 95.38 115 SER B CA 1
ATOM 2837 C C . SER B 1 115 ? 5.336 2.711 -2.447 1 95.38 115 SER B C 1
ATOM 2839 O O . SER B 1 115 ? 5.008 1.67 -3.021 1 95.38 115 SER B O 1
ATOM 2841 N N . VAL B 1 116 ? 6.492 2.859 -1.828 1 95.69 116 VAL B N 1
ATOM 2842 C CA . VAL B 1 116 ? 7.449 1.763 -1.724 1 95.69 116 VAL B CA 1
ATOM 2843 C C . VAL B 1 116 ? 6.836 0.617 -0.92 1 95.69 116 VAL B C 1
ATOM 2845 O O . VAL B 1 116 ? 7.105 -0.555 -1.193 1 95.69 116 VAL B O 1
ATOM 2848 N N . HIS B 1 117 ? 6.023 0.951 0.06 1 94.81 117 HIS B N 1
ATOM 2849 C CA . HIS B 1 117 ? 5.348 -0.021 0.912 1 94.81 117 HIS B CA 1
ATOM 2850 C C . HIS B 1 117 ? 4.484 -0.969 0.087 1 94.81 117 HIS B C 1
ATOM 2852 O O . HIS B 1 117 ? 4.652 -2.189 0.157 1 94.81 117 HIS B O 1
ATOM 2858 N N . CYS B 1 118 ? 3.676 -0.418 -0.683 1 94 118 CYS B N 1
ATOM 2859 C CA . CYS B 1 118 ? 2.748 -1.215 -1.477 1 94 118 CYS B CA 1
ATOM 2860 C C . CYS B 1 118 ? 3.465 -1.896 -2.635 1 94 118 CYS B C 1
ATOM 2862 O O . CYS B 1 118 ? 3.148 -3.033 -2.984 1 94 118 CYS B O 1
ATOM 2864 N N . TYR B 1 119 ? 4.375 -1.151 -3.234 1 97.38 119 TYR B N 1
ATOM 2865 C CA . TYR B 1 119 ? 5.145 -1.696 -4.348 1 97.38 119 TYR B CA 1
ATOM 2866 C C . TYR B 1 119 ? 5.871 -2.969 -3.934 1 97.38 119 TYR B C 1
ATOM 2868 O O . TYR B 1 119 ? 5.832 -3.975 -4.648 1 97.38 119 TYR B O 1
ATOM 2876 N N . MET B 1 120 ? 6.461 -2.932 -2.744 1 97.38 120 MET B N 1
ATOM 2877 C CA . MET B 1 120 ? 7.262 -4.059 -2.275 1 97.38 120 MET B CA 1
ATOM 2878 C C . MET B 1 120 ? 6.375 -5.234 -1.887 1 97.38 120 MET B C 1
ATOM 2880 O O . MET B 1 120 ? 6.73 -6.391 -2.123 1 97.38 120 MET B O 1
ATOM 2884 N N . ILE B 1 121 ? 5.25 -4.977 -1.306 1 96.62 121 ILE B N 1
ATOM 2885 C CA . ILE B 1 121 ? 4.305 -6.051 -1.024 1 96.62 121 ILE B CA 1
ATOM 2886 C C . ILE B 1 121 ? 3.924 -6.754 -2.324 1 96.62 121 ILE B C 1
ATOM 2888 O O . ILE B 1 121 ? 3.975 -7.984 -2.41 1 96.62 121 ILE B O 1
ATOM 2892 N N . SER B 1 122 ? 3.645 -5.98 -3.283 1 96.5 122 SER B N 1
ATOM 2893 C CA . SER B 1 122 ? 3.215 -6.527 -4.57 1 96.5 122 SER B CA 1
ATOM 2894 C C . SER B 1 122 ? 4.332 -7.324 -5.23 1 96.5 122 SER B C 1
ATOM 2896 O O . SER B 1 122 ? 4.148 -8.5 -5.566 1 96.5 122 SER B O 1
ATOM 2898 N N . ARG B 1 123 ? 5.469 -6.766 -5.328 1 96.75 123 ARG B N 1
ATOM 2899 C CA . ARG B 1 123 ? 6.594 -7.371 -6.035 1 96.75 123 ARG B CA 1
ATOM 2900 C C . ARG B 1 123 ? 7.105 -8.602 -5.297 1 96.75 123 ARG B C 1
ATOM 2902 O O . ARG B 1 123 ? 7.68 -9.508 -5.91 1 96.75 123 ARG B O 1
ATOM 2909 N N . SER B 1 124 ? 6.906 -8.641 -4.012 1 96.69 124 SER B N 1
ATOM 2910 C CA . SER B 1 124 ? 7.391 -9.773 -3.227 1 96.69 124 SER B CA 1
ATOM 2911 C C . SER B 1 124 ? 6.504 -11 -3.422 1 96.69 124 SER B C 1
ATOM 2913 O O . SER B 1 124 ? 6.902 -12.117 -3.09 1 96.69 124 SER B O 1
ATOM 2915 N N . MET B 1 125 ? 5.285 -10.773 -3.748 1 94.5 125 MET B N 1
ATOM 2916 C CA . MET B 1 125 ? 4.266 -11.797 -3.955 1 94.5 125 MET B CA 1
ATOM 2917 C C . MET B 1 125 ? 3.926 -12.508 -2.646 1 94.5 125 MET B C 1
ATOM 2919 O O . MET B 1 125 ? 3.326 -13.578 -2.652 1 94.5 125 MET B O 1
ATOM 2923 N N . LEU B 1 126 ? 4.414 -11.922 -1.536 1 96.12 126 LEU B N 1
ATOM 2924 C CA . LEU B 1 126 ? 3.955 -12.383 -0.232 1 96.12 126 LEU B CA 1
ATOM 2925 C C . LEU B 1 126 ? 2.537 -11.898 0.052 1 96.12 126 LEU B C 1
ATOM 2927 O O . LEU B 1 126 ? 2.123 -10.852 -0.461 1 96.12 126 LEU B O 1
ATOM 2931 N N . SER B 1 127 ? 1.837 -12.648 0.835 1 94.81 127 SER B N 1
ATOM 2932 C CA . SER B 1 127 ? 0.448 -12.305 1.116 1 94.81 127 SER B CA 1
ATOM 2933 C C . SER B 1 127 ? 0.351 -10.984 1.881 1 94.81 127 SER B C 1
ATOM 2935 O O . SER B 1 127 ? 0.943 -10.844 2.953 1 94.81 127 SER B O 1
ATOM 2937 N N . SER B 1 128 ? -0.433 -10.07 1.353 1 93.62 128 SER B N 1
ATOM 2938 C CA . SER B 1 128 ? -0.65 -8.781 2.008 1 93.62 128 SER B CA 1
ATOM 2939 C C . SER B 1 128 ? -1.344 -8.953 3.354 1 93.62 128 SER B C 1
ATOM 2941 O O . SER B 1 128 ? -1.238 -8.094 4.227 1 93.62 128 SER B O 1
ATOM 2943 N N . TYR B 1 129 ? -1.976 -10.07 3.594 1 94.44 129 TYR B N 1
ATOM 2944 C CA . TYR B 1 129 ? -2.725 -10.359 4.812 1 94.44 129 TYR B CA 1
ATOM 2945 C C . TYR B 1 129 ? -1.788 -10.758 5.945 1 94.44 129 TYR B C 1
ATOM 2947 O O . TYR B 1 129 ? -2.209 -10.859 7.102 1 94.44 129 TYR B O 1
ATOM 2955 N N . LYS B 1 130 ? -0.574 -10.93 5.633 1 96.38 130 LYS B N 1
ATOM 2956 C CA . LYS B 1 130 ? 0.336 -11.5 6.621 1 96.38 130 LYS B CA 1
ATOM 2957 C C . LYS B 1 130 ? 1.412 -10.492 7.023 1 96.38 130 LYS B C 1
ATOM 2959 O O . LYS B 1 130 ? 2.459 -10.875 7.555 1 96.38 130 LYS B O 1
ATOM 2964 N N . PHE B 1 131 ? 1.183 -9.281 6.766 1 97.62 131 PHE B N 1
ATOM 2965 C CA . PHE B 1 131 ? 2.143 -8.281 7.207 1 97.62 131 PHE B CA 1
ATOM 2966 C C . PHE B 1 131 ? 1.754 -7.723 8.57 1 97.62 131 PHE B C 1
ATOM 2968 O O . PHE B 1 131 ? 0.573 -7.496 8.844 1 97.62 131 PHE B O 1
ATOM 2975 N N . GLY B 1 132 ? 2.693 -7.547 9.422 1 98.25 132 GLY B N 1
ATOM 2976 C CA . GLY B 1 132 ? 2.508 -6.891 10.703 1 98.25 132 GLY B CA 1
ATOM 2977 C C . GLY B 1 132 ? 3.07 -5.48 10.742 1 98.25 132 GLY B C 1
ATOM 2978 O O . GLY B 1 132 ? 3.176 -4.824 9.703 1 98.25 132 GLY B O 1
ATOM 2979 N N . LYS B 1 133 ? 3.311 -5.078 11.977 1 98.06 133 LYS B N 1
ATOM 2980 C CA . LYS B 1 133 ? 3.879 -3.752 12.211 1 98.06 133 LYS B CA 1
ATOM 2981 C C . LYS B 1 133 ? 5.156 -3.551 11.406 1 98.06 133 LYS B C 1
ATOM 2983 O O . LYS B 1 133 ? 5.992 -4.453 11.32 1 98.06 133 LYS B O 1
ATOM 2988 N N . SER B 1 134 ? 5.301 -2.4 10.727 1 97.69 134 SER B N 1
ATOM 2989 C CA . SER B 1 134 ? 6.52 -2.053 10.008 1 97.69 134 SER B CA 1
ATOM 2990 C C . SER B 1 134 ? 7.512 -1.329 10.914 1 97.69 134 SER B C 1
ATOM 2992 O O . SER B 1 134 ? 7.141 -0.848 11.992 1 97.69 134 SER B O 1
ATOM 2994 N N . VAL B 1 135 ? 8.742 -1.24 10.406 1 97.81 135 VAL B N 1
ATOM 2995 C CA . VAL B 1 135 ? 9.758 -0.595 11.234 1 97.81 135 VAL B CA 1
ATOM 2996 C C . VAL B 1 135 ? 10.875 -0.055 10.352 1 97.81 135 VAL B C 1
ATOM 2998 O O . VAL B 1 135 ? 11.047 -0.492 9.211 1 97.81 135 VAL B O 1
ATOM 3001 N N . THR B 1 136 ? 11.586 0.927 10.852 1 96.19 136 THR B N 1
ATOM 3002 C CA . THR B 1 136 ? 12.75 1.489 10.164 1 96.19 136 THR B CA 1
ATOM 3003 C C . THR B 1 136 ? 14.031 1.161 10.922 1 96.19 136 THR B C 1
ATOM 3005 O O . THR B 1 136 ? 14.102 1.317 12.141 1 96.19 136 THR B O 1
ATOM 3008 N N . VAL B 1 137 ? 15.008 0.626 10.25 1 97.62 137 VAL B N 1
ATOM 3009 C CA . VAL B 1 137 ? 16.359 0.573 10.805 1 97.62 137 VAL B CA 1
ATOM 3010 C C . VAL B 1 137 ? 17.062 1.904 10.57 1 97.62 137 VAL B C 1
ATOM 3012 O O . VAL B 1 137 ? 17.188 2.355 9.43 1 97.62 137 VAL B O 1
ATOM 3015 N N . THR B 1 138 ? 17.5 2.529 11.617 1 95.81 138 THR B N 1
ATOM 3016 C CA . THR B 1 138 ? 18.141 3.832 11.508 1 95.81 138 THR B CA 1
ATOM 3017 C C . THR B 1 138 ? 19.641 3.717 11.797 1 95.81 138 THR B C 1
ATOM 3019 O O . THR B 1 138 ? 20.078 2.754 12.43 1 95.81 138 THR B O 1
ATOM 3022 N N . PHE B 1 139 ? 20.359 4.695 11.266 1 95.81 139 PHE B N 1
ATOM 3023 C CA . PHE B 1 139 ? 21.766 4.789 11.648 1 95.81 139 PHE B CA 1
ATOM 3024 C C . PHE B 1 139 ? 21.906 4.996 13.156 1 95.81 139 PHE B C 1
ATOM 3026 O O . PHE B 1 139 ? 21.078 5.672 13.766 1 95.81 139 PHE B O 1
ATOM 3033 N N . PRO B 1 140 ? 22.969 4.422 13.734 1 94.25 140 PRO B N 1
ATOM 3034 C CA . PRO B 1 140 ? 23.203 4.656 15.164 1 94.25 140 PRO B CA 1
ATOM 3035 C C . PRO B 1 140 ? 23.391 6.137 15.5 1 94.25 140 PRO B C 1
ATOM 3037 O O . PRO B 1 140 ? 23.938 6.891 14.688 1 94.25 140 PRO B O 1
ATOM 3040 N N . VAL B 1 141 ? 22.812 6.527 16.609 1 91.88 141 VAL B N 1
ATOM 3041 C CA . VAL B 1 141 ? 23.031 7.871 17.141 1 91.88 141 VAL B CA 1
ATOM 3042 C C . VAL B 1 141 ? 23.969 7.809 18.344 1 91.88 141 VAL B C 1
ATOM 3044 O O . VAL B 1 141 ? 23.703 7.086 19.312 1 91.88 141 VAL B O 1
ATOM 3047 N N . LEU B 1 142 ? 24.984 8.633 18.312 1 93.38 142 LEU B N 1
ATOM 3048 C CA . LEU B 1 142 ? 26 8.602 19.359 1 93.38 142 LEU B CA 1
ATOM 3049 C C . LEU B 1 142 ? 26.453 7.168 19.641 1 93.38 142 LEU B C 1
ATOM 3051 O O . LEU B 1 142 ? 26.484 6.73 20.781 1 93.38 142 LEU B O 1
ATOM 3055 N N . ASP B 1 143 ? 26.5 6.371 18.656 1 90.56 143 ASP B N 1
ATOM 3056 C CA . ASP B 1 143 ? 27 5.004 18.672 1 90.56 143 ASP B CA 1
ATOM 3057 C C . ASP B 1 143 ? 26.016 4.066 19.375 1 90.56 143 ASP B C 1
ATOM 3059 O O . ASP B 1 143 ? 26.422 3.012 19.875 1 90.56 143 ASP B O 1
ATOM 3063 N N . LYS B 1 144 ? 24.922 4.543 19.453 1 95.38 144 LYS B N 1
ATOM 3064 C CA . LYS B 1 144 ? 23.891 3.705 20.062 1 95.38 144 LYS B CA 1
ATOM 3065 C C . LYS B 1 144 ? 22.875 3.244 19.031 1 95.38 144 LYS B C 1
ATOM 3067 O O . LYS B 1 144 ? 22.297 4.062 18.312 1 95.38 144 LYS B O 1
ATOM 3072 N N . LEU B 1 145 ? 22.703 1.903 19.047 1 96.19 145 LEU B N 1
ATOM 3073 C CA . LEU B 1 145 ? 21.734 1.302 18.125 1 96.19 145 LEU B CA 1
ATOM 3074 C C . LEU B 1 145 ? 20.328 1.378 18.703 1 96.19 145 LEU B C 1
ATOM 3076 O O . LEU B 1 145 ? 20.141 1.271 19.922 1 96.19 145 LEU B O 1
ATOM 3080 N N . ASP B 1 146 ? 19.359 1.643 17.859 1 97.38 146 ASP B N 1
ATOM 3081 C CA . ASP B 1 146 ? 17.938 1.501 18.203 1 97.38 146 ASP B CA 1
ATOM 3082 C C . ASP B 1 146 ? 17.484 0.052 18.062 1 97.38 146 ASP B C 1
ATOM 3084 O O . ASP B 1 146 ? 17.469 -0.487 16.953 1 97.38 146 ASP B O 1
ATOM 3088 N N . TYR B 1 147 ? 17 -0.608 19.125 1 98.38 147 TYR B N 1
ATOM 3089 C CA . TYR B 1 147 ? 16.688 -2.033 19.109 1 98.38 147 TYR B CA 1
ATOM 3090 C C . TYR B 1 147 ? 15.227 -2.266 18.75 1 98.38 147 TYR B C 1
ATOM 3092 O O . TYR B 1 147 ? 14.766 -3.408 18.719 1 98.38 147 TYR B O 1
ATOM 3100 N N . THR B 1 148 ? 14.508 -1.197 18.438 1 98.19 148 THR B N 1
ATOM 3101 C CA . THR B 1 148 ? 13.086 -1.285 18.094 1 98.19 148 THR B CA 1
ATOM 3102 C C . THR B 1 148 ? 12.867 -2.215 16.906 1 98.19 148 THR B C 1
ATOM 3104 O O . THR B 1 148 ? 11.984 -3.076 16.953 1 98.19 148 THR B O 1
ATOM 3107 N N . PRO B 1 149 ? 13.688 -2.156 15.875 1 98.56 149 PRO B N 1
ATOM 3108 C CA . PRO B 1 149 ? 13.469 -3.059 14.742 1 98.56 149 PRO B CA 1
ATOM 3109 C C . PRO B 1 149 ? 13.547 -4.531 15.141 1 98.56 149 PRO B C 1
ATOM 3111 O O . PRO B 1 149 ? 12.711 -5.336 14.703 1 98.56 149 PRO B O 1
ATOM 3114 N N . TYR B 1 150 ? 14.477 -4.863 15.992 1 98.81 150 TYR B N 1
ATOM 3115 C CA . TYR B 1 150 ? 14.641 -6.238 16.453 1 98.81 150 TYR B CA 1
ATOM 3116 C C . TYR B 1 150 ? 13.406 -6.699 17.219 1 98.81 150 TYR B C 1
ATOM 3118 O O . TYR B 1 150 ? 12.906 -7.809 17 1 98.81 150 TYR B O 1
ATOM 3126 N N . ARG B 1 151 ? 12.922 -5.859 18.047 1 98.56 151 ARG B N 1
ATOM 3127 C CA . ARG B 1 151 ? 11.766 -6.195 18.875 1 98.56 151 ARG B CA 1
ATOM 3128 C C . ARG B 1 151 ? 10.508 -6.332 18.016 1 98.56 151 ARG B C 1
ATOM 3130 O O . ARG B 1 151 ? 9.68 -7.211 18.266 1 98.56 151 ARG B O 1
ATOM 3137 N N . VAL B 1 152 ? 10.375 -5.461 17.047 1 98.62 152 VAL B N 1
ATOM 3138 C CA . VAL B 1 152 ? 9.211 -5.512 16.156 1 98.62 152 VAL B CA 1
ATOM 3139 C C . VAL B 1 152 ? 9.25 -6.797 15.336 1 98.62 152 VAL B C 1
ATOM 3141 O O . VAL B 1 152 ? 8.242 -7.496 15.211 1 98.62 152 VAL B O 1
ATOM 3144 N N . ILE B 1 153 ? 10.367 -7.156 14.805 1 98.81 153 ILE B N 1
ATOM 3145 C CA . ILE B 1 153 ? 10.508 -8.375 14.016 1 98.81 153 ILE B CA 1
ATOM 3146 C C . ILE B 1 153 ? 10.188 -9.594 14.891 1 98.81 153 ILE B C 1
ATOM 3148 O O . ILE B 1 153 ? 9.516 -10.523 14.445 1 98.81 153 ILE B O 1
ATOM 3152 N N . LYS B 1 154 ? 10.648 -9.531 16.094 1 98.75 154 LYS B N 1
ATOM 3153 C CA . LYS B 1 154 ? 10.367 -10.609 17.031 1 98.75 154 LYS B CA 1
ATOM 3154 C C . LYS B 1 154 ? 8.867 -10.789 17.234 1 98.75 154 LYS B C 1
ATOM 3156 O O . LYS B 1 154 ? 8.344 -11.898 17.094 1 98.75 154 LYS B O 1
ATOM 3161 N N . THR B 1 155 ? 8.219 -9.695 17.562 1 98.44 155 THR B N 1
ATOM 3162 C CA . THR B 1 155 ? 6.777 -9.734 17.797 1 98.44 155 THR B CA 1
ATOM 3163 C C . THR B 1 155 ? 6.039 -10.258 16.578 1 98.44 155 THR B C 1
ATOM 3165 O O . THR B 1 155 ? 5.156 -11.109 16.688 1 98.44 155 THR B O 1
ATOM 3168 N N . ASN B 1 156 ? 6.395 -9.781 15.391 1 98.62 156 ASN B N 1
ATOM 3169 C CA . ASN B 1 156 ? 5.773 -10.242 14.156 1 98.62 156 ASN B CA 1
ATOM 3170 C C . ASN B 1 156 ? 6.012 -11.727 13.93 1 98.62 156 ASN B C 1
ATOM 3172 O O . ASN B 1 156 ? 5.102 -12.453 13.531 1 98.62 156 ASN B O 1
ATOM 3176 N N . ARG B 1 157 ? 7.203 -12.164 14.172 1 98 157 ARG B N 1
ATOM 3177 C CA . ARG B 1 157 ? 7.523 -13.578 14 1 98 157 ARG B CA 1
ATOM 3178 C C . ARG B 1 157 ? 6.668 -14.445 14.914 1 98 157 ARG B C 1
ATOM 3180 O O . ARG B 1 157 ? 6.199 -15.508 14.508 1 98 157 ARG B O 1
ATOM 3187 N N . GLU B 1 158 ? 6.52 -14.047 16.094 1 97.56 158 GLU B N 1
ATOM 3188 C CA . GLU B 1 158 ? 5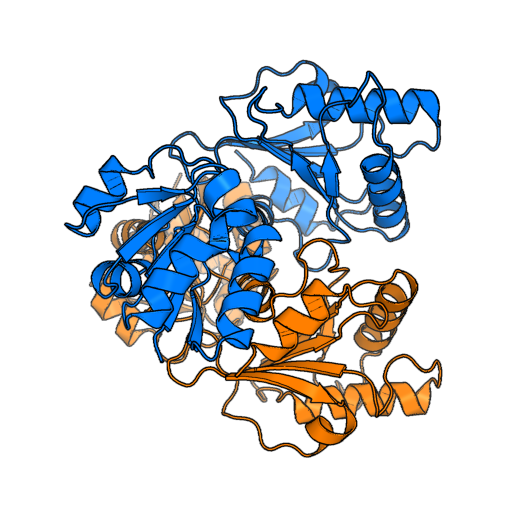.719 -14.789 17.062 1 97.56 158 GLU B CA 1
ATOM 3189 C C . GLU B 1 158 ? 4.262 -14.891 16.609 1 97.56 158 GLU B C 1
ATOM 3191 O O . GLU B 1 158 ? 3.57 -15.852 16.953 1 97.56 158 GLU B O 1
ATOM 3196 N N . LEU B 1 159 ? 3.865 -13.969 15.805 1 97.56 159 LEU B N 1
ATOM 3197 C CA . LEU B 1 159 ? 2.488 -13.945 15.328 1 97.56 159 LEU B CA 1
ATOM 3198 C C . LEU B 1 159 ? 2.391 -14.547 13.93 1 97.56 159 LEU B C 1
ATOM 3200 O O . LEU B 1 159 ? 1.316 -14.555 13.32 1 97.56 159 LEU B O 1
ATOM 3204 N N . GLY B 1 160 ? 3.514 -15.023 13.375 1 97.75 160 GLY B N 1
ATOM 3205 C CA . GLY B 1 160 ? 3.531 -15.602 12.047 1 97.75 160 GLY B CA 1
ATOM 3206 C C . GLY B 1 160 ? 3.369 -14.562 10.945 1 97.75 160 GLY B C 1
ATOM 3207 O O . GLY B 1 160 ? 2.75 -14.836 9.914 1 97.75 160 GLY B O 1
ATOM 3208 N N . LEU B 1 161 ? 3.902 -13.352 11.172 1 98.62 161 LEU B N 1
ATOM 3209 C CA . LEU B 1 161 ? 3.688 -12.25 10.242 1 98.62 161 LEU B CA 1
ATOM 3210 C C . LEU B 1 161 ? 5 -11.828 9.586 1 98.62 161 LEU B C 1
ATOM 3212 O O . LEU B 1 161 ? 6.074 -12.047 10.148 1 98.62 161 LEU B O 1
ATOM 3216 N N . HIS B 1 162 ? 4.918 -11.305 8.383 1 98.69 162 HIS B N 1
ATOM 3217 C CA . HIS B 1 162 ? 6.043 -10.648 7.719 1 98.69 162 HIS B CA 1
ATOM 3218 C C . HIS B 1 162 ? 6.309 -9.273 8.32 1 98.69 162 HIS B C 1
ATOM 3220 O O . HIS B 1 162 ? 5.398 -8.641 8.859 1 98.69 162 HIS B O 1
ATOM 3226 N N . THR B 1 163 ? 7.535 -8.789 8.195 1 98.88 163 THR B N 1
ATOM 3227 C CA . THR B 1 163 ? 7.883 -7.441 8.641 1 98.88 163 THR B CA 1
ATOM 3228 C C . THR B 1 163 ? 8.461 -6.621 7.492 1 98.88 163 THR B C 1
ATOM 3230 O O . THR B 1 163 ? 9.422 -7.039 6.852 1 98.88 163 THR B O 1
ATOM 3233 N N . MET B 1 164 ? 7.793 -5.512 7.199 1 98.44 164 MET B N 1
ATOM 3234 C CA . MET B 1 164 ? 8.383 -4.516 6.312 1 98.44 164 MET B CA 1
ATOM 3235 C C . MET B 1 164 ? 9.438 -3.691 7.047 1 98.44 164 MET B C 1
ATOM 3237 O O . MET B 1 164 ? 9.148 -3.084 8.078 1 98.44 164 MET B O 1
ATOM 3241 N N . VAL B 1 165 ? 10.648 -3.643 6.523 1 98.62 165 VAL B N 1
ATOM 3242 C CA . VAL B 1 165 ? 11.75 -2.93 7.164 1 98.62 165 VAL B CA 1
ATOM 3243 C C . VAL B 1 165 ? 12.242 -1.812 6.25 1 98.62 165 VAL B C 1
ATOM 3245 O O . VAL B 1 165 ? 12.906 -2.076 5.246 1 98.62 165 VAL B O 1
ATOM 3248 N N . TYR B 1 166 ? 11.922 -0.61 6.641 1 96.56 166 TYR B N 1
ATOM 3249 C CA . TYR B 1 166 ? 12.43 0.568 5.945 1 96.56 166 TYR B CA 1
ATOM 3250 C C . TYR B 1 166 ? 13.859 0.88 6.375 1 96.56 166 TYR B C 1
ATOM 3252 O O . TYR B 1 166 ? 14.281 0.515 7.477 1 96.56 166 TYR B O 1
ATOM 3260 N N . LEU B 1 167 ? 14.547 1.545 5.488 1 96.19 167 LEU B N 1
ATOM 3261 C CA . LEU B 1 167 ? 15.945 1.865 5.777 1 96.19 167 LEU B CA 1
ATOM 3262 C C . LEU B 1 167 ? 16.156 3.373 5.789 1 96.19 167 LEU B C 1
ATOM 3264 O O . LEU B 1 167 ? 15.594 4.094 4.969 1 96.19 167 LEU B O 1
ATOM 3268 N N . ASP B 1 168 ? 16.922 3.783 6.586 1 91.38 168 ASP B N 1
ATOM 3269 C CA . ASP B 1 168 ? 17.188 5.191 6.859 1 91.38 168 ASP B CA 1
ATOM 3270 C C . ASP B 1 168 ? 17.812 5.879 5.641 1 91.38 168 ASP B C 1
ATOM 3272 O O . ASP B 1 168 ? 18.672 5.309 4.973 1 91.38 168 ASP B O 1
ATOM 3276 N N . LEU B 1 169 ? 17.188 7.02 5.355 1 83.88 169 LEU B N 1
ATOM 3277 C CA . LEU B 1 169 ? 17.719 7.93 4.348 1 83.88 169 LEU B CA 1
ATOM 3278 C C . LEU B 1 169 ? 18.109 9.266 4.969 1 83.88 169 LEU B C 1
ATOM 3280 O O . LEU B 1 169 ? 17.25 9.992 5.48 1 83.88 169 LEU B O 1
ATOM 3284 N N . LYS B 1 170 ? 19.312 9.508 5.34 1 72.44 170 LYS B N 1
ATOM 3285 C CA . LYS B 1 170 ? 19.688 10.766 5.992 1 72.44 170 LYS B CA 1
ATOM 3286 C C . LYS B 1 170 ? 20.656 11.57 5.133 1 72.44 170 LYS B C 1
ATOM 3288 O O . LYS B 1 170 ? 21.125 11.086 4.098 1 72.44 170 LYS B O 1
ATOM 3293 N N . GLU B 1 171 ? 20.656 12.75 5.621 1 62.41 171 GLU B N 1
ATOM 3294 C CA . GLU B 1 171 ? 21.609 13.664 4.992 1 62.41 171 GLU B CA 1
ATOM 3295 C C . GLU B 1 171 ? 23.016 13.086 5.016 1 62.41 171 GLU B C 1
ATOM 3297 O O . GLU B 1 171 ? 23.812 13.32 4.094 1 62.41 171 GLU B O 1
ATOM 3302 N N . THR B 1 172 ? 23.219 12.297 5.934 1 62.91 172 THR B N 1
ATOM 3303 C CA . THR B 1 172 ? 24.562 11.805 6.168 1 62.91 172 THR B CA 1
ATOM 3304 C C . THR B 1 172 ? 24.828 10.523 5.379 1 62.91 172 THR B C 1
ATOM 3306 O O . THR B 1 172 ? 25.969 10.117 5.211 1 62.91 172 THR B O 1
ATOM 3309 N N . GLY B 1 173 ? 23.719 9.961 4.898 1 80.69 173 GLY B N 1
ATOM 3310 C CA . GLY B 1 173 ? 23.938 8.742 4.133 1 80.69 173 GLY B CA 1
ATOM 3311 C C . GLY B 1 173 ? 22.672 7.977 3.844 1 80.69 173 GLY B C 1
ATOM 3312 O O . GLY B 1 173 ? 21.625 8.242 4.449 1 80.69 173 GLY B O 1
ATOM 3313 N N . ILE B 1 174 ? 22.797 7.102 2.859 1 90.81 174 ILE B N 1
ATOM 3314 C CA . ILE B 1 174 ? 21.719 6.199 2.475 1 90.81 174 ILE B CA 1
ATOM 3315 C C . ILE B 1 174 ? 22.062 4.773 2.893 1 90.81 174 ILE B C 1
ATOM 3317 O O . ILE B 1 174 ? 23.062 4.211 2.436 1 90.81 174 ILE B O 1
ATOM 3321 N N . MET B 1 175 ? 21.266 4.262 3.811 1 94.88 175 MET B N 1
ATOM 3322 C CA . MET B 1 175 ? 21.562 2.932 4.34 1 94.88 175 MET B CA 1
ATOM 3323 C C . MET B 1 175 ? 21.312 1.861 3.281 1 94.88 175 MET B C 1
ATOM 3325 O O . MET B 1 175 ? 20.297 1.899 2.576 1 94.88 175 MET B O 1
ATOM 3329 N N . THR B 1 176 ? 22.234 0.955 3.189 1 95.56 176 THR B N 1
ATOM 3330 C CA . THR B 1 176 ? 22.094 -0.178 2.281 1 95.56 176 THR B CA 1
ATOM 3331 C C . THR B 1 176 ? 21.578 -1.407 3.023 1 95.56 176 THR B C 1
ATOM 3333 O O . THR B 1 176 ? 21.641 -1.468 4.254 1 95.56 176 THR B O 1
ATOM 3336 N N . ALA B 1 177 ? 21.094 -2.354 2.236 1 97.81 177 ALA B N 1
ATOM 3337 C CA . ALA B 1 177 ? 20.469 -3.535 2.826 1 97.81 177 ALA B CA 1
ATOM 3338 C C . ALA B 1 177 ? 21.484 -4.34 3.639 1 97.81 177 ALA B C 1
ATOM 3340 O O . ALA B 1 177 ? 21.156 -4.836 4.723 1 97.81 177 ALA B O 1
ATOM 3341 N N . ASP B 1 178 ? 22.703 -4.465 3.1 1 97.44 178 ASP B N 1
ATOM 3342 C CA . ASP B 1 178 ? 23.719 -5.227 3.818 1 97.44 178 ASP B CA 1
ATOM 3343 C C . ASP B 1 178 ? 24.047 -4.57 5.156 1 97.44 178 ASP B C 1
ATOM 3345 O O . ASP B 1 178 ? 24.188 -5.254 6.172 1 97.44 178 ASP B O 1
ATOM 3349 N N . LEU B 1 179 ? 24.141 -3.27 5.137 1 96.5 179 LEU B N 1
ATOM 3350 C CA . LEU B 1 179 ? 24.438 -2.549 6.371 1 96.5 179 LEU B CA 1
ATOM 3351 C C . LEU B 1 179 ? 23.312 -2.727 7.387 1 96.5 179 LEU B C 1
ATOM 3353 O O . LEU B 1 179 ? 23.562 -2.977 8.57 1 96.5 179 LEU B O 1
ATOM 3357 N N . ALA B 1 180 ? 22.062 -2.602 6.965 1 97.94 180 ALA B N 1
ATOM 3358 C CA . ALA B 1 180 ? 20.906 -2.781 7.84 1 97.94 180 ALA B CA 1
ATOM 3359 C C . ALA B 1 180 ? 20.906 -4.176 8.461 1 97.94 180 ALA B C 1
ATOM 3361 O O . ALA B 1 180 ? 20.656 -4.328 9.656 1 97.94 180 ALA B O 1
ATOM 3362 N N . LEU B 1 181 ? 21.172 -5.16 7.652 1 98.56 181 LEU B N 1
ATOM 3363 C CA . LEU B 1 181 ? 21.172 -6.535 8.133 1 98.56 181 LEU B CA 1
ATOM 3364 C C . LEU B 1 181 ? 22.312 -6.77 9.125 1 98.56 181 LEU B C 1
ATOM 3366 O O . LEU B 1 181 ? 22.156 -7.547 10.07 1 98.56 181 LEU B O 1
ATOM 3370 N N . ASN B 1 182 ? 23.406 -6.102 8.898 1 98.19 182 ASN B N 1
ATOM 3371 C CA . ASN B 1 182 ? 24.5 -6.18 9.867 1 98.19 182 ASN B CA 1
ATOM 3372 C C . ASN B 1 182 ? 24.094 -5.59 11.211 1 98.19 182 ASN B C 1
ATOM 3374 O O . ASN B 1 182 ? 24.438 -6.133 12.266 1 98.19 182 ASN B O 1
ATOM 3378 N N . TYR B 1 183 ? 23.375 -4.465 11.18 1 98.19 183 TYR B N 1
ATOM 3379 C CA . TYR B 1 183 ? 22.844 -3.902 12.422 1 98.19 183 TYR B CA 1
ATOM 3380 C C . TYR B 1 183 ? 21.906 -4.887 13.117 1 98.19 183 TYR B C 1
ATOM 3382 O O . TYR B 1 183 ? 22 -5.086 14.328 1 98.19 183 TYR B O 1
ATOM 3390 N N . LEU B 1 184 ? 21.031 -5.516 12.328 1 98.69 184 LEU B N 1
ATOM 3391 C CA . LEU B 1 184 ? 20.078 -6.473 12.898 1 98.69 184 LEU B CA 1
ATOM 3392 C C . LEU B 1 184 ? 20.812 -7.676 13.484 1 98.69 184 LEU B C 1
ATOM 3394 O O . LEU B 1 184 ? 20.438 -8.172 14.547 1 98.69 184 LEU B O 1
ATOM 3398 N N . LYS B 1 185 ? 21.828 -8.117 12.789 1 98.56 185 LYS B N 1
ATOM 3399 C CA . LYS B 1 185 ? 22.625 -9.234 13.289 1 98.56 185 LYS B CA 1
ATOM 3400 C C . LYS B 1 185 ? 23.375 -8.852 14.57 1 98.56 185 LYS B C 1
ATOM 3402 O O . LYS B 1 185 ? 23.531 -9.68 15.469 1 98.56 185 LYS B O 1
ATOM 3407 N N . LYS B 1 186 ? 23.859 -7.676 14.594 1 98.19 186 LYS B N 1
ATOM 3408 C CA . LYS B 1 186 ? 24.469 -7.191 15.828 1 98.19 186 LYS B CA 1
ATOM 3409 C C . LYS B 1 186 ? 23.469 -7.211 16.984 1 98.19 186 LYS B C 1
ATOM 3411 O O . LYS B 1 186 ? 23.812 -7.641 18.094 1 98.19 186 LYS B O 1
ATOM 3416 N N . MET B 1 187 ? 22.25 -6.762 16.75 1 98.38 187 MET B N 1
ATOM 3417 C CA . MET B 1 187 ? 21.203 -6.812 17.766 1 98.38 187 MET B CA 1
ATOM 3418 C C . MET B 1 187 ? 20.938 -8.25 18.219 1 98.38 187 MET B C 1
ATOM 3420 O O . MET B 1 187 ? 20.75 -8.508 19.406 1 98.38 187 MET B O 1
ATOM 3424 N N . GLU B 1 188 ? 20.922 -9.148 17.219 1 98.62 188 GLU B N 1
ATOM 3425 C CA . GLU B 1 188 ? 20.75 -10.562 17.516 1 98.62 188 GLU B CA 1
ATOM 3426 C C . GLU B 1 188 ? 21.859 -11.07 18.438 1 98.62 188 GLU B C 1
ATOM 3428 O O . GLU B 1 188 ? 21.594 -11.797 19.391 1 98.62 188 GLU B O 1
ATOM 3433 N N . SER B 1 189 ? 23.062 -10.695 18.125 1 98.12 189 SER B N 1
ATOM 3434 C CA . SER B 1 189 ? 24.188 -11.094 18.938 1 98.12 189 SER B CA 1
ATOM 3435 C C . SER B 1 189 ? 24.078 -10.547 20.359 1 98.12 189 SER B C 1
ATOM 3437 O O . SER B 1 189 ? 24.438 -11.227 21.312 1 98.12 189 SER B O 1
ATOM 3439 N N . ASP B 1 190 ? 23.594 -9.375 20.5 1 98.12 190 ASP B N 1
ATOM 3440 C CA . ASP B 1 190 ? 23.469 -8.703 21.797 1 98.12 190 ASP B CA 1
ATOM 3441 C C . ASP B 1 190 ? 22.375 -9.328 22.641 1 98.12 190 ASP B C 1
ATOM 3443 O O . ASP B 1 190 ? 22.531 -9.5 23.844 1 98.12 190 ASP B O 1
ATOM 3447 N N . ILE B 1 191 ? 21.25 -9.641 22.062 1 97.94 191 ILE B N 1
ATOM 3448 C CA . ILE B 1 191 ? 20.047 -10.031 22.812 1 97.94 191 ILE B CA 1
ATOM 3449 C C . ILE B 1 191 ? 19.922 -11.547 22.812 1 97.94 191 ILE B C 1
ATOM 3451 O O . ILE B 1 191 ? 19.562 -12.141 23.844 1 97.94 191 ILE B O 1
ATOM 3455 N N . GLY B 1 192 ? 20.078 -12.195 21.703 1 97.94 192 GLY B N 1
ATOM 3456 C CA . GLY B 1 192 ? 20.125 -13.641 21.609 1 97.94 192 GLY B CA 1
ATOM 3457 C C . GLY B 1 192 ? 18.75 -14.289 21.641 1 97.94 192 GLY B C 1
ATOM 3458 O O . GLY B 1 192 ? 18.578 -15.391 22.156 1 97.94 192 GLY B O 1
ATOM 3459 N N . ASP B 1 193 ? 17.688 -13.68 21.125 1 98.19 193 ASP B N 1
ATOM 3460 C CA . ASP B 1 193 ? 16.344 -14.242 21.156 1 98.19 193 ASP B CA 1
ATOM 3461 C C . ASP B 1 193 ? 16.062 -15.039 19.891 1 98.19 193 ASP B C 1
ATOM 3463 O O . ASP B 1 193 ? 14.914 -15.43 19.641 1 98.19 193 ASP B O 1
ATOM 3467 N N . LYS B 1 194 ? 17.047 -15.211 18.984 1 98.31 194 LYS B N 1
ATOM 3468 C CA . LYS B 1 194 ? 16.953 -15.984 17.75 1 98.31 194 LYS B CA 1
ATOM 3469 C C . LYS B 1 194 ? 15.906 -15.391 16.812 1 98.31 194 LYS B C 1
ATOM 3471 O O . LYS B 1 194 ? 15.078 -16.109 16.25 1 98.31 194 LYS B O 1
ATOM 3476 N N . VAL B 1 195 ? 15.844 -14.125 16.688 1 98.12 195 VAL B N 1
ATOM 3477 C CA . VAL B 1 195 ? 14.875 -13.383 15.883 1 98.12 195 VAL B CA 1
ATOM 3478 C C . VAL B 1 195 ? 15.344 -13.32 14.43 1 98.12 195 VAL B C 1
ATOM 3480 O O . VAL B 1 195 ? 14.531 -13.383 13.508 1 98.12 195 VAL B O 1
ATOM 3483 N N . ILE B 1 196 ? 16.578 -13.164 14.227 1 98.25 196 ILE B N 1
ATOM 3484 C CA . ILE B 1 196 ? 17.172 -13.102 12.898 1 98.25 196 ILE B CA 1
ATOM 3485 C C . ILE B 1 196 ? 18.406 -14.016 12.836 1 98.25 196 ILE B C 1
ATOM 3487 O O . ILE B 1 196 ? 19.438 -13.727 13.445 1 98.25 196 ILE B O 1
ATOM 3491 N N . LEU B 1 197 ? 18.25 -15.055 12.117 1 98.19 197 LEU B N 1
ATOM 3492 C CA . LEU B 1 197 ? 19.297 -16.078 12.031 1 98.19 197 LEU B CA 1
ATOM 3493 C C . LEU B 1 197 ? 19.906 -16.109 10.633 1 98.19 197 LEU B C 1
ATOM 3495 O O . LEU B 1 197 ? 19.328 -15.555 9.688 1 98.19 197 LEU B O 1
ATOM 3499 N N . ASP B 1 198 ? 21.031 -16.734 10.531 1 97.94 198 ASP B N 1
ATOM 3500 C CA . ASP B 1 198 ? 21.781 -16.781 9.289 1 97.94 198 ASP B CA 1
ATOM 3501 C C . ASP B 1 198 ? 20.969 -17.438 8.172 1 97.94 198 ASP B C 1
ATOM 3503 O O . ASP B 1 198 ? 21.031 -17 7.02 1 97.94 198 ASP B O 1
ATOM 3507 N N . ASP B 1 199 ? 20.172 -18.406 8.477 1 97.38 199 ASP B N 1
ATOM 3508 C CA . ASP B 1 199 ? 19.453 -19.188 7.473 1 97.38 199 ASP B CA 1
ATOM 3509 C C . ASP B 1 199 ? 18.078 -18.594 7.184 1 97.38 199 ASP B C 1
ATOM 3511 O O . ASP B 1 199 ? 17.359 -19.062 6.305 1 97.38 199 ASP B O 1
ATOM 3515 N N . ASP B 1 200 ? 17.719 -17.562 7.926 1 98.06 200 ASP B N 1
ATOM 3516 C CA . ASP B 1 200 ? 16.453 -16.906 7.664 1 98.06 200 ASP B CA 1
ATOM 3517 C C . ASP B 1 200 ? 16.438 -16.281 6.273 1 98.06 200 ASP B C 1
ATOM 3519 O O . ASP B 1 200 ? 17.469 -15.852 5.77 1 98.06 200 ASP B O 1
ATOM 3523 N N . LEU B 1 201 ? 15.289 -16.266 5.754 1 97.62 201 LEU B N 1
ATOM 3524 C CA . LEU B 1 201 ? 15.102 -15.617 4.461 1 97.62 201 LEU B CA 1
ATOM 3525 C C . LEU B 1 201 ? 14.828 -14.125 4.633 1 97.62 201 LEU B C 1
ATOM 3527 O O . LEU B 1 201 ? 14.164 -13.719 5.594 1 97.62 201 LEU B O 1
ATOM 3531 N N . VAL B 1 202 ? 15.32 -13.328 3.709 1 98.5 202 VAL B N 1
ATOM 3532 C CA . VAL B 1 202 ? 14.938 -11.922 3.562 1 98.5 202 VAL B CA 1
ATOM 3533 C C . VAL B 1 202 ? 14.648 -11.617 2.096 1 98.5 202 VAL B C 1
ATOM 3535 O O . VAL B 1 202 ? 15.18 -12.281 1.201 1 98.5 202 VAL B O 1
ATOM 3538 N N . VAL B 1 203 ? 13.789 -10.727 1.858 1 98.62 203 VAL B N 1
ATOM 3539 C CA . VAL B 1 203 ? 13.516 -10.203 0.523 1 98.62 203 VAL B CA 1
ATOM 3540 C C . VAL B 1 203 ? 14.023 -8.766 0.417 1 98.62 203 VAL B C 1
ATOM 3542 O O . VAL B 1 203 ? 13.648 -7.91 1.218 1 98.62 203 VAL B O 1
ATOM 3545 N N . ILE B 1 204 ? 14.883 -8.508 -0.561 1 98.44 204 ILE B N 1
ATOM 3546 C CA . ILE B 1 204 ? 15.516 -7.207 -0.71 1 98.44 204 ILE B CA 1
ATOM 3547 C C . ILE B 1 204 ? 15.031 -6.543 -1.997 1 98.44 204 ILE B C 1
ATOM 3549 O O . ILE B 1 204 ? 15.078 -7.145 -3.072 1 98.44 204 ILE B O 1
ATOM 3553 N N . GLY B 1 205 ? 14.508 -5.371 -1.812 1 97.81 205 GLY B N 1
ATOM 3554 C CA . GLY B 1 205 ? 14.188 -4.535 -2.957 1 97.81 205 GLY B CA 1
ATOM 3555 C C . GLY B 1 205 ? 15.219 -3.455 -3.221 1 97.81 205 GLY B C 1
ATOM 3556 O O . GLY B 1 205 ? 15.633 -2.746 -2.299 1 97.81 205 GLY B O 1
ATOM 3557 N N . GLU B 1 206 ? 15.672 -3.398 -4.5 1 96.75 206 GLU B N 1
ATOM 3558 C CA . GLU B 1 206 ? 16.641 -2.393 -4.934 1 96.75 206 GLU B CA 1
ATOM 3559 C C . GLU B 1 206 ? 16.062 -1.508 -6.035 1 96.75 206 GLU B C 1
ATOM 3561 O O . GLU B 1 206 ? 15.609 -2.008 -7.07 1 96.75 206 GLU B O 1
ATOM 3566 N N . ARG B 1 207 ? 16.125 -0.192 -5.727 1 95.5 207 ARG B N 1
ATOM 3567 C CA . ARG B 1 207 ? 15.758 0.8 -6.73 1 95.5 207 ARG B CA 1
ATOM 3568 C C . ARG B 1 207 ? 14.391 0.492 -7.332 1 95.5 207 ARG B C 1
ATOM 3570 O O . ARG B 1 207 ? 14.227 0.487 -8.555 1 95.5 207 ARG B O 1
ATOM 3577 N N . LEU B 1 208 ? 13.508 0.233 -6.465 1 96.5 208 LEU B N 1
ATOM 3578 C CA . LEU B 1 208 ? 12.172 -0.164 -6.883 1 96.5 208 LEU B CA 1
ATOM 3579 C C . LEU B 1 208 ? 11.539 0.901 -7.773 1 96.5 208 LEU B C 1
ATOM 3581 O O . LEU B 1 208 ? 11.656 2.096 -7.496 1 96.5 208 LEU B O 1
ATOM 3585 N N . GLY B 1 209 ? 10.828 0.474 -8.828 1 95.75 209 GLY B N 1
ATOM 3586 C CA . GLY B 1 209 ? 10.18 1.365 -9.773 1 95.75 209 GLY B CA 1
ATOM 3587 C C . GLY B 1 209 ? 11.078 1.763 -10.93 1 95.75 209 GLY B C 1
ATOM 3588 O O . GLY B 1 209 ? 10.602 2.244 -11.961 1 95.75 209 GLY B O 1
ATOM 3589 N N . CYS B 1 210 ? 12.344 1.626 -10.766 1 95.25 210 CYS B N 1
ATOM 3590 C CA . CYS B 1 210 ? 13.305 1.984 -11.805 1 95.25 210 CYS B CA 1
ATOM 3591 C C . CYS B 1 210 ? 13.523 0.826 -12.766 1 95.25 210 CYS B C 1
ATOM 3593 O O . CYS B 1 210 ? 13.148 -0.31 -12.477 1 95.25 210 CYS B O 1
ATOM 3595 N N . ALA B 1 211 ? 14.148 1.131 -13.875 1 92.25 211 ALA B N 1
ATOM 3596 C CA . ALA B 1 211 ? 14.398 0.123 -14.898 1 92.25 211 ALA B CA 1
ATOM 3597 C C . ALA B 1 211 ? 15.352 -0.952 -14.391 1 92.25 211 ALA B C 1
ATOM 3599 O O . ALA B 1 211 ? 15.25 -2.119 -14.773 1 92.25 211 ALA B O 1
ATOM 3600 N N . ASP B 1 212 ? 16.25 -0.567 -13.531 1 94 212 ASP B N 1
ATOM 3601 C CA . ASP B 1 212 ? 17.234 -1.511 -13.023 1 94 212 ASP B CA 1
ATOM 3602 C C . ASP B 1 212 ? 16.812 -2.086 -11.672 1 94 212 ASP B C 1
ATOM 3604 O O . ASP B 1 212 ? 17.656 -2.496 -10.875 1 94 212 ASP B O 1
ATOM 3608 N N . GLU B 1 213 ? 15.516 -2.076 -11.445 1 96.25 213 GLU B N 1
ATOM 3609 C CA . GLU B 1 213 ? 14.984 -2.631 -10.203 1 96.25 213 GLU B CA 1
ATOM 3610 C C . GLU B 1 213 ? 15.359 -4.102 -10.047 1 96.25 213 GLU B C 1
ATOM 3612 O O . GLU B 1 213 ? 15.461 -4.828 -11.039 1 96.25 213 GLU B O 1
ATOM 3617 N N . ARG B 1 214 ? 15.617 -4.527 -8.789 1 95.81 214 ARG B N 1
ATOM 3618 C CA . ARG B 1 214 ? 15.773 -5.938 -8.445 1 95.81 214 ARG B CA 1
ATOM 3619 C C . ARG B 1 214 ? 15.031 -6.273 -7.156 1 95.81 214 ARG B C 1
ATOM 3621 O O . ARG B 1 214 ? 15.031 -5.48 -6.211 1 95.81 214 ARG B O 1
ATOM 3628 N N . VAL B 1 215 ? 14.352 -7.293 -7.195 1 97.06 215 VAL B N 1
ATOM 3629 C CA . VAL B 1 215 ? 13.773 -7.891 -5.992 1 97.06 215 VAL B CA 1
ATOM 3630 C C . VAL B 1 215 ? 14.273 -9.328 -5.844 1 97.06 215 VAL B C 1
ATOM 3632 O O . VAL B 1 215 ? 14.039 -10.164 -6.719 1 97.06 215 VAL B O 1
ATOM 3635 N N . ARG B 1 216 ? 14.906 -9.648 -4.727 1 95.31 216 ARG B N 1
ATOM 3636 C CA . ARG B 1 216 ? 15.539 -10.945 -4.535 1 95.31 216 ARG B CA 1
ATOM 3637 C C . ARG B 1 216 ? 15.219 -11.516 -3.156 1 95.31 216 ARG B C 1
ATOM 3639 O O . ARG B 1 216 ? 15.18 -10.781 -2.168 1 95.31 216 ARG B O 1
ATOM 3646 N N . ALA B 1 217 ? 14.992 -12.688 -3.197 1 97.38 217 ALA B N 1
ATOM 3647 C CA . ALA B 1 217 ? 14.914 -13.438 -1.946 1 97.38 217 ALA B CA 1
ATOM 3648 C C . ALA B 1 217 ? 16.203 -14.211 -1.695 1 97.38 217 ALA B C 1
ATOM 3650 O O . ALA B 1 217 ? 16.734 -14.859 -2.604 1 97.38 217 ALA B O 1
ATOM 3651 N N . MET B 1 218 ? 16.734 -14.109 -0.495 1 97.06 218 MET B N 1
ATOM 3652 C CA . MET B 1 218 ? 17.984 -14.812 -0.175 1 97.06 218 MET B CA 1
ATOM 3653 C C . MET B 1 218 ? 18.109 -15.023 1.33 1 97.06 218 MET B C 1
ATOM 3655 O O . MET B 1 218 ? 17.328 -14.469 2.109 1 97.06 218 MET B O 1
ATOM 3659 N N . LYS B 1 219 ? 19.016 -15.859 1.674 1 97.44 219 LYS B N 1
ATOM 3660 C CA . LYS B 1 219 ? 19.297 -16.062 3.092 1 97.44 219 LYS B CA 1
ATOM 3661 C C . LYS B 1 219 ? 20.016 -14.852 3.684 1 97.44 219 LYS B C 1
ATOM 3663 O O . LYS B 1 219 ? 20.781 -14.172 2.99 1 97.44 219 LYS B O 1
ATOM 3668 N N . VAL B 1 220 ? 19.844 -14.625 4.988 1 98.44 220 VAL B N 1
ATOM 3669 C CA . VAL B 1 220 ? 20.469 -13.508 5.691 1 98.44 220 VAL B CA 1
ATOM 3670 C C . VAL B 1 220 ? 21.984 -13.586 5.539 1 98.44 220 VAL B C 1
ATOM 3672 O O . VAL B 1 220 ? 22.641 -12.586 5.219 1 98.44 220 VAL B O 1
ATOM 3675 N N . VAL B 1 221 ? 22.562 -14.734 5.633 1 97.88 221 VAL B N 1
ATOM 3676 C CA . VAL B 1 221 ? 24.016 -14.906 5.602 1 97.88 221 VAL B CA 1
ATOM 3677 C C . VAL B 1 221 ? 24.562 -14.461 4.246 1 97.88 221 VAL B C 1
ATOM 3679 O O . VAL B 1 221 ? 25.656 -13.906 4.164 1 97.88 221 VAL B O 1
ATOM 3682 N N . ASP B 1 222 ? 23.844 -14.727 3.184 1 97.38 222 ASP B N 1
ATOM 3683 C CA . ASP B 1 222 ? 24.25 -14.344 1.837 1 97.38 222 ASP B CA 1
ATOM 3684 C C . ASP B 1 222 ? 24.125 -12.836 1.633 1 97.38 222 ASP B C 1
ATOM 3686 O O . ASP B 1 222 ? 24.906 -12.234 0.883 1 97.38 222 ASP B O 1
ATOM 3690 N N . ALA B 1 223 ? 23.172 -12.242 2.291 1 97.5 223 ALA B N 1
ATOM 3691 C CA . ALA B 1 223 ? 22.875 -10.82 2.127 1 97.5 223 ALA B CA 1
ATOM 3692 C C . ALA B 1 223 ? 23.906 -9.961 2.859 1 97.5 223 ALA B C 1
ATOM 3694 O O . ALA B 1 223 ? 24.156 -8.82 2.463 1 97.5 223 ALA B O 1
ATOM 3695 N N . LEU B 1 224 ? 24.484 -10.438 3.928 1 97.25 224 LEU B N 1
ATOM 3696 C CA . LEU B 1 224 ? 25.375 -9.672 4.797 1 97.25 224 LEU B CA 1
ATOM 3697 C C . LEU B 1 224 ? 26.578 -9.156 4.027 1 97.25 224 LEU B C 1
ATOM 3699 O O . LEU B 1 224 ? 27.125 -8.094 4.355 1 97.25 224 LEU B O 1
ATOM 3703 N N . ASN B 1 225 ? 26.984 -9.859 2.959 1 90.81 225 ASN B N 1
ATOM 3704 C CA . ASN B 1 225 ? 28.172 -9.469 2.213 1 90.81 225 ASN B CA 1
ATOM 3705 C C . ASN B 1 225 ? 27.859 -9.25 0.734 1 90.81 225 ASN B C 1
ATOM 3707 O O . ASN B 1 225 ? 28.766 -9.273 -0.105 1 90.81 225 ASN B O 1
ATOM 3711 N N . GLN B 1 226 ? 26.656 -9.133 0.471 1 92.62 226 GLN B N 1
ATOM 3712 C CA . GLN B 1 226 ? 26.234 -8.961 -0.913 1 92.62 226 GLN B CA 1
ATOM 3713 C C . GLN B 1 226 ? 26.422 -7.523 -1.378 1 92.62 226 GLN B C 1
ATOM 3715 O O . GLN B 1 226 ? 26.172 -6.582 -0.624 1 92.62 226 GLN B O 1
ATOM 3720 N N . LYS B 1 227 ? 26.922 -7.383 -2.566 1 91.25 227 LYS B N 1
ATOM 3721 C CA . LYS B 1 227 ? 26.953 -6.066 -3.195 1 91.25 227 LYS B CA 1
ATOM 3722 C C . LYS B 1 227 ? 25.641 -5.777 -3.92 1 91.25 227 LYS B C 1
ATOM 3724 O O . LYS B 1 227 ? 25.406 -6.273 -5.023 1 91.25 227 LYS B O 1
ATOM 3729 N N . PHE B 1 228 ? 24.859 -4.996 -3.287 1 94.06 228 PHE B N 1
ATOM 3730 C CA . PHE B 1 228 ? 23.562 -4.629 -3.859 1 94.06 228 PHE B CA 1
ATOM 3731 C C . PHE B 1 228 ? 23.719 -3.461 -4.828 1 94.06 228 PHE B C 1
ATOM 3733 O O . PHE B 1 228 ? 24.766 -2.822 -4.879 1 94.06 228 PHE B O 1
ATOM 3740 N N . GLY B 1 229 ? 22.688 -3.344 -5.664 1 91.06 229 GLY B N 1
ATOM 3741 C CA . GLY B 1 229 ? 22.641 -2.174 -6.527 1 91.06 229 GLY B CA 1
ATOM 3742 C C . GLY B 1 229 ? 22.547 -0.869 -5.758 1 91.06 229 GLY B C 1
ATOM 3743 O O . GLY B 1 229 ? 22.578 -0.864 -4.527 1 91.06 229 GLY B O 1
ATOM 3744 N N . ALA B 1 230 ? 22.5 0.233 -6.445 1 90.88 230 ALA B N 1
ATOM 3745 C CA . ALA B 1 230 ? 22.438 1.551 -5.82 1 90.88 230 ALA B CA 1
ATOM 3746 C C . ALA B 1 230 ? 21.188 1.68 -4.957 1 90.88 230 ALA B C 1
ATOM 3748 O O . ALA B 1 230 ? 20.156 1.061 -5.246 1 90.88 230 ALA B O 1
ATOM 3749 N N . PRO B 1 231 ? 21.312 2.385 -3.896 1 91.06 231 PRO B N 1
ATOM 3750 C CA . PRO B 1 231 ? 20.109 2.701 -3.133 1 91.06 231 PRO B CA 1
ATOM 3751 C C . PRO B 1 231 ? 19.094 3.508 -3.939 1 91.06 231 PRO B C 1
ATOM 3753 O O . PRO B 1 231 ? 19.422 4.031 -5.008 1 91.06 231 PRO B O 1
ATOM 3756 N N . PRO B 1 232 ? 17.891 3.584 -3.348 1 93.56 232 PRO B N 1
ATOM 3757 C CA . PRO B 1 232 ? 17.422 3.119 -2.039 1 93.56 232 PRO B CA 1
ATOM 3758 C C . PRO B 1 232 ? 17.109 1.626 -2.021 1 93.56 232 PRO B C 1
ATOM 3760 O O . PRO B 1 232 ? 16.828 1.038 -3.07 1 93.56 232 PRO B O 1
ATOM 3763 N N . HIS B 1 233 ? 17.25 1.014 -0.838 1 96.69 233 HIS B N 1
ATOM 3764 C CA . HIS B 1 233 ? 16.891 -0.381 -0.597 1 96.69 233 HIS B CA 1
ATOM 3765 C C . HIS B 1 233 ? 15.734 -0.494 0.394 1 96.69 233 HIS B C 1
ATOM 3767 O O . HIS B 1 233 ? 15.445 0.458 1.12 1 96.69 233 HIS B O 1
ATOM 3773 N N . ILE B 1 234 ? 15.078 -1.58 0.401 1 97.75 234 ILE B N 1
ATOM 3774 C CA . ILE B 1 234 ? 14.062 -1.945 1.384 1 97.75 234 ILE B CA 1
ATOM 3775 C C . ILE B 1 234 ? 14.109 -3.449 1.644 1 97.75 234 ILE B C 1
ATOM 3777 O O . ILE B 1 234 ? 14.531 -4.223 0.777 1 97.75 234 ILE B O 1
ATOM 3781 N N . ILE B 1 235 ? 13.75 -3.867 2.883 1 98.75 235 ILE B N 1
ATOM 3782 C CA . ILE B 1 235 ? 13.859 -5.273 3.256 1 98.75 235 ILE B CA 1
ATOM 3783 C C . ILE B 1 235 ? 12.508 -5.777 3.764 1 98.75 235 ILE B C 1
ATOM 3785 O O . ILE B 1 235 ? 11.797 -5.059 4.469 1 98.75 235 ILE B O 1
ATOM 3789 N N . ILE B 1 236 ? 12.109 -6.938 3.348 1 98.88 236 ILE B N 1
ATOM 3790 C CA . ILE B 1 236 ? 11.086 -7.691 4.07 1 98.88 236 ILE B CA 1
ATOM 3791 C C . ILE B 1 236 ? 11.742 -8.852 4.828 1 98.88 236 ILE B C 1
ATOM 3793 O O . ILE B 1 236 ? 12.562 -9.578 4.266 1 98.88 236 ILE B O 1
ATOM 3797 N N . VAL B 1 237 ? 11.43 -8.945 6.066 1 98.88 237 VAL B N 1
ATOM 3798 C CA . VAL B 1 237 ? 11.719 -10.156 6.828 1 98.88 237 VAL B CA 1
ATOM 3799 C C . VAL B 1 237 ? 10.469 -11.031 6.902 1 98.88 237 VAL B C 1
ATOM 3801 O O . VAL B 1 237 ? 9.57 -10.766 7.699 1 98.88 237 VAL B O 1
ATOM 3804 N N . PRO B 1 238 ? 10.43 -12.078 6.125 1 98.56 238 PRO B N 1
ATOM 3805 C CA . PRO B 1 238 ? 9.227 -12.922 6.098 1 98.56 238 PRO B CA 1
ATOM 3806 C C . PRO B 1 238 ? 9.047 -13.727 7.379 1 98.56 238 PRO B C 1
ATOM 3808 O O . PRO B 1 238 ? 10.016 -14.016 8.078 1 98.56 238 PRO B O 1
ATOM 3811 N N . SER B 1 239 ? 7.758 -14.039 7.633 1 98.12 239 SER B N 1
ATOM 3812 C CA . SER B 1 239 ? 7.492 -15.039 8.656 1 98.12 239 SER B CA 1
ATOM 3813 C C . SER B 1 239 ? 8.18 -16.359 8.336 1 98.12 239 SER B C 1
ATOM 3815 O O . SER B 1 239 ? 8.5 -16.641 7.172 1 98.12 239 SER B O 1
ATOM 3817 N N . ARG B 1 240 ? 8.461 -17.172 9.367 1 97.31 240 ARG B N 1
ATOM 3818 C CA . ARG B 1 240 ? 9.078 -18.484 9.141 1 97.31 240 ARG B CA 1
ATOM 3819 C C . ARG B 1 240 ? 8.055 -19.5 8.664 1 97.31 240 ARG B C 1
ATOM 3821 O O . ARG B 1 240 ? 8.414 -20.547 8.109 1 97.31 240 ARG B O 1
ATOM 3828 N N . ASN B 1 241 ? 6.75 -19.219 8.867 1 95.75 241 ASN B N 1
ATOM 3829 C CA . ASN B 1 241 ? 5.676 -20.094 8.398 1 95.75 241 ASN B CA 1
ATOM 3830 C C . ASN B 1 241 ? 5.047 -19.562 7.113 1 95.75 241 ASN B C 1
ATOM 3832 O O . ASN B 1 241 ? 3.896 -19.109 7.117 1 95.75 241 ASN B O 1
ATOM 3836 N N . LEU B 1 242 ? 5.707 -19.734 6.043 1 96.06 242 LEU B N 1
ATOM 3837 C CA . LEU B 1 242 ? 5.219 -19.266 4.75 1 96.06 242 LEU B CA 1
ATOM 3838 C C . LEU B 1 242 ? 4.156 -20.203 4.199 1 96.06 242 LEU B C 1
ATOM 3840 O O . LEU B 1 242 ? 4.277 -21.438 4.336 1 96.06 242 LEU B O 1
ATOM 3844 N N . TYR B 1 243 ? 3.146 -19.609 3.602 1 92.94 243 TYR B N 1
ATOM 3845 C CA . TYR B 1 243 ? 2.225 -20.422 2.812 1 92.94 243 TYR B CA 1
ATOM 3846 C C . TYR B 1 243 ? 2.924 -21.016 1.597 1 92.94 243 TYR B C 1
ATOM 3848 O O . TYR B 1 243 ? 3.916 -20.453 1.113 1 92.94 243 TYR B O 1
ATOM 3856 N N . GLU B 1 244 ? 2.389 -22.109 1.152 1 92.25 244 GLU B N 1
ATOM 3857 C CA . GLU B 1 244 ? 2.941 -22.734 -0.045 1 92.25 244 GLU B CA 1
ATOM 3858 C C . GLU B 1 244 ? 2.982 -21.75 -1.212 1 92.25 244 GLU B C 1
ATOM 3860 O O . GLU B 1 244 ? 3.98 -21.672 -1.931 1 92.25 244 GLU B O 1
ATOM 3865 N N . MET B 1 245 ? 1.976 -21 -1.358 1 90.81 245 MET B N 1
ATOM 3866 C CA . MET B 1 245 ? 1.888 -20.031 -2.453 1 90.81 245 MET B CA 1
ATOM 3867 C C . MET B 1 245 ? 2.957 -18.953 -2.314 1 90.81 245 MET B C 1
ATOM 3869 O O . MET B 1 245 ? 3.473 -18.453 -3.316 1 90.81 245 MET B O 1
ATOM 3873 N N . GLU B 1 246 ? 3.27 -18.562 -1.078 1 94.5 246 GLU B N 1
ATOM 3874 C CA . GLU B 1 246 ? 4.32 -17.578 -0.849 1 94.5 246 GLU B CA 1
ATOM 3875 C C . GLU B 1 246 ? 5.688 -18.125 -1.244 1 94.5 246 GLU B C 1
ATOM 3877 O O . GLU B 1 246 ? 6.492 -17.406 -1.856 1 94.5 246 GLU B O 1
ATOM 3882 N N . VAL B 1 247 ? 5.879 -19.375 -0.914 1 94.56 247 VAL B N 1
ATOM 3883 C CA . VAL B 1 247 ? 7.133 -20.031 -1.283 1 94.56 247 VAL B CA 1
ATOM 3884 C C . VAL B 1 247 ? 7.293 -20.016 -2.801 1 94.56 247 VAL B C 1
ATOM 3886 O O . VAL B 1 247 ? 8.344 -19.625 -3.316 1 94.56 247 VAL B O 1
ATOM 3889 N N . GLU B 1 248 ? 6.27 -20.391 -3.469 1 92.81 248 GLU B N 1
ATOM 3890 C CA . GLU B 1 248 ? 6.301 -20.406 -4.93 1 92.81 248 GLU B CA 1
ATOM 3891 C C . GLU B 1 248 ? 6.441 -19 -5.496 1 92.81 248 GLU B C 1
ATOM 3893 O O . GLU B 1 248 ? 7.125 -18.797 -6.504 1 92.81 248 GLU B O 1
ATOM 3898 N N . GLY B 1 249 ? 5.723 -18.031 -4.91 1 94.31 249 GLY B N 1
ATOM 3899 C CA . GLY B 1 249 ? 5.848 -16.641 -5.328 1 94.31 249 GLY B CA 1
ATOM 3900 C C . GLY B 1 249 ? 7.266 -16.125 -5.246 1 94.31 249 GLY B C 1
ATOM 3901 O O . GLY B 1 249 ? 7.738 -15.445 -6.156 1 94.31 249 GLY B O 1
ATOM 3902 N N . LEU B 1 250 ? 7.945 -16.484 -4.16 1 95 250 LEU B N 1
ATOM 3903 C CA . LEU B 1 250 ? 9.312 -16.031 -3.951 1 95 250 LEU B CA 1
ATOM 3904 C C . LEU B 1 250 ? 10.242 -16.562 -5.031 1 95 250 LEU B C 1
ATOM 3906 O O . LEU B 1 250 ? 11.234 -15.922 -5.387 1 95 250 LEU B O 1
ATOM 3910 N N . LYS B 1 251 ? 9.906 -17.703 -5.57 1 92.31 251 LYS B N 1
ATOM 3911 C CA . LYS B 1 251 ? 10.719 -18.297 -6.625 1 92.31 251 LYS B CA 1
ATOM 3912 C C . LYS B 1 251 ? 10.617 -17.5 -7.918 1 92.31 251 LYS B C 1
ATOM 3914 O O . LYS B 1 251 ? 11.43 -17.672 -8.828 1 92.31 251 LYS B O 1
ATOM 3919 N N . CYS B 1 252 ? 9.578 -16.672 -8.023 1 91.62 252 CYS B N 1
ATOM 3920 C CA . CYS B 1 252 ? 9.352 -15.898 -9.234 1 91.62 252 CYS B CA 1
ATOM 3921 C C . CYS B 1 252 ? 10.164 -14.602 -9.203 1 91.62 252 CYS B C 1
ATOM 3923 O O . CYS B 1 252 ? 10.188 -13.859 -10.188 1 91.62 252 CYS B O 1
ATOM 3925 N N . LEU B 1 253 ? 10.82 -14.391 -8.047 1 91.94 253 LEU B N 1
ATOM 3926 C CA . LEU B 1 253 ? 11.562 -13.141 -7.934 1 91.94 253 LEU B CA 1
ATOM 3927 C C . LEU B 1 253 ? 12.844 -13.188 -8.766 1 91.94 253 LEU B C 1
ATOM 3929 O O . LEU B 1 253 ? 13.344 -14.266 -9.078 1 91.94 253 LEU B O 1
ATOM 3933 N N . SER B 1 254 ? 13.242 -11.992 -9.297 1 75 254 SER B N 1
ATOM 3934 C CA . SER B 1 254 ? 14.391 -11.891 -10.203 1 75 254 SER B CA 1
ATOM 3935 C C . SER B 1 254 ? 15.648 -11.461 -9.453 1 75 254 SER B C 1
ATOM 3937 O O . SER B 1 254 ? 15.562 -10.781 -8.43 1 75 254 SER B O 1
#

InterPro domains:
  IPR000878 Tetrapyrrole methylase [PF00590] (4-219)
  IPR004551 Diphthine synthase [MF_01084] (3-254)
  IPR004551 Diphthine synthase [PIRSF036432] (4-253)
  IPR004551 Diphthine synthase [PTHR10882] (4-253)
  IPR004551 Diphthine synthase [TIGR00522] (4-253)
  IPR004551 Diphthine synthase [cd11647] (4-240)
  IPR014776 Tetrapyrrole methylase, subdomain 2 [G3DSA:3.30.950.10] (116-254)
  IPR014777 Tetrapyrrole methylase, subdomain 1 [G3DSA:3.40.1010.10] (1-114)
  IPR035996 Tetrapyrrole methylase superfamily [SSF53790] (4-250)

Radius of gyration: 22.12 Å; Cα contacts (8 Å, |Δi|>4): 1149; chains: 2; bounding box: 55×58×54 Å

pLDDT: mean 94.91, std 5.21, range [62.41, 98.88]

Secondary structure (DSSP, 8-state):
--EEEEEE-BSSGGG-BHHHHHHHHH-SEEEEE-SS---SS-SHHHHHHHH-S-EEEE-HIIIII-HHHHHHHHHTT--EEEEESB-GGGSHHHHHHHHHHHHTT-EEEEE----HHHHHHHHHT--GGGB---EEE---BTTB---HHHHHHHHHHHTT-BEEEEE-EETTEE--HHHHHHHHHHHHHHH-S-SS-TT-EEEEEESTTSTT-EEEEEEHHHHTT----SSPEEEEE--SS--HHHHHHHTT--/--EEEEEE-BSSGGG-BHHHHHHHHH-SEEEEE-SS---SS-SHHHHHHHH-S-EEEE-HIIIII-HHHHHHHHHTT--EEEEESB-GGGSHHHHHHHHHHHHTT-EEEEE----HHHHHHHHHT--GGGB---EEE---BTTB---HHHHHHHHHHHTT-BEEEEE-EETTEE--HHHHHHHHHHHHHHH-S-SS-TT-EEEEEESTTSTT-EEEEEEHHHHTT----SSPEEEEE--SS--HHHHHHHTT--

Foldseek 3Di:
DAEEEEAEQEQEVVFGDPVRLVLLLPFPAEEEEDAPDDHPHDDQVVSCVSNVDHYHYDYCCCQAPVLVVVLVCVVVHGYYYYYYHAFRVVDPSSVVSQVVNVVVPHHYYGHHTHHPVNLCCVLLQADPVQADDEEEFEDDDVNHGDCVRLVRLQVSLVVQGKYKYHYDDDPVDADDPLNSLVSNVVSCVVPVPPSADQQFKKWKWASGPDPPIFIAIDGSVCSNPDDDDDDDMIMMRGHPDGDPSSVVSNVPGD/DAEEEEAEQEQEVVFGDPVRLVLLLPFPAEEEEPAPDDHPHDDQVVSCVSNVDHYHYDYPCCQAPVLVVVLVCVVVHGYYYYYYHAFRVVDPSSVVSQVVNVVVPHHYYGHHTHHPVNLCCVQLQADPVQADDEEEFEDDDVNHGDCVRLVRLQVSLVVQGKYKYHYDDDPVDADDPLNSLVSNVVSCVVPVPPSADQQFKKWKWASGPDPPIFIAIDGSVCSNPDDDDDDDMIMMRGHPDGDPSSVVSRVPGD

Organism: Metallosphaera sedula (strain ATCC 51363 / DSM 5348 / JCM 9185 / NBRC 15509 / TH2) (NCBI:txid399549)

Sequence (508 aa):
MADIYFVGLGLSKRFLTNASLEVLKGSDVIYADIYTSISCDINEKTLREITGKEIIPATREVLETKEKEIYKLLDSGKNVAIAVVGDPMIATTHVSLATGARARGHRVSVIPGVSVHCYMISRSMLSSYKFGKSVTVTFPVLDKLDYTPYRVIKTNRELGLHTMVYLDLKETGIMTADLALNYLKKMESDIGDKVILDDDLVVIGERLGCADERVRAMKVVDALNQKFGAPPHIIIVPSRNLYEMEVEGLKCLSMADIYFVGLGLSKRFLTNASLEVLKGSDVIYADIYTSISCDINEKTLREITGKEIIPATREVLETKEKEIYKLLDSGKNVAIAVVGDPMIATTHVSLATGARARGHRVSVIPGVSVHCYMISRSMLSSYKFGKSVTVTFPVLDKLDYTPYRVIKTNRELGLHTMVYLDLKETGIMTADLALNYLKKMESDIGDKVILDDDLVVIGERLGCADERVRAMKVVDALNQKFGAPPHIIIVPSRNLYEMEVEGLKCLS